Protein AF-A0A1E7EU81-F1 (afdb_monomer)

Sequence (384 aa):
MFQFLLLIITIVALMINADAAAQEEGTIFDKFDGTINDTSSWFDPSRWTNILKVPTSIDTVWIDESNT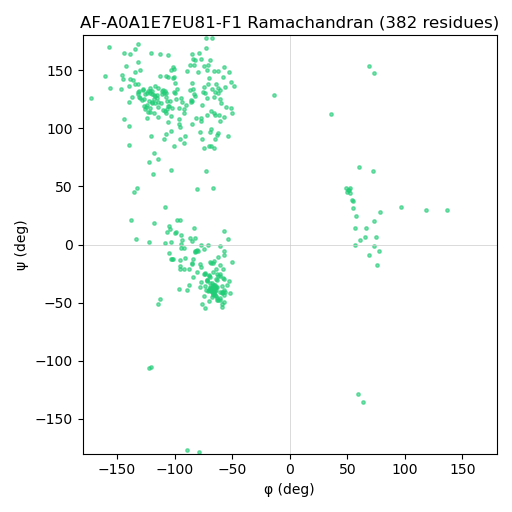YVAIDSDSEVAAAEVYELIIGRSGSSNSMENVQVDLLEDATLNVVTNMIIGQYLESDAIVYASHNSQINIGDTLTIGGGVGGSGVIILSGNAQIIANDITICENNGCKLIMDDDSKLTLNGNGNDNNNMKDKLNKMIQQGLIVFSSSSSFMLEQQDNKKEFQVTYDASNSGKTTVKIIDVDVLFNDVGKEEECKDLKLKYQGKKKKNCKWIAKKNKCNKDFNGNSIANYWCQSSCSTCTATRDDNEPPTGSNSNEDENNCKDLKLKYKGKNNWCKWASKKNKCKKKHKGKSIGNHWCKESCQQCPPISNNNTVTTI

Secondary structure (DSSP, 8-state):
-HHHHHHHHHHHHHHHHHHHHHHHHHHHHTT------GGGBTT-GGG-TTTT----TT-EEEE-STT-EEEE-S-SSSSSEEESEEEES-STTS-TTS-EEEEE-TT-EEEESS-EEES-STT-EEEEEE-TT-EEEESSEEEES-TTT-EEEEEE-TT-EEEESEEEE-SSTTEEEEE-TT-EEEE---TT-HHHHHHHHHHHHHTTSEEE-GGGTSS-TT----EEEEEEEETTTTTEEEEEEEEGGGTSSSS------------GGG-TT-SHHHHHHTT-TTSEETTEEIIIII-TTTTT--------------------TT--PPP---BTTBS-HHHHHHHTT-TTSEETTEEIIIII-TTTTT-SPP----------

Radius of gyration: 32.26 Å; Cα contacts (8 Å, |Δi|>4): 762; chains: 1; bounding box: 78×73×87 Å

Structure (mmCIF, N/CA/C/O backbone):
data_AF-A0A1E7EU81-F1
#
_entry.id   AF-A0A1E7EU81-F1
#
loop_
_atom_site.group_PDB
_atom_site.id
_atom_site.type_symbol
_atom_site.label_atom_id
_atom_site.label_alt_id
_atom_site.label_comp_id
_atom_site.label_asym_id
_atom_site.label_entity_id
_atom_site.label_seq_id
_atom_site.pdbx_PDB_ins_code
_atom_site.Cartn_x
_atom_site.Cartn_y
_atom_site.Cartn_z
_atom_site.occupancy
_atom_site.B_iso_or_equiv
_atom_site.auth_seq_id
_atom_site.auth_comp_id
_atom_site.auth_asym_id
_atom_site.auth_atom_id
_atom_site.pdbx_PDB_model_num
ATOM 1 N N . MET A 1 1 ? -0.850 48.502 18.116 1.00 59.44 1 MET A N 1
ATOM 2 C CA . MET A 1 1 ? -1.594 48.503 16.833 1.00 59.44 1 MET A CA 1
ATOM 3 C C . MET A 1 1 ? -0.814 47.792 15.725 1.00 59.44 1 MET A C 1
ATOM 5 O O . MET A 1 1 ? -1.349 46.863 15.145 1.00 59.44 1 MET A O 1
ATOM 9 N N . PHE A 1 2 ? 0.465 48.122 15.506 1.00 52.53 2 PHE A N 1
ATOM 10 C CA . PHE A 1 2 ? 1.320 47.479 14.487 1.00 52.53 2 PHE A CA 1
ATOM 11 C C . PHE A 1 2 ? 1.499 45.953 14.648 1.00 52.53 2 PHE A C 1
ATOM 13 O O . PHE A 1 2 ? 1.515 45.217 13.671 1.00 52.53 2 PHE A O 1
ATOM 20 N N . GLN A 1 3 ? 1.566 45.467 15.889 1.00 53.41 3 GLN A N 1
ATOM 21 C CA . GLN A 1 3 ? 1.794 44.048 16.191 1.00 53.41 3 GLN A CA 1
ATOM 22 C C . GLN A 1 3 ? 0.567 43.156 15.915 1.00 53.41 3 GLN A C 1
ATOM 24 O O . GLN A 1 3 ? 0.718 41.981 15.607 1.00 53.41 3 GLN A O 1
ATOM 29 N N . PHE A 1 4 ? -0.641 43.730 15.958 1.00 58.09 4 PHE A N 1
ATOM 30 C CA . PHE A 1 4 ? -1.879 43.031 15.591 1.00 58.09 4 PHE A CA 1
ATOM 31 C C . PHE A 1 4 ? -2.041 42.914 14.068 1.00 58.09 4 PHE A C 1
ATOM 33 O O . PHE A 1 4 ? -2.563 41.917 13.586 1.00 58.09 4 PHE A O 1
ATOM 40 N N . LEU A 1 5 ? -1.549 43.897 13.304 1.00 57.06 5 LEU A N 1
ATOM 41 C CA . LEU A 1 5 ? -1.615 43.883 11.840 1.00 57.06 5 LEU A CA 1
ATOM 42 C C . LEU A 1 5 ? -0.709 42.794 11.240 1.00 57.06 5 LEU A C 1
ATOM 44 O O . LEU A 1 5 ? -1.118 42.088 10.326 1.00 57.06 5 LEU A O 1
ATOM 48 N N . LEU A 1 6 ? 0.492 42.613 11.801 1.00 56.31 6 LEU A N 1
ATOM 49 C CA . LEU A 1 6 ? 1.436 41.568 11.385 1.00 56.31 6 LEU A CA 1
ATOM 50 C C . LEU A 1 6 ? 0.894 40.151 11.620 1.00 56.31 6 LEU A C 1
ATOM 52 O O . LEU A 1 6 ? 1.111 39.288 10.780 1.00 56.31 6 LEU A O 1
ATOM 56 N N . LEU A 1 7 ? 0.154 39.935 12.715 1.00 55.88 7 LEU A N 1
ATOM 57 C CA . LEU A 1 7 ? -0.455 38.641 13.036 1.00 55.88 7 LEU A CA 1
ATOM 58 C C . LEU A 1 7 ? -1.602 38.285 12.074 1.00 55.88 7 LEU A C 1
ATOM 60 O O . LEU A 1 7 ? -1.764 37.132 11.692 1.00 55.88 7 LEU A O 1
ATOM 64 N N . ILE A 1 8 ? -2.397 39.276 11.664 1.00 62.31 8 ILE A N 1
ATOM 65 C CA . ILE A 1 8 ? -3.499 39.062 10.717 1.00 62.31 8 ILE A CA 1
ATOM 66 C C . ILE A 1 8 ? -2.946 38.749 9.321 1.00 62.31 8 ILE A C 1
ATOM 68 O O . ILE A 1 8 ? -3.460 37.858 8.653 1.00 62.31 8 ILE A O 1
ATOM 72 N N . ILE A 1 9 ? -1.867 39.417 8.897 1.00 61.25 9 ILE A N 1
ATOM 73 C CA . ILE A 1 9 ? -1.236 39.163 7.593 1.00 61.25 9 ILE A CA 1
ATOM 74 C C . ILE A 1 9 ? -0.650 37.744 7.525 1.00 61.25 9 ILE A C 1
ATOM 76 O O . ILE A 1 9 ? -0.815 37.081 6.504 1.00 61.25 9 ILE A O 1
ATOM 80 N N . THR A 1 10 ? -0.026 37.237 8.595 1.00 51.03 10 THR A N 1
ATOM 81 C CA . THR A 1 10 ? 0.473 35.850 8.616 1.00 51.03 10 THR A CA 1
ATOM 82 C C . THR A 1 10 ? -0.646 34.817 8.620 1.00 51.03 10 THR A C 1
ATOM 84 O O . THR A 1 10 ? -0.520 33.812 7.928 1.00 51.03 10 THR A O 1
ATOM 87 N N . ILE A 1 11 ? -1.751 35.056 9.334 1.00 50.84 11 ILE A N 1
ATOM 88 C CA . ILE A 1 11 ? -2.906 34.142 9.326 1.00 50.84 11 ILE A CA 1
ATOM 89 C C . ILE A 1 11 ? -3.556 34.104 7.936 1.00 50.84 11 ILE A C 1
ATOM 91 O O . ILE A 1 11 ? -3.853 33.025 7.434 1.00 50.84 11 ILE A O 1
ATOM 95 N N . VAL A 1 12 ? -3.716 35.258 7.279 1.00 49.94 12 VAL A N 1
ATOM 96 C CA . VAL A 1 12 ? -4.272 35.328 5.918 1.00 49.94 12 VAL A CA 1
ATOM 97 C C . VAL A 1 12 ? -3.336 34.666 4.898 1.00 49.94 12 VAL A C 1
ATOM 99 O O . VAL A 1 12 ? -3.807 33.915 4.054 1.00 49.94 12 VAL A O 1
ATOM 102 N N . ALA A 1 13 ? -2.016 34.856 5.004 1.00 44.75 13 ALA A N 1
ATOM 103 C CA . ALA A 1 13 ? -1.049 34.177 4.134 1.00 44.75 13 ALA A CA 1
ATOM 104 C C . ALA A 1 13 ? -1.037 32.647 4.329 1.00 44.75 13 ALA A C 1
ATOM 106 O O . ALA A 1 13 ? -0.905 31.906 3.359 1.00 44.75 13 ALA A O 1
ATOM 107 N N . LEU A 1 14 ? -1.220 32.168 5.566 1.00 37.25 14 LEU A N 1
ATOM 108 C CA . LEU A 1 14 ? -1.357 30.738 5.865 1.00 37.25 14 LEU A CA 1
ATOM 109 C C . LEU A 1 14 ? -2.648 30.146 5.284 1.00 37.25 14 LEU A C 1
ATOM 111 O O . LEU A 1 14 ? -2.618 29.029 4.779 1.00 37.25 14 LEU A O 1
ATOM 115 N N . MET A 1 15 ? -3.759 30.890 5.316 1.00 35.94 15 MET A N 1
ATOM 116 C CA . MET A 1 15 ? -5.027 30.434 4.735 1.00 35.94 15 MET A CA 1
ATOM 117 C C . MET A 1 15 ? -4.988 30.396 3.201 1.00 35.94 15 MET A C 1
ATOM 119 O O . MET A 1 15 ? -5.457 29.429 2.615 1.00 35.94 15 MET A O 1
ATOM 123 N N . ILE A 1 16 ? -4.358 31.381 2.549 1.00 39.22 16 ILE A N 1
ATOM 124 C CA . ILE A 1 16 ? -4.225 31.405 1.080 1.00 39.22 16 ILE A CA 1
ATOM 125 C C . ILE A 1 16 ? -3.341 30.248 0.573 1.00 39.22 16 ILE A C 1
ATOM 127 O O . ILE A 1 16 ? -3.613 29.681 -0.481 1.00 39.22 16 ILE A O 1
ATOM 131 N N . ASN A 1 17 ? -2.309 29.856 1.329 1.00 38.50 17 ASN A N 1
ATOM 132 C CA . ASN A 1 17 ? -1.448 28.729 0.955 1.00 38.50 17 ASN A CA 1
ATOM 133 C C . ASN A 1 17 ? -2.116 27.357 1.155 1.00 38.50 17 ASN A C 1
ATOM 135 O O . ASN A 1 17 ? -1.741 26.405 0.475 1.00 38.50 17 ASN A O 1
ATOM 139 N N . ALA A 1 18 ? -3.091 27.244 2.063 1.00 36.78 18 ALA A N 1
ATOM 140 C CA . ALA A 1 18 ? -3.835 26.001 2.267 1.00 36.78 18 ALA A CA 1
ATOM 141 C C . ALA A 1 18 ? -4.786 25.704 1.092 1.00 36.78 18 ALA A C 1
ATOM 143 O O . ALA A 1 18 ? -4.846 24.565 0.636 1.00 36.78 18 ALA A O 1
ATOM 144 N N . ASP A 1 19 ? -5.451 26.729 0.545 1.00 31.27 19 ASP A N 1
ATOM 145 C CA . ASP A 1 19 ? -6.321 26.588 -0.636 1.00 31.27 19 ASP A CA 1
ATOM 146 C C . ASP A 1 19 ? -5.535 26.240 -1.915 1.00 31.27 19 ASP A C 1
ATOM 148 O O . ASP A 1 19 ? -6.020 25.489 -2.760 1.00 31.27 19 ASP A O 1
ATOM 152 N N . ALA A 1 20 ? -4.298 26.733 -2.054 1.00 36.22 20 ALA A N 1
ATOM 153 C CA . ALA A 1 20 ? -3.439 26.400 -3.192 1.00 36.22 20 ALA A CA 1
ATOM 154 C C . ALA A 1 20 ? -2.990 24.925 -3.182 1.00 36.22 20 ALA A C 1
ATOM 156 O O . ALA A 1 20 ? -2.955 24.291 -4.235 1.00 36.22 20 ALA A O 1
ATOM 157 N N . ALA A 1 21 ? -2.706 24.363 -2.001 1.00 37.03 21 ALA A N 1
ATOM 158 C CA . ALA A 1 21 ? -2.362 22.948 -1.857 1.00 37.03 21 ALA A CA 1
ATOM 159 C C . ALA A 1 21 ? -3.554 22.029 -2.184 1.00 37.03 21 ALA A C 1
ATOM 161 O O . ALA A 1 21 ? -3.366 20.984 -2.798 1.00 37.03 21 ALA A O 1
ATOM 162 N N . ALA A 1 22 ? -4.780 22.444 -1.849 1.00 36.88 22 ALA A N 1
ATOM 163 C CA . ALA A 1 22 ? -5.997 21.709 -2.199 1.00 36.88 22 ALA A CA 1
ATOM 164 C C . ALA A 1 22 ? -6.338 21.782 -3.704 1.00 36.88 22 ALA A C 1
ATOM 166 O O . ALA A 1 22 ? -6.899 20.835 -4.252 1.00 36.88 22 ALA A O 1
ATOM 167 N N . GLN A 1 23 ? -5.985 22.872 -4.400 1.00 35.03 23 GLN A N 1
ATOM 168 C CA . GLN A 1 23 ? -6.159 22.971 -5.858 1.00 35.03 23 GLN A CA 1
ATOM 169 C C . GLN A 1 23 ? -5.183 22.090 -6.656 1.00 35.03 23 GLN A C 1
ATOM 171 O O . GLN A 1 23 ? -5.550 21.613 -7.728 1.00 35.03 23 GLN A O 1
ATOM 176 N N . GLU A 1 24 ? -3.969 21.851 -6.153 1.00 41.75 24 GLU A N 1
ATOM 177 C CA . GLU A 1 24 ? -2.991 20.955 -6.795 1.00 41.75 24 GLU A CA 1
ATOM 178 C C . GLU A 1 24 ? -3.351 19.466 -6.634 1.00 41.75 24 GLU A C 1
ATOM 180 O O . GLU A 1 24 ? -2.997 18.643 -7.474 1.00 41.75 24 GLU A O 1
ATOM 185 N N . GLU A 1 25 ? -4.111 19.099 -5.598 1.00 43.34 25 GLU A N 1
ATOM 186 C CA . GLU A 1 25 ? -4.570 17.716 -5.397 1.00 43.34 25 GLU A CA 1
ATOM 187 C C . GLU A 1 25 ? -5.602 17.270 -6.448 1.00 43.34 25 GLU A C 1
ATOM 189 O O . GLU A 1 25 ? -5.648 16.091 -6.803 1.00 43.34 25 GLU A O 1
ATOM 194 N N . GLY A 1 26 ? -6.377 18.208 -7.010 1.00 37.22 26 GLY A N 1
ATOM 195 C CA . GLY A 1 26 ? -7.320 17.927 -8.098 1.00 37.22 26 GLY A CA 1
ATOM 196 C C . GLY A 1 26 ? -6.648 17.635 -9.446 1.00 37.22 26 GLY A C 1
ATOM 197 O O . GLY A 1 26 ? -7.159 16.834 -10.222 1.00 37.22 26 GLY A O 1
ATOM 198 N N . THR A 1 27 ? -5.476 18.218 -9.724 1.00 40.66 27 THR A N 1
ATOM 199 C CA . THR A 1 27 ? -4.815 18.083 -11.037 1.00 40.66 27 THR A CA 1
ATOM 200 C C . THR A 1 27 ? -4.039 16.777 -11.205 1.00 40.66 27 THR A C 1
ATOM 202 O O . THR A 1 27 ? -3.849 16.333 -12.337 1.00 40.66 27 THR A O 1
ATOM 205 N N . ILE A 1 28 ? -3.611 16.130 -10.113 1.00 44.31 28 ILE A N 1
ATOM 206 C CA . ILE A 1 28 ? -2.998 14.789 -10.169 1.00 44.31 28 ILE A CA 1
ATOM 207 C C . ILE A 1 28 ? -4.069 13.731 -10.469 1.00 44.31 28 ILE A C 1
ATOM 209 O O . ILE A 1 28 ? -3.828 12.830 -11.270 1.00 44.31 28 ILE A O 1
ATOM 213 N N . PHE A 1 29 ? -5.269 13.875 -9.891 1.00 42.47 29 PHE A N 1
ATOM 214 C CA . PHE A 1 29 ? -6.411 13.001 -10.182 1.00 42.47 29 PHE A CA 1
ATOM 215 C C . PHE A 1 29 ? -6.888 13.138 -11.638 1.00 42.47 29 PHE A C 1
ATOM 217 O O . PHE A 1 29 ? -7.200 12.130 -12.264 1.00 42.47 29 PHE A O 1
ATOM 224 N N . ASP A 1 30 ? -6.863 14.349 -12.207 1.00 40.16 30 ASP A N 1
ATOM 225 C CA . ASP A 1 30 ? -7.241 14.607 -13.609 1.00 40.16 30 ASP A CA 1
ATOM 226 C C . ASP A 1 30 ? -6.285 13.982 -14.648 1.00 40.16 30 ASP A C 1
ATOM 228 O O . ASP A 1 30 ? -6.644 13.876 -15.822 1.00 40.16 30 ASP A O 1
ATOM 232 N N . LYS A 1 31 ? -5.068 13.567 -14.256 1.00 45.09 31 LYS A N 1
ATOM 233 C CA . LYS A 1 31 ? -4.129 12.856 -15.148 1.00 45.09 31 LYS A CA 1
ATOM 234 C C . LYS A 1 31 ? -4.374 11.347 -15.208 1.00 45.09 31 LYS A C 1
ATOM 236 O O . LYS A 1 31 ? -3.869 10.700 -16.121 1.00 45.09 31 LYS A O 1
ATOM 241 N N . PHE A 1 32 ? -5.125 10.788 -14.260 1.00 51.28 32 PHE A N 1
ATOM 242 C CA . PHE A 1 32 ? -5.587 9.408 -14.342 1.00 51.28 32 PHE A CA 1
ATOM 243 C C . PHE A 1 32 ? -6.775 9.367 -15.307 1.00 51.28 32 PHE A C 1
ATOM 245 O O . PHE A 1 32 ? -7.906 9.670 -14.934 1.00 51.28 32 PHE A O 1
ATOM 252 N N . ASP A 1 33 ? -6.524 9.026 -16.571 1.00 50.22 33 ASP A N 1
ATOM 253 C CA . ASP A 1 33 ? -7.571 9.026 -17.601 1.00 50.22 33 ASP A CA 1
ATOM 254 C C . ASP A 1 33 ? -8.552 7.838 -17.484 1.00 50.22 33 ASP A C 1
ATOM 256 O O . ASP A 1 33 ? -9.543 7.771 -18.214 1.00 50.22 33 ASP A O 1
ATOM 260 N N . GLY A 1 34 ? -8.304 6.915 -16.542 1.00 49.41 34 GLY A N 1
ATOM 261 C CA . GLY A 1 34 ? -9.129 5.734 -16.285 1.00 49.41 34 GLY A CA 1
ATOM 262 C C . GLY A 1 34 ? -9.158 4.731 -17.440 1.00 49.41 34 GLY A C 1
ATOM 263 O O . GLY A 1 34 ? -9.917 3.761 -17.387 1.00 49.41 34 GLY A O 1
ATOM 264 N N . THR A 1 35 ? -8.359 4.946 -18.487 1.00 47.78 35 THR A N 1
ATOM 265 C CA . THR A 1 35 ? -8.322 4.085 -19.662 1.00 47.78 35 THR A CA 1
ATOM 266 C C . THR A 1 35 ? -7.279 3.004 -19.455 1.00 47.78 35 THR A C 1
ATOM 268 O O . THR A 1 35 ? -6.108 3.135 -19.803 1.00 47.78 35 THR A O 1
ATOM 271 N N . ILE A 1 36 ? -7.753 1.870 -18.950 1.00 52.44 36 ILE A N 1
ATOM 272 C CA . ILE A 1 36 ? -7.073 0.590 -19.103 1.00 52.44 36 ILE A CA 1
ATOM 273 C C . ILE A 1 36 ? -7.101 0.281 -20.597 1.00 52.44 36 ILE A C 1
ATOM 275 O O . ILE A 1 36 ? -8.081 -0.227 -21.134 1.00 52.44 36 ILE A O 1
ATOM 279 N N . ASN A 1 37 ? -6.071 0.702 -21.321 1.00 52.53 37 ASN A N 1
ATOM 280 C CA . ASN A 1 37 ? -5.938 0.303 -22.708 1.00 52.53 37 ASN A CA 1
ATOM 281 C C . ASN A 1 37 ? -5.426 -1.141 -22.704 1.00 52.53 37 ASN A C 1
ATOM 283 O O . ASN A 1 37 ? -4.260 -1.367 -22.383 1.00 52.53 37 ASN A O 1
ATOM 287 N N . ASP A 1 38 ? -6.282 -2.094 -23.085 1.00 54.28 38 ASP A N 1
ATOM 288 C CA . ASP A 1 38 ? -6.004 -3.541 -23.192 1.00 54.28 38 ASP A CA 1
ATOM 289 C C . ASP A 1 38 ? -4.732 -3.877 -23.986 1.00 54.28 38 ASP A C 1
ATOM 291 O O . ASP A 1 38 ? -4.213 -4.990 -23.934 1.00 54.28 38 ASP A O 1
ATOM 295 N N . THR A 1 39 ? -4.194 -2.917 -24.738 1.00 62.78 39 THR A N 1
ATOM 296 C CA . THR A 1 39 ? -2.900 -3.084 -25.392 1.00 62.78 39 THR A CA 1
ATOM 297 C C . THR A 1 39 ? -1.730 -3.133 -24.410 1.00 62.78 39 THR A C 1
ATOM 299 O O . THR A 1 39 ? -0.661 -3.563 -24.835 1.00 62.78 39 THR A O 1
ATOM 302 N N . SER A 1 40 ? -1.896 -2.719 -23.144 1.00 79.25 40 SER A N 1
ATOM 303 C CA . SER A 1 40 ? -0.828 -2.474 -22.163 1.00 79.25 40 SER A CA 1
ATOM 304 C C . SER A 1 40 ? -0.688 -3.469 -21.023 1.00 79.25 40 SER A C 1
ATOM 306 O O . SER A 1 40 ? -0.227 -3.112 -19.942 1.00 79.25 40 SER A O 1
ATOM 308 N N . SER A 1 41 ? -1.001 -4.730 -21.293 1.00 86.94 41 SER A N 1
ATOM 309 C CA . SER A 1 41 ? -0.834 -5.812 -20.326 1.00 86.94 41 SER A CA 1
ATOM 310 C C . SER A 1 41 ? 0.630 -6.030 -19.919 1.00 86.94 41 SER A C 1
ATOM 312 O O . SER A 1 41 ? 1.526 -6.145 -20.759 1.00 86.94 41 SER A O 1
ATOM 314 N N . TRP A 1 42 ? 0.858 -6.180 -18.615 1.00 90.50 42 TRP A N 1
ATOM 315 C CA . TRP A 1 42 ? 2.091 -6.685 -18.012 1.00 90.50 42 TRP A CA 1
ATOM 316 C C . TRP A 1 42 ? 2.476 -8.055 -18.583 1.00 90.50 42 TRP A C 1
ATOM 318 O O . TRP A 1 42 ? 3.657 -8.371 -18.750 1.00 90.50 42 TRP A O 1
ATOM 328 N N . PHE A 1 43 ? 1.472 -8.871 -18.901 1.00 89.56 43 PHE A N 1
ATOM 329 C CA . PHE A 1 43 ? 1.648 -10.231 -19.389 1.00 89.56 43 PHE A CA 1
ATOM 330 C C . PHE A 1 43 ? 1.870 -10.305 -20.903 1.00 89.56 43 PHE A C 1
ATOM 332 O O . PHE A 1 43 ? 2.036 -11.407 -21.424 1.00 89.56 43 PHE A O 1
ATOM 339 N N . ASP A 1 44 ? 1.940 -9.170 -21.611 1.00 87.38 44 ASP A N 1
ATOM 340 C CA . ASP A 1 44 ? 2.377 -9.137 -23.005 1.00 87.38 44 ASP A CA 1
ATOM 341 C C . ASP A 1 44 ? 3.914 -9.257 -23.083 1.00 87.38 44 ASP A C 1
ATOM 343 O O . ASP A 1 44 ? 4.635 -8.294 -22.796 1.00 87.38 44 ASP A O 1
ATOM 347 N N . PRO A 1 45 ? 4.463 -10.416 -23.505 1.00 88.44 45 PRO A N 1
ATOM 348 C CA . PRO A 1 45 ? 5.904 -10.603 -23.623 1.00 88.44 45 PRO A CA 1
ATOM 349 C C . PRO A 1 45 ? 6.568 -9.591 -24.562 1.00 88.44 45 PRO A C 1
ATOM 351 O O . PRO A 1 45 ? 7.743 -9.282 -24.380 1.00 88.44 45 PRO A O 1
ATOM 354 N N . SER A 1 46 ? 5.847 -9.080 -25.567 1.00 86.88 46 SER A N 1
ATOM 355 C CA . SER A 1 46 ? 6.413 -8.202 -26.593 1.00 86.88 46 SER A CA 1
ATOM 356 C C . SER A 1 46 ? 6.814 -6.821 -26.074 1.00 86.88 46 SER A C 1
ATOM 358 O O . SER A 1 46 ? 7.595 -6.123 -26.723 1.00 86.88 46 SER A O 1
ATOM 360 N N . ARG A 1 47 ? 6.338 -6.460 -24.878 1.00 82.94 47 ARG A N 1
ATOM 361 C CA . ARG A 1 47 ? 6.634 -5.194 -24.202 1.00 82.94 47 ARG A CA 1
ATOM 362 C C . ARG A 1 47 ? 7.937 -5.205 -23.414 1.00 82.94 47 ARG A C 1
ATOM 364 O O . ARG A 1 47 ? 8.426 -4.149 -23.023 1.00 82.94 47 ARG A O 1
ATOM 371 N N . TRP A 1 48 ? 8.528 -6.378 -23.201 1.00 87.62 48 TRP A N 1
ATOM 372 C CA . TRP A 1 48 ? 9.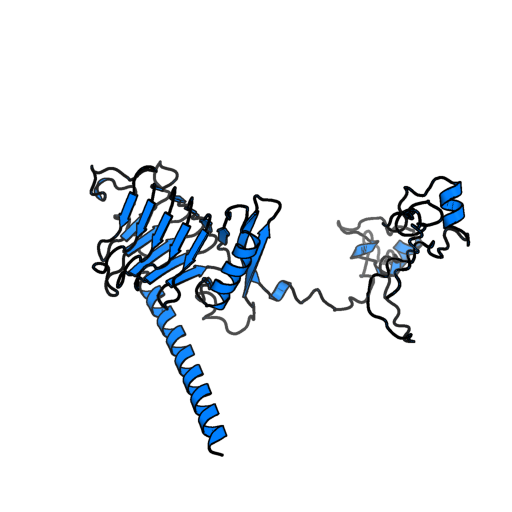726 -6.523 -22.384 1.00 87.62 48 TRP A CA 1
ATOM 373 C C . TRP A 1 48 ? 10.983 -6.599 -23.250 1.00 87.62 48 TRP A C 1
ATOM 375 O O . TRP A 1 48 ? 11.124 -7.450 -24.130 1.00 87.62 48 TRP A O 1
ATOM 385 N N . THR A 1 49 ? 11.938 -5.713 -22.967 1.00 82.44 49 THR A N 1
ATOM 386 C CA . THR A 1 49 ? 13.179 -5.557 -23.747 1.00 82.44 49 THR A CA 1
ATOM 387 C C . THR A 1 49 ? 14.111 -6.768 -23.659 1.00 82.44 49 THR A C 1
ATOM 389 O O . THR A 1 49 ? 14.921 -6.996 -24.560 1.00 82.44 49 THR A O 1
ATOM 392 N N . ASN A 1 50 ? 13.993 -7.573 -22.600 1.00 74.06 50 ASN A N 1
ATOM 393 C CA . ASN A 1 50 ? 14.792 -8.774 -22.404 1.00 74.06 50 ASN A CA 1
ATOM 394 C C . ASN A 1 50 ? 14.015 -10.013 -22.887 1.00 74.06 50 ASN A C 1
ATOM 396 O O . ASN A 1 50 ? 13.111 -10.506 -22.220 1.00 74.06 50 ASN A O 1
ATOM 400 N N . ILE A 1 51 ? 14.388 -10.527 -24.063 1.00 64.00 51 ILE A N 1
ATOM 401 C CA . ILE A 1 51 ? 14.009 -11.861 -24.579 1.00 64.00 51 ILE A CA 1
ATOM 402 C C . ILE A 1 51 ? 12.504 -12.043 -24.897 1.00 64.00 51 ILE A C 1
ATOM 404 O O . ILE A 1 51 ? 12.080 -13.164 -25.159 1.00 64.00 51 ILE A O 1
ATOM 408 N N . LEU A 1 52 ? 11.694 -10.977 -24.973 1.00 74.50 52 LEU A N 1
ATOM 409 C CA . LEU A 1 52 ? 10.242 -11.093 -25.207 1.00 74.50 52 LEU A CA 1
ATOM 410 C C . LEU A 1 52 ? 9.601 -12.070 -24.200 1.00 74.50 52 LEU A C 1
ATOM 412 O O . LEU A 1 52 ? 8.932 -13.036 -24.575 1.00 74.50 52 LEU A O 1
ATOM 416 N N . LYS A 1 53 ? 9.904 -11.895 -22.913 1.00 87.75 53 LYS A N 1
ATOM 417 C CA . LYS A 1 53 ? 9.403 -12.747 -21.833 1.00 87.75 53 LYS A CA 1
ATOM 418 C C . LYS A 1 53 ? 8.858 -11.867 -20.716 1.00 87.75 53 LYS A C 1
ATOM 420 O O . LYS A 1 53 ? 9.493 -10.889 -20.338 1.00 87.75 53 LYS A O 1
ATOM 425 N N . VAL A 1 54 ? 7.716 -12.269 -20.165 1.00 91.06 54 VAL A N 1
ATOM 426 C CA . VAL A 1 54 ? 7.147 -11.664 -18.958 1.00 91.06 54 VAL A CA 1
ATOM 427 C C . VAL A 1 54 ? 8.132 -11.820 -17.781 1.00 91.06 54 VAL A C 1
ATOM 429 O O . VAL A 1 54 ? 8.663 -12.926 -17.590 1.00 91.06 54 VAL A O 1
ATOM 432 N N . PRO A 1 55 ? 8.391 -10.751 -17.006 1.00 93.38 55 PRO A N 1
ATOM 433 C CA . PRO A 1 55 ? 9.234 -10.791 -15.822 1.00 93.38 55 PRO A CA 1
ATOM 434 C C . PRO A 1 55 ? 8.761 -11.805 -14.785 1.00 93.38 55 PRO A C 1
ATOM 436 O O . PRO A 1 55 ? 7.580 -12.139 -14.694 1.00 93.38 55 PRO A O 1
ATOM 439 N N . THR A 1 56 ? 9.714 -12.294 -14.003 1.00 93.62 56 THR A N 1
ATOM 440 C CA . THR A 1 56 ? 9.511 -13.286 -12.949 1.00 93.62 56 THR A CA 1
ATOM 441 C C . THR A 1 56 ? 10.189 -12.853 -11.652 1.00 93.62 56 THR A C 1
ATOM 443 O O . THR A 1 56 ? 10.965 -11.900 -11.627 1.00 93.62 56 THR A O 1
ATOM 446 N N . SER A 1 57 ? 9.967 -13.591 -10.563 1.00 95.19 57 SER A N 1
ATOM 447 C CA . SER A 1 57 ? 10.476 -13.291 -9.212 1.00 95.19 57 SER A CA 1
ATOM 448 C C . SER A 1 57 ? 12.006 -13.242 -9.046 1.00 95.19 57 SER A C 1
ATOM 450 O O . SER A 1 57 ? 12.489 -12.969 -7.949 1.00 95.19 57 SER A O 1
ATOM 452 N N . ILE A 1 58 ? 12.779 -13.486 -10.107 1.00 95.19 58 ILE A N 1
ATOM 453 C CA . ILE A 1 58 ? 14.243 -13.323 -10.141 1.00 95.19 58 ILE A CA 1
ATOM 454 C C . ILE A 1 58 ? 14.697 -12.069 -10.902 1.00 95.19 58 ILE A C 1
ATOM 456 O O . ILE A 1 58 ? 15.888 -11.764 -10.912 1.00 95.19 58 ILE A O 1
ATOM 460 N N . ASP A 1 59 ? 13.768 -11.366 -11.550 1.00 95.38 59 ASP A N 1
ATOM 461 C CA . ASP A 1 59 ? 14.053 -10.242 -12.431 1.00 95.38 59 ASP A CA 1
ATOM 462 C C . ASP A 1 59 ? 13.871 -8.911 -11.692 1.00 95.38 59 ASP A C 1
ATOM 464 O O . ASP A 1 59 ? 12.865 -8.688 -11.016 1.00 95.38 59 ASP A O 1
ATOM 468 N N . THR A 1 60 ? 14.832 -8.002 -11.853 1.00 95.56 60 THR A N 1
ATOM 469 C CA . THR A 1 60 ? 14.651 -6.589 -11.504 1.00 95.56 60 THR A CA 1
ATOM 470 C C . THR A 1 60 ? 13.991 -5.885 -12.683 1.00 95.56 60 THR A C 1
ATOM 472 O O . THR A 1 60 ? 14.529 -5.894 -13.792 1.00 95.56 60 THR A O 1
ATOM 475 N N . VAL A 1 61 ? 12.847 -5.251 -12.441 1.00 94.44 61 VAL A N 1
ATOM 476 C CA . VAL A 1 61 ? 12.074 -4.549 -13.466 1.00 94.44 61 VAL A CA 1
ATOM 477 C C . VAL A 1 61 ? 12.185 -3.045 -13.283 1.00 94.44 61 VAL A C 1
ATOM 479 O O . VAL A 1 61 ? 11.964 -2.516 -12.192 1.00 94.44 61 VAL A O 1
ATOM 482 N N . TRP A 1 62 ? 12.507 -2.358 -14.377 1.00 92.25 62 TRP A N 1
ATOM 483 C CA . TRP A 1 62 ? 12.507 -0.903 -14.464 1.00 92.25 62 TRP A CA 1
ATOM 484 C C . TRP A 1 62 ? 11.447 -0.461 -15.462 1.00 92.25 62 TRP A C 1
ATOM 486 O O . TRP A 1 62 ? 11.427 -0.937 -16.594 1.00 92.25 62 TRP A O 1
ATOM 496 N N . ILE A 1 63 ? 10.595 0.461 -15.032 1.00 90.06 63 ILE A N 1
ATOM 497 C CA . ILE A 1 63 ? 9.622 1.139 -15.880 1.00 90.06 63 ILE A CA 1
ATOM 498 C C . ILE A 1 63 ? 9.971 2.621 -15.784 1.00 90.06 63 ILE A C 1
ATOM 500 O O . ILE A 1 63 ? 9.620 3.283 -14.810 1.00 90.06 63 ILE A O 1
ATOM 504 N N . ASP A 1 64 ? 10.792 3.115 -16.708 1.00 85.19 64 ASP A N 1
ATOM 505 C CA . ASP A 1 64 ? 11.402 4.448 -16.616 1.00 85.19 64 ASP A CA 1
ATOM 506 C C . ASP A 1 64 ? 11.323 5.284 -17.899 1.00 85.19 64 ASP A C 1
ATOM 508 O O . ASP A 1 64 ? 11.860 6.392 -17.919 1.00 85.19 64 ASP A O 1
ATOM 512 N N . GLU A 1 65 ? 10.638 4.783 -18.930 1.00 81.88 65 GLU A N 1
ATOM 513 C CA . GLU A 1 65 ? 10.357 5.514 -20.165 1.00 81.88 65 GLU A CA 1
ATOM 514 C C . GLU A 1 65 ? 9.111 6.396 -19.997 1.00 81.88 65 GLU A C 1
ATOM 516 O O . GLU A 1 65 ? 8.080 5.966 -19.480 1.00 81.88 65 GLU A O 1
ATOM 521 N N . SER A 1 66 ? 9.206 7.645 -20.432 1.00 80.06 66 SER A N 1
ATOM 522 C CA . SER A 1 66 ? 8.142 8.645 -20.345 1.00 80.06 66 SER A CA 1
ATOM 523 C C . SER A 1 66 ? 6.865 8.202 -21.061 1.00 80.06 66 SER A C 1
ATOM 525 O O . SER A 1 66 ? 6.935 7.573 -22.116 1.00 80.06 66 SER A O 1
ATOM 527 N N . ASN A 1 67 ? 5.694 8.553 -20.518 1.00 78.00 67 ASN A N 1
ATOM 528 C CA . ASN A 1 67 ? 4.384 8.138 -21.042 1.00 78.00 67 ASN A CA 1
ATOM 529 C C . ASN A 1 67 ? 4.209 6.609 -21.126 1.00 78.00 67 ASN A C 1
ATOM 531 O O . ASN A 1 67 ? 3.425 6.108 -21.938 1.00 78.00 67 ASN A O 1
ATOM 535 N N . THR A 1 68 ? 4.946 5.851 -20.310 1.00 83.25 68 THR A N 1
ATOM 536 C CA . THR A 1 68 ? 4.766 4.402 -20.229 1.00 83.25 68 THR A CA 1
ATOM 537 C C . THR A 1 68 ? 3.609 4.073 -19.307 1.00 83.25 68 THR A C 1
ATOM 539 O O . THR A 1 68 ? 3.582 4.480 -18.145 1.00 83.25 68 THR A O 1
ATOM 542 N N . TYR A 1 69 ? 2.696 3.264 -19.831 1.00 86.06 69 TYR A N 1
ATOM 543 C CA . TYR A 1 69 ? 1.563 2.712 -19.109 1.00 86.06 69 TYR A CA 1
ATOM 544 C C . TYR A 1 69 ? 1.639 1.183 -19.116 1.00 86.06 69 TYR A C 1
ATOM 546 O O . TYR A 1 69 ? 1.798 0.571 -20.181 1.00 86.06 69 TYR A O 1
ATOM 554 N N . VAL A 1 70 ? 1.519 0.574 -17.936 1.00 88.81 70 VAL A N 1
ATOM 555 C CA . VAL A 1 70 ? 1.481 -0.883 -17.756 1.00 88.81 70 VAL A CA 1
ATOM 556 C C . VAL A 1 70 ? 0.304 -1.255 -16.860 1.00 88.81 70 VAL A C 1
ATOM 558 O O . VAL A 1 70 ? 0.197 -0.758 -15.745 1.00 88.81 70 VAL A O 1
ATOM 561 N N . ALA A 1 71 ? -0.545 -2.167 -17.319 1.00 89.75 71 ALA A N 1
ATOM 562 C CA . ALA A 1 71 ? -1.666 -2.709 -16.562 1.00 89.75 71 ALA A CA 1
ATOM 563 C C . ALA A 1 71 ? -1.391 -4.165 -16.167 1.00 89.75 71 ALA A C 1
ATOM 565 O O . ALA A 1 71 ? -1.026 -4.988 -17.003 1.00 89.75 71 ALA A O 1
ATOM 566 N N . ILE A 1 72 ? -1.581 -4.500 -14.897 1.00 90.62 72 ILE A N 1
ATOM 567 C CA . ILE A 1 72 ? -1.569 -5.871 -14.391 1.00 90.62 72 ILE A CA 1
ATOM 568 C C . ILE A 1 72 ? -3.023 -6.335 -14.344 1.00 90.62 72 ILE A C 1
ATOM 570 O O . ILE A 1 72 ? -3.770 -5.957 -13.440 1.00 90.62 72 ILE A O 1
ATOM 574 N N . ASP A 1 73 ? -3.419 -7.118 -15.343 1.00 85.44 73 ASP A N 1
ATOM 575 C CA . ASP A 1 73 ? -4.750 -7.716 -15.447 1.00 85.44 73 ASP A CA 1
ATOM 576 C C . ASP A 1 73 ? -4.850 -9.056 -14.695 1.00 85.44 73 ASP A C 1
ATOM 578 O O . ASP A 1 73 ? -3.859 -9.739 -14.443 1.00 85.44 73 ASP A O 1
ATOM 582 N N . SER A 1 74 ? -6.061 -9.420 -14.273 1.00 70.88 74 SER A N 1
ATOM 583 C CA . SER A 1 74 ? -6.353 -10.694 -13.597 1.00 70.88 74 SER A CA 1
ATOM 584 C C . SER A 1 74 ? -6.762 -11.810 -14.570 1.00 70.88 74 SER A C 1
ATOM 586 O O . SER A 1 74 ? -6.941 -12.954 -14.153 1.00 70.88 74 SER A O 1
ATOM 588 N N . ASP A 1 75 ? -6.863 -11.499 -15.868 1.00 63.88 75 ASP A N 1
ATOM 589 C CA . ASP A 1 75 ? -7.377 -12.395 -16.913 1.00 63.88 75 ASP A CA 1
ATOM 590 C C . ASP A 1 75 ? -6.337 -13.397 -17.444 1.00 63.88 75 ASP A C 1
ATOM 592 O O . ASP A 1 75 ? -6.670 -14.299 -18.223 1.00 63.88 75 ASP A O 1
ATOM 596 N N . SER A 1 76 ? -5.072 -13.283 -17.033 1.00 59.38 76 SER A N 1
ATOM 597 C CA . SER A 1 76 ? -4.035 -14.233 -17.434 1.00 59.38 76 SER A CA 1
ATOM 598 C C . SER A 1 76 ? -4.099 -15.532 -16.608 1.00 59.38 76 SER A C 1
ATOM 600 O O . SER A 1 76 ? -4.423 -15.532 -15.423 1.00 59.38 76 SER A O 1
ATOM 602 N N . GLU A 1 77 ? -3.722 -16.676 -17.199 1.00 61.16 77 GLU A N 1
ATOM 603 C CA . GLU A 1 77 ? -3.545 -17.953 -16.468 1.00 61.16 77 GLU A CA 1
ATOM 604 C C . GLU A 1 77 ? -2.526 -17.850 -15.306 1.00 61.16 77 GLU A C 1
ATOM 606 O O . GLU A 1 77 ? -2.379 -18.780 -14.506 1.00 61.16 77 GLU A O 1
ATOM 611 N N . VAL A 1 78 ? -1.802 -16.731 -15.217 1.00 63.59 78 VAL A N 1
ATOM 612 C CA . VAL A 1 78 ? -0.835 -16.419 -14.174 1.00 63.59 78 VAL A CA 1
ATOM 613 C C . VAL A 1 78 ? -1.539 -15.649 -13.057 1.00 63.59 78 VAL A C 1
ATOM 615 O O . VAL A 1 78 ? -1.951 -14.508 -13.217 1.00 63.59 78 VAL A O 1
ATOM 618 N N . ALA A 1 79 ? -1.638 -16.278 -11.887 1.00 70.50 79 ALA A N 1
ATOM 619 C CA . ALA A 1 79 ? -2.385 -15.752 -10.742 1.00 70.50 79 ALA A CA 1
ATOM 620 C C . ALA A 1 79 ? -1.822 -14.449 -10.125 1.00 70.50 79 ALA A C 1
ATOM 622 O O . ALA A 1 79 ? -2.493 -13.839 -9.296 1.00 70.50 79 ALA A O 1
ATOM 623 N N . ALA A 1 80 ? -0.590 -14.052 -10.460 1.00 89.31 80 ALA A N 1
ATOM 624 C CA . ALA A 1 80 ? 0.049 -12.840 -9.950 1.00 89.31 80 ALA A CA 1
ATOM 625 C C . ALA A 1 80 ? 1.222 -12.407 -10.844 1.00 89.31 80 ALA A C 1
ATOM 627 O O . ALA A 1 80 ? 1.974 -13.250 -11.338 1.00 89.31 80 ALA A O 1
ATOM 628 N N . ALA A 1 81 ? 1.429 -11.098 -10.995 1.00 93.50 81 ALA A N 1
ATOM 629 C CA . ALA A 1 81 ? 2.692 -10.565 -11.498 1.00 93.50 81 ALA A CA 1
ATOM 630 C C . ALA A 1 81 ? 3.757 -10.697 -10.402 1.00 93.50 81 ALA A C 1
ATOM 632 O O . ALA A 1 81 ? 3.522 -10.298 -9.262 1.00 93.50 81 ALA A O 1
ATOM 633 N N . GLU A 1 82 ? 4.928 -11.246 -10.726 1.00 95.38 82 GLU A N 1
ATOM 634 C CA . GLU A 1 82 ? 5.995 -11.462 -9.745 1.00 95.38 82 GLU A CA 1
ATOM 635 C C . GLU A 1 82 ? 7.334 -10.935 -10.248 1.00 95.38 82 GLU A C 1
ATOM 637 O O . GLU A 1 82 ? 7.745 -11.253 -11.362 1.00 95.38 82 GLU A O 1
ATOM 642 N N . VAL A 1 83 ? 8.039 -10.174 -9.411 1.00 97.12 83 VAL A N 1
ATOM 643 C CA . VAL A 1 83 ? 9.355 -9.591 -9.714 1.00 97.12 83 VAL A CA 1
ATOM 644 C C . VAL A 1 83 ? 10.260 -9.605 -8.492 1.00 97.12 83 VAL A C 1
ATOM 646 O O . VAL A 1 83 ? 9.786 -9.593 -7.357 1.00 97.12 83 VAL A O 1
ATOM 649 N N . TYR A 1 84 ? 11.574 -9.627 -8.704 1.00 97.69 84 TYR A N 1
ATOM 650 C CA . TYR A 1 84 ? 12.537 -9.557 -7.608 1.00 97.69 84 TYR A CA 1
ATOM 651 C C . TYR A 1 84 ? 12.561 -8.164 -6.964 1.00 97.69 84 TYR A C 1
ATOM 653 O O . TYR A 1 84 ? 12.466 -8.021 -5.745 1.00 97.69 84 TYR A O 1
ATOM 661 N N . GLU A 1 85 ? 12.658 -7.133 -7.799 1.00 97.56 85 GLU A N 1
ATOM 662 C CA . GLU A 1 85 ? 12.690 -5.718 -7.426 1.00 97.56 85 GLU A CA 1
ATOM 663 C C . GLU A 1 85 ? 11.956 -4.917 -8.505 1.00 97.56 85 GLU A C 1
ATOM 665 O O . GLU A 1 85 ? 12.067 -5.237 -9.692 1.00 97.56 85 GLU A O 1
ATOM 670 N N . LEU A 1 86 ? 11.217 -3.882 -8.105 1.00 97.12 86 LEU A N 1
ATOM 671 C CA . LEU A 1 86 ? 10.445 -3.045 -9.021 1.00 97.12 86 LEU A CA 1
ATOM 672 C C . LEU A 1 86 ? 10.780 -1.569 -8.831 1.00 97.12 86 LEU A C 1
ATOM 674 O O . LEU A 1 86 ? 10.641 -1.032 -7.733 1.00 97.12 86 LEU A O 1
ATOM 678 N N . ILE A 1 87 ? 11.177 -0.905 -9.915 1.00 94.62 87 ILE A N 1
ATOM 679 C CA . ILE A 1 87 ? 11.471 0.529 -9.937 1.00 94.62 87 ILE A CA 1
ATOM 680 C C . ILE A 1 87 ? 10.607 1.193 -11.007 1.00 94.62 87 ILE A C 1
ATOM 682 O O . ILE A 1 87 ? 10.721 0.866 -12.187 1.00 94.62 87 ILE A O 1
ATOM 686 N N . ILE A 1 88 ? 9.765 2.137 -10.595 1.00 92.94 88 ILE A N 1
ATOM 687 C CA . ILE A 1 88 ? 8.823 2.862 -11.453 1.00 92.94 88 ILE A CA 1
ATOM 688 C C . ILE A 1 88 ? 9.200 4.343 -11.428 1.00 92.94 88 ILE A C 1
ATOM 690 O O . ILE A 1 88 ? 9.366 4.916 -10.353 1.00 92.94 88 ILE A O 1
ATOM 694 N N . GLY A 1 89 ? 9.374 4.954 -12.600 1.00 87.31 89 GLY A N 1
ATOM 695 C CA . GLY A 1 89 ? 9.865 6.326 -12.745 1.00 87.31 89 GLY A CA 1
ATOM 696 C C . GLY A 1 89 ? 11.256 6.479 -12.148 1.00 87.31 89 GLY A C 1
ATOM 697 O O . GLY A 1 89 ? 11.452 7.130 -11.122 1.00 87.31 89 GLY A O 1
ATOM 698 N N . ARG A 1 90 ? 12.254 5.832 -12.757 1.00 80.06 90 ARG A N 1
ATOM 699 C CA . ARG A 1 90 ? 13.629 5.949 -12.269 1.00 80.06 90 ARG A CA 1
ATOM 700 C C . ARG A 1 90 ? 14.244 7.300 -12.618 1.00 80.06 90 ARG A C 1
ATOM 702 O O . ARG A 1 90 ? 14.925 7.856 -11.776 1.00 80.06 90 ARG A O 1
ATOM 709 N N . SER A 1 91 ? 14.081 7.809 -13.840 1.00 69.19 91 SER A N 1
ATOM 710 C CA . SER A 1 91 ? 14.927 8.889 -14.381 1.00 69.19 91 SER A CA 1
ATOM 711 C C . SER A 1 91 ? 14.184 10.212 -14.606 1.00 69.19 91 SER A C 1
ATOM 713 O O . SER A 1 91 ? 12.966 10.233 -14.686 1.00 69.19 91 SER A O 1
ATOM 715 N N . GLY A 1 92 ? 14.909 11.323 -14.777 1.00 57.22 92 GLY A N 1
ATOM 716 C CA . GLY A 1 92 ? 14.315 12.607 -15.187 1.00 57.22 92 GLY A CA 1
ATOM 717 C C . GLY A 1 92 ? 13.833 12.642 -16.646 1.00 57.22 92 GLY A C 1
ATOM 718 O O . GLY A 1 92 ? 13.331 13.666 -17.094 1.00 57.22 92 GLY A O 1
ATOM 719 N N . SER A 1 93 ? 13.988 11.553 -17.417 1.00 55.44 93 SER A N 1
ATOM 720 C CA . SER A 1 93 ? 13.335 11.468 -18.733 1.00 55.44 93 SER A CA 1
ATOM 721 C C . SER A 1 93 ? 11.819 11.333 -18.582 1.00 55.44 93 SER A C 1
ATOM 723 O O . SER A 1 93 ? 11.100 12.039 -19.285 1.00 55.44 93 SER A O 1
ATOM 725 N N . SER A 1 94 ? 11.346 10.600 -17.568 1.00 52.31 94 SER A N 1
ATOM 726 C CA . SER A 1 94 ? 9.993 10.720 -17.007 1.00 52.31 94 SER A CA 1
ATOM 727 C C . SER A 1 94 ? 9.861 12.015 -16.198 1.00 52.31 94 SER A C 1
ATOM 729 O O . SER A 1 94 ? 9.771 11.977 -14.976 1.00 52.31 94 SER A O 1
ATOM 731 N N . ASN A 1 95 ? 9.992 13.166 -16.862 1.00 49.91 95 ASN A N 1
ATOM 732 C CA . ASN A 1 95 ? 9.847 14.483 -16.241 1.00 49.91 95 ASN A CA 1
ATOM 733 C C . ASN A 1 95 ? 8.373 14.788 -15.912 1.00 49.91 95 ASN A C 1
ATOM 735 O O . ASN A 1 95 ? 7.466 14.124 -16.396 1.00 49.91 95 ASN A O 1
ATOM 739 N N . SER A 1 96 ? 8.113 15.845 -15.140 1.00 50.16 96 SER A N 1
ATOM 740 C CA . SER A 1 96 ? 6.777 16.247 -14.649 1.00 50.16 96 SER A CA 1
ATOM 741 C C . SER A 1 96 ? 5.687 16.506 -15.713 1.00 50.16 96 SER A C 1
ATOM 743 O O . SER A 1 96 ? 4.527 16.764 -15.362 1.00 50.16 96 SER A O 1
ATOM 745 N N . MET A 1 97 ? 6.031 16.458 -17.006 1.00 50.59 97 MET A N 1
ATOM 746 C CA . MET A 1 97 ? 5.073 16.528 -18.113 1.00 50.59 97 MET A CA 1
ATOM 747 C C . MET A 1 97 ? 4.645 15.153 -18.647 1.00 50.59 97 MET A C 1
ATOM 749 O O . MET A 1 97 ? 3.599 15.079 -19.283 1.00 50.59 97 MET A O 1
ATOM 753 N N . GLU A 1 98 ? 5.399 14.088 -18.366 1.00 65.12 98 GLU A N 1
ATOM 754 C CA . GLU A 1 98 ? 5.212 12.738 -18.909 1.00 65.12 98 GLU A CA 1
ATOM 755 C C . GLU A 1 98 ? 5.447 11.702 -17.797 1.00 65.12 98 GLU A C 1
ATOM 757 O O . GLU A 1 98 ? 6.585 11.408 -17.422 1.00 65.12 98 GLU A O 1
ATOM 762 N N . ASN A 1 99 ? 4.365 11.162 -17.237 1.00 71.19 99 ASN A N 1
ATOM 763 C CA . ASN A 1 99 ? 4.437 10.246 -16.100 1.00 71.19 99 ASN A CA 1
ATOM 764 C C . ASN A 1 99 ? 4.694 8.797 -16.542 1.00 71.19 99 ASN A C 1
ATOM 766 O O . ASN A 1 99 ? 4.468 8.409 -17.692 1.00 71.19 99 ASN A O 1
ATOM 770 N N . VAL A 1 100 ? 5.179 7.992 -15.598 1.00 86.81 100 VAL A N 1
ATOM 771 C CA . VAL A 1 100 ? 5.110 6.530 -15.686 1.00 86.81 100 VAL A CA 1
ATOM 772 C C . VAL A 1 100 ? 3.959 6.060 -14.816 1.00 86.81 100 VAL A C 1
ATOM 774 O O . VAL A 1 100 ? 3.881 6.443 -13.649 1.00 86.81 100 VAL A O 1
ATOM 777 N N . GLN A 1 101 ? 3.099 5.202 -15.355 1.00 89.81 101 GLN A N 1
ATOM 778 C CA . GLN A 1 101 ? 1.952 4.683 -14.627 1.00 89.81 101 GLN A CA 1
ATOM 779 C C . GLN A 1 101 ? 1.902 3.155 -14.656 1.00 89.81 101 GLN A C 1
ATOM 781 O O . GLN A 1 101 ? 2.067 2.523 -15.704 1.00 89.81 101 GLN A O 1
ATOM 786 N N . VAL A 1 102 ? 1.662 2.571 -13.482 1.00 92.38 102 VAL A N 1
ATOM 787 C CA . VAL A 1 102 ? 1.368 1.145 -13.325 1.00 92.38 102 VAL A CA 1
ATOM 788 C C . VAL A 1 102 ? 0.021 0.978 -12.643 1.00 92.38 102 VAL A C 1
ATOM 790 O O . VAL A 1 102 ? -0.164 1.432 -11.514 1.00 92.38 102 VAL A O 1
ATOM 793 N N . ASP A 1 103 ? -0.880 0.260 -13.298 1.00 91.75 103 ASP A N 1
ATOM 794 C CA . ASP A 1 103 ? -2.222 -0.001 -12.797 1.00 91.75 103 ASP A CA 1
ATOM 795 C C . ASP A 1 103 ? -2.378 -1.471 -12.435 1.00 91.75 103 ASP A C 1
ATOM 797 O O . ASP A 1 103 ? -2.095 -2.357 -13.237 1.00 91.75 103 ASP A O 1
ATOM 801 N N . LEU A 1 104 ? -2.875 -1.746 -11.236 1.00 93.06 104 LEU A N 1
ATOM 802 C CA . LEU A 1 104 ? -3.380 -3.057 -10.863 1.00 93.06 104 LEU A CA 1
ATOM 803 C C . LEU A 1 104 ? -4.892 -3.052 -11.054 1.00 93.06 104 LEU A C 1
ATOM 805 O O . LEU A 1 104 ? -5.604 -2.290 -10.390 1.00 93.06 104 LEU A O 1
ATOM 809 N N . LEU A 1 105 ? -5.371 -3.907 -11.957 1.00 89.56 105 LEU A N 1
ATOM 810 C CA . LEU A 1 105 ? -6.798 -4.052 -12.227 1.00 89.56 105 LEU A CA 1
ATOM 811 C C . LEU A 1 105 ? -7.508 -4.780 -11.080 1.00 89.56 105 LEU A C 1
ATOM 813 O O . LEU A 1 105 ? -6.893 -5.179 -10.090 1.00 89.56 105 LEU A O 1
ATOM 817 N N . GLU A 1 106 ? -8.828 -4.921 -11.195 1.00 89.06 106 GLU A N 1
ATOM 818 C CA . GLU A 1 106 ? -9.623 -5.610 -10.181 1.00 89.06 106 GLU A CA 1
ATOM 819 C C . GLU A 1 106 ? -9.107 -7.039 -9.949 1.00 89.06 106 GLU A C 1
ATOM 821 O O . GLU A 1 106 ? -8.763 -7.757 -10.892 1.00 89.06 106 GLU A O 1
ATOM 826 N N . ASP A 1 107 ? -9.007 -7.417 -8.672 1.00 90.69 107 ASP A N 1
ATOM 827 C CA . ASP A 1 107 ? -8.486 -8.709 -8.199 1.00 90.69 107 ASP A CA 1
ATOM 828 C C . ASP A 1 107 ? -7.012 -9.009 -8.569 1.00 90.69 107 ASP A C 1
ATOM 830 O O . ASP A 1 107 ? -6.495 -10.085 -8.251 1.00 90.69 107 ASP A O 1
ATOM 834 N N . ALA A 1 108 ? -6.295 -8.075 -9.202 1.00 92.38 108 ALA A N 1
ATOM 835 C CA . ALA A 1 108 ? -4.908 -8.280 -9.600 1.00 92.38 108 ALA A CA 1
ATOM 836 C C . ALA A 1 108 ? -3.963 -8.329 -8.389 1.00 92.38 108 ALA A C 1
ATOM 838 O O . ALA A 1 108 ? -4.106 -7.587 -7.414 1.00 92.38 108 ALA A O 1
ATOM 839 N N . THR A 1 109 ? -2.940 -9.182 -8.469 1.00 95.88 109 THR A N 1
ATOM 840 C CA . THR A 1 109 ? -1.903 -9.298 -7.435 1.00 95.88 109 THR A CA 1
ATOM 841 C C . THR A 1 109 ? -0.522 -9.025 -8.020 1.00 95.88 109 THR A C 1
ATOM 843 O O . THR A 1 109 ? -0.132 -9.633 -9.017 1.00 95.88 109 THR A O 1
ATOM 846 N N . LEU A 1 110 ? 0.238 -8.152 -7.358 1.00 97.25 110 LEU A N 1
ATOM 847 C CA . LEU A 1 110 ? 1.646 -7.882 -7.633 1.00 97.25 110 LEU A CA 1
ATOM 848 C C . LEU A 1 110 ? 2.498 -8.332 -6.442 1.00 97.25 110 LEU A C 1
ATOM 850 O O . LEU A 1 110 ? 2.323 -7.841 -5.327 1.00 97.25 110 LEU A O 1
ATOM 854 N N . ASN A 1 111 ? 3.452 -9.225 -6.689 1.00 97.94 111 ASN A N 1
ATOM 855 C CA . ASN A 1 111 ? 4.429 -9.693 -5.714 1.00 97.94 111 ASN A CA 1
ATOM 856 C C . ASN A 1 111 ? 5.823 -9.157 -6.065 1.00 97.94 111 ASN A C 1
ATOM 858 O O . ASN A 1 111 ? 6.414 -9.531 -7.077 1.00 97.94 111 ASN A O 1
ATOM 862 N N . VAL A 1 112 ? 6.379 -8.321 -5.195 1.00 98.25 112 VAL A N 1
ATOM 863 C CA . VAL A 1 112 ? 7.750 -7.814 -5.272 1.00 98.25 112 VAL A CA 1
ATOM 864 C C . VAL A 1 112 ? 8.561 -8.477 -4.162 1.00 98.25 112 VAL A C 1
ATOM 866 O O . VAL A 1 112 ? 8.277 -8.274 -2.984 1.00 98.25 112 VAL A O 1
ATOM 869 N N . VAL A 1 113 ? 9.556 -9.293 -4.513 1.00 97.75 113 VAL A N 1
ATOM 870 C CA . VAL A 1 113 ? 10.308 -10.102 -3.532 1.00 97.75 113 VAL A CA 1
ATOM 871 C C . VAL A 1 113 ? 11.086 -9.234 -2.546 1.00 97.75 113 VAL A C 1
ATOM 873 O O . VAL A 1 113 ? 11.188 -9.598 -1.380 1.00 97.75 113 VAL A O 1
ATOM 876 N N . THR A 1 114 ? 11.631 -8.108 -3.002 1.00 97.38 114 THR A N 1
ATOM 877 C CA . THR A 1 114 ? 12.438 -7.201 -2.179 1.00 97.38 114 THR A CA 1
ATOM 878 C C . THR A 1 114 ? 11.810 -5.811 -2.133 1.00 97.38 114 THR A C 1
ATOM 880 O O . THR A 1 114 ? 10.797 -5.617 -1.463 1.00 97.38 114 THR A O 1
ATOM 883 N N . ASN A 1 115 ? 12.381 -4.840 -2.843 1.00 97.38 115 ASN A N 1
ATOM 884 C CA . ASN A 1 115 ? 12.002 -3.438 -2.770 1.00 97.38 115 ASN A CA 1
ATOM 885 C C . ASN A 1 115 ? 11.118 -3.029 -3.944 1.00 97.38 115 ASN A C 1
ATOM 887 O O . ASN A 1 115 ? 11.343 -3.427 -5.089 1.00 97.38 115 ASN A O 1
ATOM 891 N N . MET A 1 116 ? 10.155 -2.164 -3.642 1.00 97.81 116 MET A N 1
ATOM 892 C CA . MET A 1 116 ? 9.396 -1.421 -4.638 1.00 97.81 116 MET A CA 1
ATOM 893 C C . MET A 1 116 ? 9.697 0.066 -4.465 1.00 97.81 116 MET A C 1
ATOM 895 O O . MET A 1 116 ? 9.560 0.602 -3.364 1.00 97.81 116 MET A O 1
ATOM 899 N N . ILE A 1 117 ? 10.125 0.727 -5.538 1.00 95.69 117 ILE A N 1
ATOM 900 C CA . ILE A 1 117 ? 10.528 2.136 -5.541 1.00 95.69 117 ILE A CA 1
ATOM 901 C C . ILE A 1 117 ? 9.725 2.877 -6.607 1.00 95.69 117 ILE A C 1
ATOM 903 O O . ILE A 1 117 ? 9.683 2.453 -7.759 1.00 95.69 117 ILE A O 1
ATOM 907 N N . ILE A 1 118 ? 9.115 3.995 -6.228 1.00 94.81 118 ILE A N 1
ATOM 908 C CA . ILE A 1 118 ? 8.250 4.803 -7.091 1.00 94.81 118 ILE A CA 1
ATOM 909 C C . ILE A 1 118 ? 8.787 6.231 -7.066 1.00 94.81 118 ILE A C 1
ATOM 911 O O . ILE A 1 118 ? 8.818 6.835 -6.000 1.00 94.81 118 ILE A O 1
ATOM 915 N N . GLY A 1 119 ? 9.246 6.763 -8.199 1.00 91.06 119 GLY A N 1
ATOM 916 C CA . GLY A 1 119 ? 9.778 8.127 -8.288 1.00 91.06 119 GLY A CA 1
ATOM 917 C C . GLY A 1 119 ? 11.146 8.295 -7.621 1.00 91.06 119 GLY A C 1
ATOM 918 O O . GLY A 1 119 ? 11.284 9.001 -6.620 1.00 91.06 119 GLY A O 1
ATOM 919 N N . GLN A 1 120 ? 12.178 7.606 -8.119 1.00 85.88 120 GLN A N 1
ATOM 920 C CA . GLN A 1 120 ? 13.461 7.479 -7.409 1.00 85.88 120 GLN A CA 1
ATOM 921 C C . GLN A 1 120 ? 14.383 8.711 -7.488 1.00 85.88 120 GLN A C 1
ATOM 923 O O . GLN A 1 120 ? 15.123 8.969 -6.534 1.00 85.88 120 GLN A O 1
ATOM 928 N N . TYR A 1 121 ? 14.426 9.427 -8.615 1.00 83.69 121 TYR A N 1
ATOM 929 C CA . TYR A 1 121 ? 15.397 10.509 -8.847 1.00 83.69 121 TYR A CA 1
ATOM 930 C C . TYR A 1 121 ? 14.727 11.855 -9.108 1.00 83.69 121 TYR A C 1
ATOM 932 O O . TYR A 1 121 ? 13.538 11.930 -9.388 1.00 83.69 121 TYR A O 1
ATOM 940 N N . LEU A 1 122 ? 15.510 12.934 -9.020 1.00 79.69 122 LEU A N 1
ATOM 941 C CA . LEU A 1 122 ? 15.051 14.284 -9.346 1.00 79.69 122 LEU A CA 1
ATOM 942 C C . LEU A 1 122 ? 14.336 14.301 -10.704 1.00 79.69 122 LEU A C 1
ATOM 944 O O . LEU A 1 122 ? 14.807 13.666 -11.646 1.00 79.69 122 LEU A O 1
ATOM 948 N N . GLU A 1 123 ? 13.211 15.014 -10.756 1.00 79.06 123 GLU A N 1
ATOM 949 C CA . GLU A 1 123 ? 12.304 15.127 -11.910 1.00 79.06 123 GLU A CA 1
ATOM 950 C C . GLU A 1 123 ? 11.519 13.863 -12.267 1.00 79.06 123 GLU A C 1
ATOM 952 O O . GLU A 1 123 ? 10.601 13.986 -13.064 1.00 79.06 123 GLU A O 1
ATOM 957 N N . SER A 1 124 ? 11.794 12.698 -11.668 1.00 84.38 124 SER A N 1
ATOM 958 C CA . SER A 1 124 ? 10.949 11.521 -11.897 1.00 84.38 124 SER A CA 1
ATOM 959 C C . SER A 1 124 ? 9.553 11.702 -11.297 1.00 84.38 124 SER A C 1
ATOM 961 O O . SER A 1 124 ? 9.430 12.123 -10.143 1.00 84.38 124 SER A O 1
ATOM 963 N N . ASP A 1 125 ? 8.527 11.367 -12.080 1.00 86.88 125 ASP A N 1
ATOM 964 C CA . ASP A 1 125 ? 7.126 11.319 -11.659 1.00 86.88 125 ASP A CA 1
ATOM 965 C C . ASP A 1 125 ? 6.530 9.945 -12.001 1.00 86.88 125 ASP A C 1
ATOM 967 O O . ASP A 1 125 ? 6.513 9.522 -13.164 1.00 86.88 125 ASP A O 1
ATOM 971 N N . ALA A 1 126 ? 6.091 9.221 -10.974 1.00 90.25 126 ALA A N 1
ATOM 972 C CA . ALA A 1 126 ? 5.521 7.890 -11.116 1.00 90.25 126 ALA A CA 1
ATOM 973 C C . ALA A 1 126 ? 4.246 7.723 -10.301 1.00 90.25 126 ALA A C 1
ATOM 975 O O . ALA A 1 126 ? 4.169 8.109 -9.132 1.00 90.25 126 ALA A O 1
ATOM 976 N N . ILE A 1 127 ? 3.272 7.062 -10.916 1.00 91.69 127 ILE A N 1
ATOM 977 C CA . ILE A 1 127 ? 1.972 6.781 -10.327 1.00 91.69 127 ILE A CA 1
ATOM 978 C C . ILE A 1 127 ? 1.756 5.273 -10.311 1.00 91.69 127 ILE A C 1
ATOM 980 O O . ILE A 1 127 ? 1.996 4.575 -11.295 1.00 91.69 127 ILE A O 1
ATOM 984 N N . VAL A 1 128 ? 1.282 4.770 -9.178 1.00 94.88 128 VAL A N 1
ATOM 985 C CA . VAL A 1 128 ? 0.752 3.415 -9.066 1.00 94.88 128 VAL A CA 1
ATOM 986 C C . VAL A 1 128 ? -0.697 3.498 -8.630 1.00 94.88 128 VAL A C 1
ATOM 988 O O . VAL A 1 128 ? -0.998 4.057 -7.576 1.00 94.88 128 VAL A O 1
ATOM 991 N N . TYR A 1 129 ? -1.593 2.924 -9.419 1.00 93.62 129 TYR A N 1
ATOM 992 C CA . TYR A 1 129 ? -3.004 2.815 -9.077 1.00 93.62 129 TYR A CA 1
ATOM 993 C C . TYR A 1 129 ? -3.349 1.359 -8.778 1.00 93.62 129 TYR A C 1
ATOM 995 O O . TYR A 1 129 ? -2.973 0.457 -9.520 1.00 93.62 129 TYR A O 1
ATOM 1003 N N . ALA A 1 130 ? -4.065 1.118 -7.685 1.00 94.56 130 ALA A N 1
ATOM 1004 C CA . ALA A 1 130 ? -4.514 -0.207 -7.291 1.00 94.56 130 ALA A CA 1
ATOM 1005 C C . ALA A 1 130 ? -6.039 -0.208 -7.144 1.00 94.56 130 ALA A C 1
ATOM 1007 O O . ALA A 1 130 ? -6.590 0.473 -6.273 1.00 94.56 130 ALA A O 1
ATOM 1008 N N . SER A 1 131 ? -6.714 -0.954 -8.021 1.00 91.75 131 SER A N 1
ATOM 1009 C CA . SER A 1 131 ? -8.174 -1.044 -8.064 1.00 91.75 131 SER A CA 1
ATOM 1010 C C . SER A 1 131 ? -8.738 -1.983 -6.989 1.00 91.75 131 SER A C 1
ATOM 1012 O O . SER A 1 131 ? -8.010 -2.572 -6.188 1.00 91.75 131 SER A O 1
ATOM 1014 N N . HIS A 1 132 ? -10.056 -2.146 -6.980 1.00 90.88 132 HIS A N 1
ATOM 1015 C CA . HIS A 1 132 ? -10.792 -2.981 -6.038 1.00 90.88 132 HIS A CA 1
ATOM 1016 C C . HIS A 1 132 ? -10.211 -4.399 -5.949 1.00 90.88 132 HIS A C 1
ATOM 1018 O O . HIS A 1 132 ? -9.783 -4.985 -6.939 1.00 90.88 132 HIS A O 1
ATOM 1024 N N . ASN A 1 133 ? -10.166 -4.936 -4.731 1.00 93.00 133 ASN A N 1
ATOM 1025 C CA . ASN A 1 133 ? -9.612 -6.240 -4.358 1.00 93.00 133 ASN A CA 1
ATOM 1026 C C . ASN A 1 133 ? -8.139 -6.481 -4.733 1.00 93.00 133 ASN A C 1
ATOM 1028 O O . ASN A 1 133 ? -7.614 -7.550 -4.419 1.00 93.00 133 ASN A O 1
ATOM 1032 N N . SER A 1 134 ? -7.458 -5.524 -5.367 1.00 94.81 134 SER A N 1
ATOM 1033 C CA . SER A 1 134 ? -6.071 -5.705 -5.773 1.00 94.81 134 SER A CA 1
ATOM 1034 C C . SER A 1 134 ? -5.123 -5.713 -4.574 1.00 94.81 134 SER A C 1
ATOM 1036 O O . SER A 1 134 ? -5.401 -5.162 -3.497 1.00 94.81 134 SER A O 1
ATOM 1038 N N . GLN A 1 135 ? -3.980 -6.367 -4.754 1.00 97.62 135 GLN A N 1
ATOM 1039 C CA . GLN A 1 135 ? -3.004 -6.562 -3.694 1.00 97.62 135 GLN A CA 1
ATOM 1040 C C . GLN A 1 135 ? -1.579 -6.321 -4.184 1.00 97.62 135 GLN A C 1
ATOM 1042 O O . GLN A 1 135 ? -1.110 -6.961 -5.122 1.00 97.62 135 GLN A O 1
ATOM 1047 N N . ILE A 1 136 ? -0.859 -5.449 -3.478 1.00 98.38 136 ILE A N 1
ATOM 1048 C CA . ILE A 1 136 ? 0.578 -5.231 -3.661 1.00 98.38 136 ILE A CA 1
ATOM 1049 C C . ILE A 1 136 ? 1.306 -5.839 -2.459 1.00 98.38 136 ILE A C 1
ATOM 1051 O O . ILE A 1 136 ? 1.165 -5.360 -1.332 1.00 98.38 136 ILE A O 1
ATOM 1055 N N . ASN A 1 137 ? 2.087 -6.892 -2.690 1.00 98.06 137 ASN A N 1
ATOM 1056 C CA . ASN A 1 137 ? 2.920 -7.549 -1.686 1.00 98.06 137 ASN A CA 1
ATOM 1057 C C . ASN A 1 137 ? 4.387 -7.202 -1.919 1.00 98.06 137 ASN A C 1
ATOM 1059 O O . ASN A 1 137 ? 4.921 -7.475 -2.988 1.00 98.06 137 ASN A O 1
ATOM 1063 N N . ILE A 1 138 ? 5.049 -6.640 -0.914 1.00 98.00 138 ILE A N 1
ATOM 1064 C CA . ILE A 1 138 ? 6.440 -6.193 -0.981 1.00 98.00 138 ILE A CA 1
ATOM 1065 C C . ILE A 1 138 ? 7.202 -6.882 0.142 1.00 98.00 138 ILE A C 1
ATOM 1067 O O . ILE A 1 138 ? 6.879 -6.728 1.321 1.00 98.00 138 ILE A O 1
ATOM 1071 N N . GLY A 1 139 ? 8.192 -7.686 -0.229 1.00 95.81 139 GLY A N 1
ATOM 1072 C CA . GLY A 1 139 ? 8.934 -8.496 0.726 1.00 95.81 139 GLY A CA 1
ATOM 1073 C C . GLY A 1 139 ? 9.836 -7.678 1.640 1.00 95.81 139 GLY A C 1
ATOM 1074 O O . GLY A 1 139 ? 10.033 -8.097 2.771 1.00 95.81 139 GLY A O 1
ATOM 1075 N N . ASP A 1 140 ? 10.307 -6.501 1.218 1.00 95.06 140 ASP A N 1
ATOM 1076 C CA . ASP A 1 140 ? 11.116 -5.596 2.039 1.00 95.06 140 ASP A CA 1
ATOM 1077 C C . ASP A 1 140 ? 10.457 -4.210 2.168 1.00 95.06 140 ASP A C 1
ATOM 1079 O O . ASP A 1 140 ? 9.485 -4.042 2.912 1.00 95.06 140 ASP A O 1
ATOM 1083 N N . THR A 1 141 ? 10.992 -3.197 1.479 1.00 95.56 141 THR A N 1
ATOM 1084 C CA . THR A 1 141 ? 10.614 -1.793 1.686 1.00 95.56 141 THR A CA 1
ATOM 1085 C C . THR A 1 141 ? 9.841 -1.237 0.498 1.00 95.56 141 THR A C 1
ATOM 1087 O O . THR A 1 141 ? 10.285 -1.326 -0.648 1.00 95.56 141 THR A O 1
ATOM 1090 N N . LEU A 1 142 ? 8.718 -0.582 0.790 1.00 97.31 142 LEU A N 1
ATOM 1091 C CA . LEU A 1 142 ? 8.052 0.324 -0.138 1.00 97.31 142 LEU A CA 1
ATOM 1092 C C . LEU A 1 142 ? 8.657 1.728 -0.027 1.00 97.31 142 LEU A C 1
ATOM 1094 O O . LEU A 1 142 ? 8.625 2.329 1.043 1.00 97.31 142 LEU A O 1
ATOM 1098 N N . THR A 1 143 ? 9.172 2.277 -1.122 1.00 96.12 143 THR A N 1
ATOM 1099 C CA . THR A 1 143 ? 9.717 3.640 -1.174 1.00 96.12 143 THR A CA 1
ATOM 1100 C C . THR A 1 143 ? 8.910 4.493 -2.151 1.00 96.12 143 THR A C 1
ATOM 1102 O O . THR A 1 143 ? 8.932 4.240 -3.353 1.00 96.12 143 THR A O 1
ATOM 1105 N N . ILE A 1 144 ? 8.201 5.499 -1.635 1.00 95.19 144 ILE A N 1
ATOM 1106 C CA . ILE A 1 144 ? 7.395 6.457 -2.401 1.00 95.19 144 ILE A CA 1
ATOM 1107 C C . ILE A 1 144 ? 8.129 7.794 -2.435 1.00 95.19 144 ILE A C 1
ATOM 1109 O O . ILE A 1 144 ? 8.197 8.527 -1.445 1.00 95.19 144 ILE A O 1
ATOM 1113 N N . GLY A 1 145 ? 8.700 8.099 -3.587 1.00 88.00 145 GLY A N 1
ATOM 1114 C CA . GLY A 1 145 ? 9.698 9.137 -3.733 1.00 88.00 145 GLY A CA 1
ATOM 1115 C C . GLY A 1 145 ? 11.043 8.726 -3.150 1.00 88.00 145 GLY A C 1
ATOM 1116 O O . GLY A 1 145 ? 11.139 8.015 -2.148 1.00 88.00 145 GLY A O 1
ATOM 1117 N N . GLY A 1 146 ? 12.117 9.205 -3.760 1.00 74.94 146 GLY A N 1
ATOM 1118 C CA . GLY A 1 146 ? 13.467 8.906 -3.307 1.00 74.94 146 GLY A CA 1
ATOM 1119 C C . GLY A 1 146 ? 14.501 9.932 -3.753 1.00 74.94 146 GLY A C 1
ATOM 1120 O O . GLY A 1 146 ? 14.245 10.830 -4.560 1.00 74.94 146 GLY A O 1
ATOM 1121 N N . GLY A 1 147 ? 15.702 9.794 -3.187 1.00 67.62 147 GLY A N 1
ATOM 1122 C CA . GLY A 1 147 ? 16.889 10.517 -3.635 1.00 67.62 147 GLY A CA 1
ATOM 1123 C C . GLY A 1 147 ? 16.808 12.039 -3.479 1.00 67.62 147 GLY A C 1
ATOM 1124 O O . GLY A 1 147 ? 16.437 12.560 -2.432 1.00 67.62 147 GLY A O 1
ATOM 1125 N N . VAL A 1 148 ? 17.236 12.750 -4.524 1.00 70.00 148 VAL A N 1
ATOM 1126 C CA . VAL A 1 148 ? 17.431 14.212 -4.554 1.00 70.00 148 VAL A CA 1
ATOM 1127 C C . VAL A 1 148 ? 16.234 14.987 -5.128 1.00 70.00 148 VAL A C 1
ATOM 1129 O O . VAL A 1 148 ? 16.413 16.126 -5.545 1.00 70.00 148 VAL A O 1
ATOM 1132 N N . GLY A 1 149 ? 15.025 14.405 -5.146 1.00 74.50 149 GLY A N 1
ATOM 1133 C CA . GLY A 1 149 ? 13.800 15.136 -5.514 1.00 74.50 149 GLY A CA 1
ATOM 1134 C C . GLY A 1 149 ? 12.822 14.420 -6.449 1.00 74.50 149 GLY A C 1
ATOM 1135 O O . GLY A 1 149 ? 12.169 15.103 -7.233 1.00 74.50 149 GLY A O 1
ATOM 1136 N N . GLY A 1 150 ? 12.746 13.085 -6.422 1.00 85.31 150 GLY A N 1
ATOM 1137 C CA . GLY A 1 150 ? 11.706 12.356 -7.159 1.00 85.31 150 GLY A CA 1
ATOM 1138 C C . GLY A 1 150 ? 10.332 12.454 -6.501 1.00 85.31 150 GLY A C 1
ATOM 1139 O O . GLY A 1 150 ? 10.242 12.665 -5.289 1.00 85.31 150 GLY A O 1
ATOM 1140 N N . SER A 1 151 ? 9.285 12.322 -7.315 1.00 89.19 151 SER A N 1
ATOM 1141 C CA . SER A 1 151 ? 7.875 12.351 -6.916 1.00 89.19 151 SER A CA 1
ATOM 1142 C C . SER A 1 151 ? 7.227 11.006 -7.219 1.00 89.19 151 SER A C 1
ATOM 1144 O O . SER A 1 151 ? 7.467 10.407 -8.265 1.00 89.19 151 SER A O 1
ATOM 1146 N N . GLY A 1 152 ? 6.428 10.512 -6.281 1.00 92.06 152 GLY A N 1
ATOM 1147 C CA . GLY A 1 152 ? 5.792 9.210 -6.386 1.00 92.06 152 GLY A CA 1
ATOM 1148 C C . GLY A 1 152 ? 4.432 9.232 -5.715 1.00 92.06 152 GLY A C 1
ATOM 1149 O O . GLY A 1 152 ? 4.296 9.705 -4.587 1.00 92.06 152 GLY A O 1
ATOM 1150 N N . VAL A 1 153 ? 3.422 8.696 -6.386 1.00 93.56 153 VAL A N 1
ATOM 1151 C CA . VAL A 1 153 ? 2.069 8.618 -5.841 1.00 93.56 153 VAL A CA 1
ATOM 1152 C C . VAL A 1 153 ? 1.566 7.189 -5.935 1.00 93.56 153 VAL A C 1
ATOM 1154 O O . VAL A 1 153 ? 1.672 6.552 -6.980 1.00 93.56 153 VAL A O 1
ATOM 1157 N N . ILE A 1 154 ? 0.999 6.684 -4.842 1.00 96.12 154 ILE A N 1
ATOM 1158 C CA . ILE A 1 154 ? 0.197 5.459 -4.867 1.00 96.12 154 ILE A CA 1
ATOM 1159 C C . ILE A 1 154 ? -1.239 5.799 -4.518 1.00 96.12 154 ILE A C 1
ATOM 1161 O O . ILE A 1 154 ? -1.479 6.504 -3.541 1.00 96.12 154 ILE A O 1
ATOM 1165 N N . ILE A 1 155 ? -2.182 5.253 -5.275 1.00 94.81 155 ILE A N 1
ATOM 1166 C CA . ILE A 1 155 ? -3.616 5.400 -5.050 1.00 94.81 155 ILE A CA 1
ATOM 1167 C C . ILE A 1 155 ? -4.211 4.012 -4.823 1.00 94.81 155 ILE A C 1
ATOM 1169 O O . ILE A 1 155 ? -4.109 3.142 -5.685 1.00 94.81 155 ILE A O 1
ATOM 1173 N N . LEU A 1 156 ? -4.841 3.809 -3.668 1.00 95.62 156 LEU A N 1
ATOM 1174 C CA . LEU A 1 156 ? -5.583 2.595 -3.334 1.00 95.62 156 LEU A CA 1
ATOM 1175 C C . LEU A 1 156 ? -7.080 2.886 -3.404 1.00 95.62 156 LEU A C 1
ATOM 1177 O O . LEU A 1 156 ? -7.559 3.721 -2.641 1.00 95.62 156 LEU A O 1
ATOM 1181 N N . SER A 1 157 ? -7.807 2.195 -4.282 1.00 91.88 157 SER A N 1
ATOM 1182 C CA . SER A 1 157 ? -9.256 2.348 -4.459 1.00 91.88 157 SER A CA 1
ATOM 1183 C C . SER A 1 157 ? -10.033 1.156 -3.896 1.00 91.88 157 SER A C 1
ATOM 1185 O O . SER A 1 157 ? -9.569 0.013 -3.937 1.00 91.88 157 SER A O 1
ATOM 1187 N N . GLY A 1 158 ? -11.222 1.416 -3.349 1.00 91.25 158 GLY A N 1
ATOM 1188 C CA . GLY A 1 158 ? -12.051 0.395 -2.727 1.00 91.25 158 GLY A CA 1
ATOM 1189 C C . GLY A 1 158 ? -11.322 -0.287 -1.574 1.00 91.25 158 GLY A C 1
ATOM 1190 O O . GLY A 1 158 ? -10.772 0.363 -0.690 1.00 91.25 158 GLY A O 1
ATOM 1191 N N . ASN A 1 159 ? -11.286 -1.616 -1.593 1.00 94.75 159 ASN A N 1
ATOM 1192 C CA . ASN A 1 159 ? -10.616 -2.443 -0.588 1.00 94.75 159 ASN A CA 1
ATOM 1193 C C . ASN A 1 159 ? -9.208 -2.918 -1.000 1.00 94.75 159 ASN A C 1
ATOM 1195 O O . ASN A 1 159 ? -8.722 -3.908 -0.442 1.00 94.75 159 ASN A O 1
ATOM 1199 N N . ALA A 1 160 ? -8.564 -2.227 -1.949 1.00 96.44 160 ALA A N 1
ATOM 1200 C CA . ALA A 1 160 ? -7.177 -2.480 -2.330 1.00 96.44 160 ALA A CA 1
ATOM 1201 C C . ALA A 1 160 ? -6.240 -2.459 -1.114 1.00 96.44 160 ALA A C 1
ATOM 1203 O O . ALA A 1 160 ? -6.453 -1.723 -0.138 1.00 96.44 160 ALA A O 1
ATOM 1204 N N . GLN A 1 161 ? -5.175 -3.258 -1.166 1.00 98.00 161 GLN A N 1
ATOM 1205 C CA . GLN A 1 161 ? -4.259 -3.378 -0.037 1.00 98.00 161 GLN A CA 1
ATOM 1206 C C . GLN A 1 161 ? -2.784 -3.428 -0.427 1.00 98.00 161 GLN A C 1
ATOM 1208 O O . GLN A 1 161 ? -2.384 -4.086 -1.385 1.00 98.00 161 GLN A O 1
ATOM 1213 N N . ILE A 1 162 ? -1.965 -2.790 0.407 1.00 98.50 162 ILE A N 1
ATOM 1214 C CA . ILE A 1 162 ? -0.508 -2.919 0.393 1.00 98.50 162 ILE A CA 1
ATOM 1215 C C . ILE A 1 162 ? -0.084 -3.723 1.616 1.00 98.50 162 ILE A C 1
ATOM 1217 O O . ILE A 1 162 ? -0.486 -3.425 2.746 1.00 98.50 162 ILE A O 1
ATOM 1221 N N . ILE A 1 163 ? 0.779 -4.709 1.400 1.00 97.44 163 ILE A N 1
ATOM 1222 C CA . ILE A 1 163 ? 1.482 -5.436 2.452 1.00 97.44 163 ILE A CA 1
ATOM 1223 C C . ILE A 1 163 ? 2.980 -5.266 2.214 1.00 97.44 163 ILE A C 1
ATOM 1225 O O . ILE A 1 163 ? 3.486 -5.714 1.193 1.00 97.44 163 ILE A O 1
ATOM 1229 N N . ALA A 1 164 ? 3.687 -4.647 3.155 1.00 96.44 164 ALA A N 1
ATOM 1230 C CA . ALA A 1 164 ? 5.136 -4.457 3.092 1.00 96.44 164 ALA A CA 1
ATOM 1231 C C . ALA A 1 164 ? 5.795 -4.801 4.435 1.00 96.44 164 ALA A C 1
ATOM 1233 O O . ALA A 1 164 ? 5.107 -4.956 5.447 1.00 96.44 164 ALA A O 1
ATOM 1234 N N . ASN A 1 165 ? 7.122 -4.906 4.488 1.00 93.62 165 ASN A N 1
ATOM 1235 C CA . ASN A 1 165 ? 7.828 -4.995 5.770 1.00 93.62 165 ASN A CA 1
ATOM 1236 C C . ASN A 1 165 ? 8.159 -3.608 6.333 1.00 93.62 165 ASN A C 1
ATOM 1238 O O . ASN A 1 165 ? 8.067 -3.417 7.548 1.00 93.62 165 ASN A O 1
ATOM 1242 N N . ASP A 1 166 ? 8.464 -2.644 5.462 1.00 94.25 166 ASP A N 1
ATOM 1243 C CA . ASP A 1 166 ? 8.652 -1.235 5.813 1.00 94.25 166 ASP A CA 1
ATOM 1244 C C . ASP A 1 166 ? 8.132 -0.291 4.710 1.00 94.25 166 ASP A C 1
ATOM 1246 O O . ASP A 1 166 ? 7.894 -0.704 3.575 1.00 94.25 166 ASP A O 1
ATOM 1250 N N . ILE A 1 167 ? 7.957 0.989 5.046 1.00 95.75 167 ILE A N 1
ATOM 1251 C CA . ILE A 1 167 ? 7.579 2.056 4.114 1.00 95.75 167 ILE A CA 1
ATOM 1252 C C . ILE A 1 167 ? 8.415 3.317 4.341 1.00 95.75 167 ILE A C 1
ATOM 1254 O O . ILE A 1 167 ? 8.675 3.711 5.475 1.00 95.75 167 ILE A O 1
ATOM 1258 N N . THR A 1 168 ? 8.799 3.997 3.270 1.00 95.12 168 THR A N 1
ATOM 1259 C CA . THR A 1 168 ? 9.398 5.334 3.302 1.00 95.12 168 THR A CA 1
ATOM 1260 C C . THR A 1 168 ? 8.684 6.210 2.286 1.00 95.12 168 THR A C 1
ATOM 1262 O O . THR A 1 168 ? 8.501 5.794 1.148 1.00 95.12 168 THR A O 1
ATOM 1265 N N . ILE A 1 169 ? 8.278 7.411 2.695 1.00 95.25 169 ILE A N 1
ATOM 1266 C CA . ILE A 1 169 ? 7.664 8.408 1.814 1.00 95.25 169 ILE A CA 1
ATOM 1267 C C . ILE A 1 169 ? 8.496 9.682 1.927 1.00 95.25 169 ILE A C 1
ATOM 1269 O O . ILE A 1 169 ? 8.832 10.089 3.043 1.00 95.25 169 ILE A O 1
ATOM 1273 N N . CYS A 1 170 ? 8.882 10.272 0.797 1.00 91.88 170 CYS A N 1
ATOM 1274 C CA . CYS A 1 170 ? 9.663 11.503 0.795 1.00 91.88 170 CYS A CA 1
ATOM 1275 C C . CYS A 1 170 ? 8.850 12.678 1.380 1.00 91.88 170 CYS A C 1
ATOM 1277 O O . CYS A 1 170 ? 7.634 12.714 1.251 1.00 91.88 170 CYS A O 1
ATOM 1279 N N . GLU A 1 171 ? 9.503 13.653 2.023 1.00 87.31 171 GLU A N 1
ATOM 1280 C CA . GLU A 1 171 ? 8.807 14.798 2.650 1.00 87.31 171 GLU A CA 1
ATOM 1281 C C . GLU A 1 171 ? 8.460 15.929 1.654 1.00 87.31 171 GLU A C 1
ATOM 1283 O O . GLU A 1 171 ? 7.984 16.988 2.061 1.00 87.31 171 GLU A O 1
ATOM 1288 N N . ASN A 1 172 ? 8.700 15.734 0.352 1.00 78.12 172 ASN A N 1
ATOM 1289 C CA . ASN A 1 172 ? 8.362 16.718 -0.679 1.00 78.12 172 ASN A CA 1
ATOM 1290 C C . ASN A 1 172 ? 6.888 16.584 -1.093 1.00 78.12 172 ASN A C 1
ATOM 1292 O O . ASN A 1 172 ? 6.318 15.496 -1.047 1.00 78.12 172 ASN A O 1
ATOM 1296 N N . ASN A 1 173 ? 6.291 17.671 -1.591 1.00 72.50 173 ASN A N 1
ATOM 1297 C CA . ASN A 1 173 ? 4.863 17.727 -1.942 1.00 72.50 173 ASN A CA 1
ATOM 1298 C C . ASN A 1 173 ? 4.404 16.686 -2.986 1.00 72.50 173 ASN A C 1
ATOM 1300 O O . ASN A 1 173 ? 3.217 16.378 -3.041 1.00 72.50 173 ASN A O 1
ATOM 1304 N N . GLY A 1 174 ? 5.320 16.134 -3.788 1.00 85.19 174 GLY A N 1
ATOM 1305 C CA . GLY A 1 174 ? 5.020 15.137 -4.823 1.00 85.19 174 GLY A CA 1
ATOM 1306 C C . GLY A 1 174 ? 4.993 13.678 -4.350 1.00 85.19 174 GLY A C 1
ATOM 1307 O O . GLY A 1 174 ? 4.890 12.786 -5.184 1.00 85.19 174 GLY A O 1
ATOM 1308 N N . CYS A 1 175 ? 5.131 13.405 -3.048 1.00 92.50 175 CYS A N 1
ATOM 1309 C CA . CYS A 1 175 ? 5.217 12.046 -2.506 1.00 92.50 175 CYS A CA 1
ATOM 1310 C C . CYS A 1 175 ? 4.016 11.715 -1.623 1.00 92.50 175 CYS A C 1
ATOM 1312 O O . CYS A 1 175 ? 3.908 12.251 -0.519 1.00 92.50 175 CYS A O 1
ATOM 1314 N N . LYS A 1 176 ? 3.117 10.832 -2.080 1.00 94.62 176 LYS A N 1
ATOM 1315 C CA . LYS A 1 176 ? 1.887 10.512 -1.336 1.00 94.62 176 LYS A CA 1
ATOM 1316 C C . LYS A 1 176 ? 1.433 9.060 -1.472 1.00 94.62 176 LYS A C 1
ATOM 1318 O O . LYS A 1 176 ? 1.525 8.451 -2.534 1.00 94.62 176 LYS A O 1
ATOM 1323 N N . LEU A 1 177 ? 0.856 8.541 -0.392 1.00 96.62 177 LEU A N 1
ATOM 1324 C CA . LEU A 1 177 ? -0.032 7.382 -0.407 1.00 96.62 177 LEU A CA 1
ATOM 1325 C C . LEU A 1 177 ? -1.466 7.867 -0.174 1.00 96.62 177 LEU A C 1
ATOM 1327 O O . LEU A 1 177 ? -1.781 8.403 0.889 1.00 96.62 177 LEU A O 1
ATOM 1331 N N . ILE A 1 178 ? -2.325 7.670 -1.165 1.00 94.81 178 ILE A N 1
ATOM 1332 C CA . ILE A 1 178 ? -3.732 8.057 -1.152 1.00 94.81 178 ILE A CA 1
ATOM 1333 C C . ILE A 1 178 ? -4.568 6.795 -0.939 1.00 94.81 178 ILE A C 1
ATOM 1335 O O . ILE A 1 178 ? -4.448 5.827 -1.688 1.00 94.81 178 ILE A O 1
ATOM 1339 N N . MET A 1 179 ? -5.398 6.802 0.097 1.00 95.12 179 MET A N 1
ATOM 1340 C CA . MET A 1 179 ? -6.177 5.649 0.546 1.00 95.12 179 MET A CA 1
ATOM 1341 C C . MET A 1 179 ? -7.679 5.923 0.446 1.00 95.12 179 MET A C 1
ATOM 1343 O O . MET A 1 179 ? -8.162 6.924 0.965 1.00 95.12 179 MET A O 1
ATOM 1347 N N . ASP A 1 180 ? -8.433 5.033 -0.186 1.00 92.25 180 ASP A N 1
ATOM 1348 C CA . ASP A 1 180 ? -9.899 5.023 -0.118 1.00 92.25 180 ASP A CA 1
ATOM 1349 C C . ASP A 1 180 ? -10.395 4.385 1.196 1.00 92.25 180 ASP A C 1
ATOM 1351 O O . ASP A 1 180 ? -9.628 3.706 1.887 1.00 92.25 180 ASP A O 1
ATOM 1355 N N . ASP A 1 181 ? -11.666 4.588 1.542 1.00 89.50 181 ASP A N 1
ATOM 1356 C CA . ASP A 1 181 ? -12.273 4.256 2.842 1.00 89.50 181 ASP A CA 1
ATOM 1357 C C . ASP A 1 181 ? -12.023 2.802 3.292 1.00 89.50 181 ASP A C 1
ATOM 1359 O O . ASP A 1 181 ? -11.723 2.547 4.462 1.00 89.50 181 ASP A O 1
ATOM 1363 N N . ASP A 1 182 ? -12.113 1.846 2.365 1.00 92.12 182 ASP A N 1
ATOM 1364 C CA . ASP A 1 182 ? -11.988 0.411 2.655 1.00 92.12 182 ASP A CA 1
ATOM 1365 C C . ASP A 1 182 ? -10.565 -0.144 2.457 1.00 92.12 182 ASP A C 1
ATOM 1367 O O . ASP A 1 182 ? -10.297 -1.326 2.740 1.00 92.12 182 ASP A O 1
ATOM 1371 N N . SER A 1 183 ? -9.643 0.702 1.995 1.00 96.25 183 SER A N 1
ATOM 1372 C CA . SER A 1 183 ? -8.282 0.318 1.636 1.00 96.25 183 SER A CA 1
ATOM 1373 C C . SER A 1 183 ? -7.399 0.114 2.867 1.00 96.25 183 SER A C 1
ATOM 1375 O O . SER A 1 183 ? -7.701 0.549 3.987 1.00 96.25 183 SER A O 1
ATOM 1377 N N . LYS A 1 184 ? -6.300 -0.630 2.696 1.00 97.56 184 LYS A N 1
ATOM 1378 C CA . LYS A 1 184 ? -5.458 -1.056 3.826 1.00 97.56 184 LYS A CA 1
ATOM 1379 C C . LYS A 1 184 ? -3.975 -0.972 3.510 1.00 97.56 184 LYS A C 1
ATOM 1381 O O . LYS A 1 184 ? -3.515 -1.485 2.497 1.00 97.56 184 LYS A O 1
ATOM 1386 N N . LEU A 1 185 ? -3.209 -0.448 4.461 1.00 97.88 185 LEU A N 1
ATOM 1387 C CA . LEU A 1 185 ? -1.755 -0.599 4.499 1.00 97.88 185 LEU A CA 1
ATOM 1388 C C . LEU A 1 185 ? -1.386 -1.485 5.686 1.00 97.88 185 LEU A C 1
ATOM 1390 O O . LEU A 1 185 ? -1.707 -1.159 6.829 1.00 97.88 185 LEU A O 1
ATOM 1394 N N . THR A 1 186 ? -0.701 -2.594 5.430 1.00 96.62 186 THR A N 1
ATOM 1395 C CA . THR A 1 186 ? -0.193 -3.502 6.462 1.00 96.62 186 THR A CA 1
ATOM 1396 C C . THR A 1 186 ? 1.325 -3.548 6.409 1.00 96.62 186 THR A C 1
ATOM 1398 O O . THR A 1 186 ? 1.902 -3.945 5.402 1.00 96.62 186 THR A O 1
ATOM 1401 N N . LEU A 1 187 ? 1.970 -3.198 7.517 1.00 95.12 187 LEU A N 1
ATOM 1402 C CA . LEU A 1 187 ? 3.405 -3.351 7.703 1.00 95.12 187 LEU A CA 1
ATOM 1403 C C . LEU A 1 187 ? 3.666 -4.537 8.623 1.00 95.12 187 LEU A C 1
ATOM 1405 O O . LEU A 1 187 ? 3.218 -4.541 9.772 1.00 95.12 187 LEU A O 1
ATOM 1409 N N . ASN A 1 188 ? 4.371 -5.553 8.130 1.00 90.19 188 ASN A N 1
ATOM 1410 C CA . ASN A 1 188 ? 4.702 -6.723 8.943 1.00 90.19 188 ASN A CA 1
ATOM 1411 C C . ASN A 1 188 ? 5.736 -6.398 10.027 1.00 90.19 188 ASN A C 1
ATOM 1413 O O . ASN A 1 188 ? 5.721 -7.046 11.071 1.00 90.19 188 ASN A O 1
ATOM 1417 N N . GLY A 1 189 ? 6.574 -5.380 9.792 1.00 72.31 189 GLY A N 1
ATOM 1418 C CA . GLY A 1 189 ? 7.673 -5.000 10.670 1.00 72.31 189 GLY A CA 1
ATOM 1419 C C . GLY A 1 189 ? 8.797 -6.040 10.688 1.00 72.31 189 GLY A C 1
ATOM 1420 O O . GLY A 1 189 ? 8.592 -7.233 10.477 1.00 72.31 189 GLY A O 1
ATOM 1421 N N . ASN A 1 190 ? 10.015 -5.593 10.987 1.00 65.19 190 ASN A N 1
ATOM 1422 C CA . ASN A 1 190 ? 11.051 -6.488 11.494 1.00 65.19 190 ASN A CA 1
ATOM 1423 C C . ASN A 1 190 ? 10.859 -6.563 13.010 1.00 65.19 190 ASN A C 1
ATOM 1425 O O . ASN A 1 190 ? 10.843 -5.523 13.663 1.00 65.19 190 ASN A O 1
ATOM 1429 N N . GLY A 1 191 ? 10.692 -7.768 13.569 1.00 56.12 191 GLY A N 1
ATOM 1430 C CA . GLY A 1 191 ? 10.118 -8.045 14.902 1.00 56.12 191 GLY A CA 1
ATOM 1431 C C . GLY A 1 191 ? 10.703 -7.349 16.148 1.00 56.12 191 GLY A C 1
ATOM 1432 O O . GLY A 1 191 ? 10.242 -7.636 17.250 1.00 56.12 191 GLY A O 1
ATOM 1433 N N . ASN A 1 192 ? 11.665 -6.434 16.005 1.00 55.59 192 ASN A N 1
ATOM 1434 C CA . ASN A 1 192 ? 12.205 -5.589 17.069 1.00 55.59 192 ASN A CA 1
ATOM 1435 C C . ASN A 1 192 ? 11.703 -4.123 17.046 1.00 55.59 192 ASN A C 1
ATOM 1437 O O . ASN A 1 192 ? 11.873 -3.444 18.054 1.00 55.59 192 ASN A O 1
ATOM 1441 N N . ASP A 1 193 ? 11.042 -3.644 15.979 1.00 61.72 193 ASP A N 1
ATOM 1442 C CA . ASP A 1 193 ? 10.734 -2.207 15.780 1.00 61.72 193 ASP A CA 1
ATOM 1443 C C . ASP A 1 193 ? 9.231 -1.861 15.717 1.00 61.72 193 ASP A C 1
ATOM 1445 O O . ASP A 1 193 ? 8.829 -0.792 15.265 1.00 61.72 193 ASP A O 1
ATOM 1449 N N . ASN A 1 194 ? 8.343 -2.729 16.195 1.00 60.72 194 ASN A N 1
ATOM 1450 C CA . ASN A 1 194 ? 6.915 -2.565 15.895 1.00 60.72 194 ASN A CA 1
ATOM 1451 C C . ASN A 1 194 ? 6.233 -1.352 16.565 1.00 60.72 194 ASN A C 1
ATOM 1453 O O . ASN A 1 194 ? 5.355 -0.735 15.963 1.00 60.72 194 ASN A O 1
ATOM 1457 N N . ASN A 1 195 ? 6.648 -0.953 17.776 1.00 63.25 195 ASN A N 1
ATOM 1458 C CA . ASN A 1 195 ? 6.162 0.302 18.377 1.00 63.25 195 ASN A CA 1
ATOM 1459 C C . ASN A 1 195 ? 6.654 1.525 17.586 1.00 63.25 195 ASN A C 1
ATOM 1461 O O . ASN A 1 195 ? 5.906 2.482 17.408 1.00 63.25 195 ASN A O 1
ATOM 1465 N N . ASN A 1 196 ? 7.874 1.451 17.046 1.00 81.94 196 ASN A N 1
ATOM 1466 C CA . ASN A 1 196 ? 8.431 2.472 16.165 1.00 81.94 196 ASN A CA 1
ATOM 1467 C C . ASN A 1 196 ? 7.624 2.560 14.856 1.00 81.94 196 ASN A C 1
ATOM 1469 O O . ASN A 1 196 ? 7.374 3.651 14.359 1.00 81.94 196 ASN A O 1
ATOM 1473 N N . MET A 1 197 ? 7.108 1.435 14.348 1.00 89.06 197 MET A N 1
ATOM 1474 C CA . MET A 1 197 ? 6.307 1.416 13.121 1.00 89.06 197 MET A CA 1
ATOM 1475 C C . MET A 1 197 ? 4.965 2.144 13.260 1.00 89.06 197 MET A C 1
ATOM 1477 O O . MET A 1 197 ? 4.573 2.910 12.378 1.00 89.06 197 MET A O 1
ATOM 1481 N N . LYS A 1 198 ? 4.264 1.950 14.384 1.00 91.06 198 LYS A N 1
ATOM 1482 C CA . LYS A 1 198 ? 3.026 2.686 14.669 1.00 91.06 198 LYS A CA 1
ATOM 1483 C C . LYS A 1 198 ? 3.279 4.193 14.741 1.00 91.06 198 LYS A C 1
ATOM 1485 O O . LYS A 1 198 ? 2.527 4.965 14.148 1.00 91.06 198 LYS A O 1
ATOM 1490 N N . ASP A 1 199 ? 4.326 4.605 15.449 1.00 90.94 199 ASP A N 1
ATOM 1491 C CA . ASP A 1 199 ? 4.682 6.019 15.591 1.00 90.94 199 ASP A CA 1
ATOM 1492 C C . ASP A 1 199 ? 5.124 6.626 14.252 1.00 90.94 199 ASP A C 1
ATOM 1494 O O . ASP A 1 199 ? 4.697 7.728 13.906 1.00 90.94 199 ASP A O 1
ATOM 1498 N N . LYS A 1 200 ? 5.893 5.876 13.453 1.00 92.75 200 LYS A N 1
ATOM 1499 C CA . LYS A 1 200 ? 6.291 6.234 12.085 1.00 92.75 200 LYS A CA 1
ATOM 1500 C C . LYS A 1 200 ? 5.076 6.482 11.188 1.00 92.75 200 LYS A C 1
ATOM 1502 O O . LYS A 1 200 ? 4.999 7.535 10.560 1.00 92.75 200 LYS A O 1
ATOM 1507 N N . LEU A 1 201 ? 4.104 5.569 11.177 1.00 95.62 201 LEU A N 1
ATOM 1508 C CA . LEU A 1 201 ? 2.873 5.714 10.391 1.00 95.62 201 LEU A CA 1
ATOM 1509 C C . LEU A 1 201 ? 2.019 6.898 10.859 1.00 95.62 201 LEU A C 1
ATOM 1511 O O . LEU A 1 201 ? 1.567 7.687 10.034 1.00 95.62 201 LEU A O 1
ATOM 1515 N N . ASN A 1 202 ? 1.846 7.074 12.173 1.00 94.19 202 ASN A N 1
ATOM 1516 C CA . ASN A 1 202 ? 1.142 8.239 12.716 1.00 94.19 202 ASN A CA 1
ATOM 1517 C C . ASN A 1 202 ? 1.819 9.553 12.308 1.00 94.19 202 ASN A C 1
ATOM 1519 O O . ASN A 1 202 ? 1.130 10.509 11.962 1.00 94.19 202 ASN A O 1
ATOM 1523 N N . LYS A 1 203 ? 3.157 9.601 12.318 1.00 94.44 203 LYS A N 1
ATOM 1524 C CA . LYS A 1 203 ? 3.914 10.771 11.868 1.00 94.44 203 LYS A CA 1
ATOM 1525 C C . LYS A 1 203 ? 3.671 11.050 10.381 1.00 94.44 203 LYS A C 1
ATOM 1527 O O . LYS A 1 203 ? 3.383 12.190 10.037 1.00 94.44 203 LYS A O 1
ATOM 1532 N N . MET A 1 204 ? 3.718 10.030 9.522 1.00 95.75 204 MET A N 1
ATOM 1533 C CA . MET A 1 204 ? 3.445 10.177 8.083 1.00 95.75 204 MET A CA 1
ATOM 1534 C C . MET A 1 204 ? 2.023 10.689 7.809 1.00 95.75 204 MET A C 1
ATOM 1536 O O . MET A 1 204 ? 1.844 11.571 6.973 1.00 95.75 204 MET A O 1
ATOM 1540 N N . ILE A 1 205 ? 1.026 10.195 8.551 1.00 95.31 205 ILE A N 1
ATOM 1541 C CA . ILE A 1 205 ? -0.357 10.693 8.488 1.00 95.31 205 ILE A CA 1
ATOM 1542 C C . ILE A 1 205 ? -0.422 12.167 8.920 1.00 95.31 205 ILE A C 1
ATOM 1544 O O . ILE A 1 205 ? -0.993 12.995 8.218 1.00 95.31 205 ILE A O 1
ATOM 1548 N N . GLN A 1 206 ? 0.203 12.528 10.046 1.00 92.00 206 GLN A N 1
ATOM 1549 C CA . GLN A 1 206 ? 0.233 13.913 10.544 1.00 92.00 206 GLN A CA 1
ATOM 155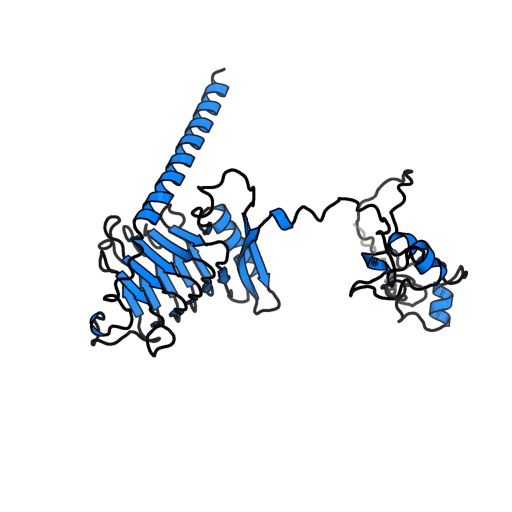0 C C . GLN A 1 206 ? 0.952 14.880 9.595 1.00 92.00 206 GLN A C 1
ATOM 1552 O O . GLN A 1 206 ? 0.609 16.058 9.549 1.00 92.00 206 GLN A O 1
ATOM 1557 N N . GLN A 1 207 ? 1.948 14.392 8.855 1.00 91.56 207 GLN A N 1
ATOM 1558 C CA . GLN A 1 207 ? 2.679 15.154 7.842 1.00 91.56 207 GLN A CA 1
ATOM 1559 C C . GLN A 1 207 ? 1.927 15.255 6.502 1.00 91.56 207 GLN A C 1
ATOM 1561 O O . GLN A 1 207 ? 2.404 15.947 5.610 1.00 91.56 207 GLN A O 1
ATOM 1566 N N . GLY A 1 208 ? 0.776 14.589 6.340 1.00 91.88 208 GLY A N 1
ATOM 1567 C CA . GLY A 1 208 ? 0.021 14.588 5.082 1.00 91.88 208 GLY A CA 1
ATOM 1568 C C . GLY A 1 208 ? 0.657 13.749 3.966 1.00 91.88 208 GLY A C 1
ATOM 1569 O O . GLY A 1 208 ? 0.355 13.964 2.795 1.00 91.88 208 GLY A O 1
ATOM 1570 N N . LEU A 1 209 ? 1.537 12.804 4.320 1.00 94.19 209 LEU A N 1
ATOM 1571 C CA . LEU A 1 209 ? 2.165 11.862 3.381 1.00 94.19 209 LEU A CA 1
ATOM 1572 C C . LEU A 1 209 ? 1.270 10.646 3.107 1.00 94.19 209 LEU A C 1
ATOM 1574 O O . LEU A 1 209 ? 1.346 10.039 2.041 1.00 94.19 209 LEU A O 1
ATOM 1578 N N . ILE A 1 210 ? 0.422 10.295 4.078 1.00 95.69 210 ILE A N 1
ATOM 1579 C CA . ILE A 1 210 ? -0.666 9.327 3.927 1.00 95.69 210 ILE A CA 1
ATOM 1580 C C . ILE A 1 210 ? -1.970 10.098 4.103 1.00 95.69 210 ILE A C 1
ATOM 1582 O O . ILE A 1 210 ? -2.208 10.675 5.166 1.00 95.69 210 ILE A O 1
ATOM 1586 N N . VAL A 1 211 ? -2.795 10.121 3.062 1.00 92.88 211 VAL A N 1
ATOM 1587 C CA . VAL A 1 211 ? -4.044 10.891 3.009 1.00 92.88 211 VAL A CA 1
ATOM 1588 C C . VAL A 1 211 ? -5.182 10.012 2.521 1.00 92.88 211 VAL A C 1
ATOM 1590 O O . VAL A 1 211 ? -4.953 8.985 1.885 1.00 92.88 211 VAL A O 1
ATOM 1593 N N . PHE A 1 212 ? -6.415 10.381 2.854 1.00 88.69 212 PHE A N 1
ATOM 1594 C CA . PHE A 1 212 ? -7.582 9.695 2.315 1.00 88.69 212 PHE A CA 1
ATOM 1595 C C . PHE A 1 212 ? -8.019 10.359 1.003 1.00 88.69 212 PHE A C 1
ATOM 1597 O O . PHE A 1 212 ? -7.823 11.562 0.823 1.00 88.69 212 PHE A O 1
ATOM 1604 N N . SER A 1 213 ? -8.595 9.589 0.081 1.00 81.94 213 SER A N 1
ATOM 1605 C CA . SER A 1 213 ? -9.157 10.125 -1.160 1.00 81.94 213 SER A CA 1
ATOM 1606 C C . SER A 1 213 ? -10.401 10.962 -0.841 1.00 81.94 213 SER A C 1
ATOM 1608 O O . SER A 1 213 ? -11.402 10.452 -0.345 1.00 81.94 213 SER A O 1
ATOM 1610 N N . SER A 1 214 ? -10.349 12.269 -1.097 1.00 61.88 214 SER A N 1
ATOM 1611 C CA . SER A 1 214 ? -11.455 13.202 -0.830 1.00 61.88 214 SER A CA 1
ATOM 1612 C C . SER A 1 214 ? -12.585 13.129 -1.870 1.00 61.88 214 SER A C 1
ATOM 1614 O O . SER A 1 214 ? -13.597 13.820 -1.727 1.00 61.88 214 SER A O 1
ATOM 1616 N N . SER A 1 215 ? -12.459 12.270 -2.888 1.00 52.34 215 SER A N 1
ATOM 1617 C CA . SER A 1 215 ? -13.378 12.135 -4.028 1.00 52.34 215 SER A CA 1
ATOM 1618 C C . SER A 1 215 ? -14.814 11.750 -3.640 1.00 52.34 215 SER A C 1
ATOM 1620 O O . SER A 1 215 ? -15.742 11.977 -4.413 1.00 52.34 215 SER A O 1
ATOM 1622 N N . SER A 1 216 ? -15.037 11.233 -2.430 1.00 44.53 216 SER A N 1
ATOM 1623 C CA . SER A 1 216 ? -16.371 10.958 -1.874 1.00 44.53 216 SER A CA 1
ATOM 1624 C C . SER A 1 216 ? -16.973 12.131 -1.079 1.00 44.53 216 SER A C 1
ATOM 1626 O O . SER A 1 216 ? -18.167 12.117 -0.781 1.00 44.53 216 SER A O 1
ATOM 1628 N N . SER A 1 217 ? -16.193 13.173 -0.763 1.00 40.06 217 SER A N 1
ATOM 1629 C CA . SER A 1 217 ? -16.590 14.256 0.156 1.00 40.06 217 SER A CA 1
ATOM 1630 C C . SER A 1 217 ? -17.042 15.556 -0.525 1.00 40.06 217 SER A C 1
ATOM 1632 O O . SER A 1 217 ? -17.610 16.421 0.136 1.00 40.06 217 SER A O 1
ATOM 1634 N N . PHE A 1 218 ? -16.828 15.729 -1.836 1.00 40.81 218 PHE A N 1
ATOM 1635 C CA . PHE A 1 218 ? -17.045 17.032 -2.488 1.00 40.81 218 PHE A CA 1
ATOM 1636 C C . PHE A 1 218 ? -18.507 17.336 -2.882 1.00 40.81 218 PHE A C 1
ATOM 1638 O O . PHE A 1 218 ? -18.796 18.443 -3.326 1.00 40.81 218 PHE A O 1
ATOM 1645 N N . MET A 1 219 ? -19.455 16.401 -2.728 1.00 39.53 219 MET A N 1
ATOM 1646 C CA . MET A 1 219 ? -20.819 16.579 -3.271 1.00 39.53 219 MET A CA 1
ATOM 1647 C C . MET A 1 219 ? -21.982 16.506 -2.278 1.00 39.53 219 MET A C 1
ATOM 1649 O O . MET A 1 219 ? -23.130 16.659 -2.697 1.00 39.53 219 MET A O 1
ATOM 1653 N N . LEU A 1 220 ? -21.743 16.339 -0.976 1.00 40.91 220 LEU A N 1
ATOM 1654 C CA . LEU A 1 220 ? -22.822 16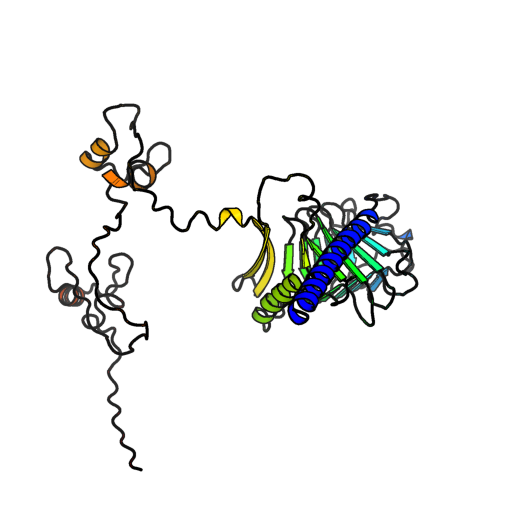.371 0.015 1.00 40.91 220 LEU A CA 1
ATOM 1655 C C . LEU A 1 220 ? -22.390 17.128 1.274 1.00 40.91 220 LEU A C 1
ATOM 1657 O O . LEU A 1 220 ? -21.993 16.543 2.278 1.00 40.91 220 LEU A O 1
ATOM 1661 N N . GLU A 1 221 ? -22.549 18.453 1.242 1.00 48.81 221 GLU A N 1
ATOM 1662 C CA . GLU A 1 221 ? -22.844 19.195 2.467 1.00 48.81 221 GLU A CA 1
ATOM 1663 C C . GLU A 1 221 ? -24.046 18.511 3.148 1.00 48.81 221 GLU A C 1
ATOM 1665 O O . GLU A 1 221 ? -25.133 18.490 2.572 1.00 48.81 221 GLU A O 1
ATOM 1670 N N . GLN A 1 222 ? -23.849 17.984 4.365 1.00 47.50 222 GLN A N 1
ATOM 1671 C CA . GLN A 1 222 ? -24.857 17.507 5.341 1.00 47.50 222 GLN A CA 1
ATOM 1672 C C . GLN A 1 222 ? -24.845 16.027 5.758 1.00 47.50 222 GLN A C 1
ATOM 1674 O O . GLN A 1 222 ? -25.862 15.522 6.240 1.00 47.50 222 GLN A O 1
ATOM 1679 N N . GLN A 1 223 ? -23.698 15.350 5.756 1.00 48.91 223 GLN A N 1
ATOM 1680 C CA . GLN A 1 223 ? -23.505 14.310 6.771 1.00 48.91 223 GLN A CA 1
ATOM 1681 C C . GLN A 1 223 ? -22.049 14.264 7.230 1.00 48.91 223 GLN A C 1
ATOM 1683 O O . GLN A 1 223 ? -21.168 13.852 6.483 1.00 48.91 223 GLN A O 1
ATOM 1688 N N . ASP A 1 224 ? -21.833 14.739 8.459 1.00 54.19 224 ASP A N 1
ATOM 1689 C CA . ASP A 1 224 ? -20.556 14.857 9.172 1.00 54.19 224 ASP A CA 1
ATOM 1690 C C . ASP A 1 224 ? -19.940 13.489 9.515 1.00 54.19 224 ASP A C 1
ATOM 1692 O O . ASP A 1 224 ? -19.520 13.278 10.648 1.00 54.19 224 ASP A O 1
ATOM 1696 N N . ASN A 1 225 ? -19.852 12.551 8.569 1.00 61.06 225 ASN A N 1
ATOM 1697 C CA . ASN A 1 225 ? -19.125 11.308 8.802 1.00 61.06 225 ASN A CA 1
ATOM 1698 C C . ASN A 1 225 ? -17.633 11.644 8.859 1.00 61.06 225 ASN A C 1
ATOM 1700 O O . ASN A 1 225 ? -16.909 11.587 7.865 1.00 61.06 225 ASN A O 1
ATOM 1704 N N . LYS A 1 226 ? -17.171 12.053 10.040 1.00 81.12 226 LYS A N 1
ATOM 1705 C CA . LYS A 1 226 ? -15.771 12.362 10.285 1.00 81.12 226 LYS A CA 1
ATOM 1706 C C . LYS A 1 226 ? -14.988 11.062 10.117 1.00 81.12 226 LYS A C 1
ATOM 1708 O O . LYS A 1 226 ? -15.147 10.139 10.910 1.00 81.12 226 LYS A O 1
ATOM 1713 N N . LYS A 1 227 ? -14.169 10.974 9.074 1.00 85.62 227 LYS A N 1
ATOM 1714 C CA . LYS A 1 227 ? -13.245 9.859 8.854 1.00 85.62 227 LYS A CA 1
ATOM 1715 C C . LYS A 1 227 ? -11.949 10.108 9.619 1.00 85.62 227 LYS A C 1
ATOM 1717 O O . LYS A 1 227 ? -11.443 11.229 9.640 1.00 85.62 227 LYS A O 1
ATOM 1722 N N . GLU A 1 228 ? -11.399 9.071 10.241 1.00 90.75 228 GLU A N 1
ATOM 1723 C CA . GLU A 1 228 ? -10.071 9.115 10.861 1.00 90.75 228 GLU A CA 1
ATOM 1724 C C . GLU A 1 228 ? -9.254 7.878 10.494 1.00 90.75 228 GLU A C 1
ATOM 1726 O O . GLU A 1 228 ? -9.782 6.775 10.336 1.00 90.75 228 GLU A O 1
ATOM 1731 N N . PHE A 1 229 ? -7.936 8.053 10.406 1.00 93.88 229 PHE A N 1
ATOM 1732 C CA . PHE A 1 229 ? -7.020 6.928 10.302 1.00 93.88 229 PHE A CA 1
ATOM 1733 C C . PHE A 1 229 ? -6.924 6.192 11.637 1.00 93.88 229 PHE A C 1
ATOM 1735 O O . PHE A 1 229 ? -6.574 6.763 12.671 1.00 93.88 229 PHE A O 1
ATOM 1742 N N . GLN A 1 230 ? -7.156 4.886 11.600 1.00 94.50 230 GLN A N 1
ATOM 1743 C CA . GLN A 1 230 ? -6.902 3.982 12.705 1.00 94.50 230 GLN A CA 1
ATOM 1744 C C . GLN A 1 230 ? -5.619 3.192 12.441 1.00 94.50 230 GLN A C 1
ATOM 1746 O O . GLN A 1 230 ? -5.585 2.296 11.596 1.00 94.50 230 GLN A O 1
ATOM 1751 N N . VAL A 1 231 ? -4.571 3.485 13.216 1.00 94.69 231 VAL A N 1
ATOM 1752 C CA . VAL A 1 231 ? -3.324 2.706 13.211 1.00 94.69 231 VAL A CA 1
ATOM 1753 C C . VAL A 1 231 ? -3.354 1.686 14.348 1.00 94.69 231 VAL A C 1
ATOM 1755 O O . VAL A 1 231 ? -3.243 2.023 15.534 1.00 94.69 231 VAL A O 1
ATOM 1758 N N . THR A 1 232 ? -3.513 0.417 13.985 1.00 92.19 232 THR A N 1
ATOM 1759 C CA . THR A 1 232 ? -3.599 -0.715 14.917 1.00 92.19 232 THR A CA 1
ATOM 1760 C C . THR A 1 232 ? -2.318 -1.535 14.902 1.00 92.19 232 THR A C 1
ATOM 1762 O O . THR A 1 232 ? -1.692 -1.692 13.861 1.00 92.19 232 THR A O 1
ATOM 1765 N N . TYR A 1 233 ? -1.931 -2.059 16.062 1.00 88.81 233 TYR A N 1
ATOM 1766 C CA . TYR A 1 233 ? -0.828 -3.006 16.197 1.00 88.81 233 TYR A CA 1
ATOM 1767 C C . TYR A 1 233 ? -1.381 -4.320 16.742 1.00 88.81 233 TYR A C 1
ATOM 1769 O O . TYR A 1 233 ? -2.019 -4.325 17.799 1.00 88.81 233 TYR A O 1
ATOM 1777 N N . ASP A 1 234 ? -1.134 -5.418 16.035 1.00 83.25 234 ASP A N 1
ATOM 1778 C CA . ASP A 1 234 ? -1.539 -6.756 16.449 1.00 83.25 234 ASP A CA 1
ATOM 1779 C C . ASP A 1 234 ? -0.322 -7.570 16.907 1.00 83.25 234 ASP A C 1
ATOM 1781 O O . ASP A 1 234 ? 0.375 -8.223 16.127 1.00 83.25 234 ASP A O 1
ATOM 1785 N N . ALA A 1 235 ? -0.094 -7.565 18.222 1.00 74.81 235 ALA A N 1
ATOM 1786 C CA . ALA A 1 235 ? 0.956 -8.360 18.856 1.00 74.81 235 ALA A CA 1
ATOM 1787 C C . ALA A 1 235 ? 0.740 -9.878 18.713 1.00 74.81 235 ALA A C 1
ATOM 1789 O O . ALA A 1 235 ? 1.687 -10.646 18.870 1.00 74.81 235 ALA A O 1
ATOM 1790 N N . SER A 1 236 ? -0.495 -10.325 18.460 1.00 73.69 236 SER A N 1
ATOM 1791 C CA . SER A 1 236 ? -0.839 -11.746 18.358 1.00 73.69 236 SER A CA 1
ATOM 1792 C C . SER A 1 236 ? -0.651 -12.311 16.949 1.00 73.69 236 SER A C 1
ATOM 1794 O O . SER A 1 236 ? -0.461 -13.517 16.797 1.00 73.69 236 SER A O 1
ATOM 1796 N N . ASN A 1 237 ? -0.635 -11.445 15.934 1.00 66.50 237 ASN A N 1
ATOM 1797 C CA . ASN A 1 237 ? -0.510 -11.805 14.527 1.00 66.50 237 ASN A CA 1
ATOM 1798 C C . ASN A 1 237 ? 0.812 -11.284 13.951 1.00 66.50 237 ASN A C 1
ATOM 1800 O O . ASN A 1 237 ? 0.843 -10.286 13.235 1.00 66.50 237 ASN A O 1
ATOM 1804 N N . SER A 1 238 ? 1.912 -11.935 14.339 1.00 67.81 238 SER A N 1
ATOM 1805 C CA . SER A 1 238 ? 3.283 -11.670 13.869 1.00 67.81 238 SER A CA 1
ATOM 1806 C C . SER A 1 238 ? 3.816 -10.241 14.057 1.00 67.81 238 SER A C 1
ATOM 1808 O O . SER A 1 238 ? 4.846 -9.916 13.479 1.00 67.81 238 SER A O 1
ATOM 1810 N N . GLY A 1 239 ? 3.164 -9.397 14.864 1.00 78.62 239 GLY A N 1
ATOM 1811 C CA . GLY A 1 239 ? 3.609 -8.021 15.088 1.00 78.62 239 GLY A CA 1
ATOM 1812 C C . GLY A 1 239 ? 3.244 -7.052 13.959 1.00 78.62 239 GLY A C 1
ATOM 1813 O O . GLY A 1 239 ? 3.936 -6.058 13.754 1.00 78.62 239 GLY A O 1
ATOM 1814 N N . LYS A 1 240 ? 2.153 -7.317 13.236 1.00 90.19 240 LYS A N 1
ATOM 1815 C CA . LYS A 1 240 ? 1.702 -6.459 12.136 1.00 90.19 240 LYS A CA 1
ATOM 1816 C C . LYS A 1 240 ? 1.150 -5.128 12.644 1.00 90.19 240 LYS A C 1
ATOM 1818 O O . LYS A 1 240 ? 0.374 -5.088 13.601 1.00 90.19 240 LYS A O 1
ATOM 1823 N N . THR A 1 241 ? 1.495 -4.047 11.953 1.00 93.56 241 THR A N 1
ATOM 1824 C CA . THR A 1 241 ? 0.873 -2.728 12.113 1.00 93.56 241 THR A CA 1
ATOM 1825 C C . THR A 1 241 ? -0.005 -2.449 10.901 1.00 93.56 241 THR A C 1
ATOM 1827 O O . THR A 1 241 ? 0.446 -2.588 9.771 1.00 93.56 241 THR A O 1
ATOM 1830 N N . THR A 1 242 ? -1.272 -2.099 11.104 1.00 95.06 242 THR A N 1
ATOM 1831 C CA . THR A 1 242 ? -2.234 -1.867 10.017 1.00 95.06 242 THR A CA 1
ATOM 1832 C C . THR A 1 242 ? -2.834 -0.474 10.113 1.00 95.06 242 THR A C 1
ATOM 1834 O O . THR A 1 242 ? -3.310 -0.087 11.182 1.00 95.06 242 THR A O 1
ATOM 1837 N N . VAL A 1 243 ? -2.856 0.239 8.990 1.00 96.25 243 VAL A N 1
ATOM 1838 C CA . VAL A 1 243 ? -3.589 1.493 8.792 1.00 96.25 243 VAL A CA 1
ATOM 1839 C C . VAL A 1 243 ? -4.887 1.189 8.052 1.00 96.25 243 VAL A C 1
ATOM 1841 O O . VAL A 1 243 ? -4.875 0.494 7.033 1.00 96.25 243 VAL A O 1
ATOM 1844 N N . LYS A 1 244 ? -5.996 1.700 8.585 1.00 94.94 244 LYS A N 1
ATOM 1845 C CA . LYS A 1 244 ? -7.327 1.693 7.961 1.00 94.94 244 LYS A CA 1
ATOM 1846 C C . LYS A 1 244 ? -8.003 3.034 8.197 1.00 94.94 244 LYS A C 1
ATOM 1848 O O . LYS A 1 244 ? -7.602 3.753 9.112 1.00 94.94 244 LYS A O 1
ATOM 1853 N N . ILE A 1 245 ? -9.050 3.330 7.443 1.00 91.69 245 ILE A N 1
ATOM 1854 C CA . ILE A 1 245 ? -9.918 4.480 7.689 1.00 91.69 245 ILE A CA 1
ATOM 1855 C C . ILE A 1 245 ? -11.174 3.988 8.421 1.00 91.69 245 ILE A C 1
ATOM 1857 O O . ILE A 1 245 ? -11.676 2.896 8.156 1.00 91.69 245 ILE A O 1
ATOM 1861 N N . ILE A 1 246 ? -11.639 4.747 9.415 1.00 90.12 246 ILE A N 1
ATOM 1862 C CA . ILE A 1 246 ? -12.846 4.436 10.191 1.00 90.12 246 ILE A CA 1
ATOM 1863 C C . ILE A 1 246 ? -13.780 5.644 10.266 1.00 90.12 246 ILE A C 1
ATOM 1865 O O . ILE A 1 246 ? -13.328 6.788 10.304 1.00 90.12 246 ILE A O 1
ATOM 1869 N N . ASP A 1 247 ? -15.082 5.378 10.359 1.00 87.62 247 ASP A N 1
ATOM 1870 C CA . ASP A 1 247 ? -16.093 6.381 10.696 1.00 87.62 247 ASP A CA 1
ATOM 1871 C C . ASP A 1 247 ? -16.058 6.700 12.201 1.00 87.62 247 ASP A C 1
ATOM 1873 O O . ASP A 1 247 ? -16.283 5.831 13.050 1.00 87.62 247 ASP A O 1
ATOM 1877 N N . VAL A 1 248 ? -15.800 7.960 12.551 1.00 79.62 248 VAL A N 1
ATOM 1878 C CA . VAL A 1 248 ? -15.709 8.436 13.945 1.00 79.62 248 VAL A CA 1
ATOM 1879 C C . VAL A 1 248 ? -17.089 8.608 14.585 1.00 79.62 248 VAL A C 1
ATOM 1881 O O . VAL A 1 248 ? -17.214 8.535 15.812 1.00 79.62 248 VAL A O 1
ATOM 1884 N N . ASP A 1 249 ? -18.148 8.717 13.780 1.00 66.12 249 ASP A N 1
ATOM 1885 C CA . ASP A 1 249 ? -19.538 8.854 14.247 1.00 66.12 249 ASP A CA 1
ATOM 1886 C C . ASP A 1 249 ? -20.053 7.651 15.053 1.00 66.12 249 ASP A C 1
ATOM 1888 O O . ASP A 1 249 ? -21.088 7.720 15.723 1.00 66.12 249 ASP A O 1
ATOM 1892 N N . VAL A 1 250 ? -19.297 6.552 15.060 1.00 53.09 250 VAL A N 1
ATOM 1893 C CA . VAL A 1 250 ? -19.641 5.316 15.766 1.00 53.09 250 VAL A CA 1
ATOM 1894 C C . VAL A 1 250 ? -18.995 5.227 17.159 1.00 53.09 250 VAL A C 1
ATOM 1896 O O . VAL A 1 250 ? -19.429 4.419 17.977 1.00 53.09 250 VAL A O 1
ATOM 1899 N N . LEU A 1 251 ? -18.008 6.070 17.498 1.00 49.91 251 LEU A N 1
ATOM 1900 C CA . LEU A 1 251 ? -17.236 5.909 18.746 1.00 49.91 251 LEU A CA 1
ATOM 1901 C C . LEU A 1 251 ? -17.620 6.856 19.894 1.00 49.91 251 LEU A C 1
ATOM 1903 O O . LEU A 1 251 ? -17.235 6.598 21.034 1.00 49.91 251 LEU A O 1
ATOM 1907 N N . PHE A 1 252 ? -18.420 7.899 19.647 1.00 47.62 252 PHE A N 1
ATOM 1908 C CA . PHE A 1 252 ? -18.776 8.888 20.681 1.00 47.62 252 PHE A CA 1
ATOM 1909 C C . PHE A 1 252 ? -20.220 8.828 21.201 1.00 47.62 252 PHE A C 1
ATOM 1911 O O . PHE A 1 252 ? -20.563 9.586 22.106 1.00 47.62 252 PHE A O 1
ATOM 1918 N N . ASN A 1 253 ? -21.053 7.894 20.729 1.00 44.09 253 ASN A N 1
ATOM 1919 C CA . ASN A 1 253 ? -22.422 7.736 21.244 1.00 44.09 253 ASN A CA 1
ATOM 1920 C C . ASN A 1 253 ? -22.581 6.690 22.364 1.00 44.09 253 ASN A C 1
ATOM 1922 O O . ASN A 1 253 ? -23.686 6.548 22.883 1.00 44.09 253 ASN A O 1
ATOM 1926 N N . ASP A 1 254 ? -21.503 6.020 22.791 1.00 47.09 254 ASP A N 1
ATOM 1927 C CA . ASP A 1 254 ? -21.538 5.046 23.901 1.00 47.09 254 ASP A CA 1
ATOM 1928 C C . ASP A 1 254 ? -20.883 5.564 25.200 1.00 47.09 254 ASP A C 1
ATOM 1930 O O . ASP A 1 254 ? -20.699 4.828 26.170 1.00 47.09 254 ASP A O 1
ATOM 1934 N N . VAL A 1 255 ? -20.561 6.864 25.262 1.00 45.62 255 VAL A N 1
ATOM 1935 C CA . VAL A 1 255 ? -20.191 7.546 26.511 1.00 45.62 255 VAL A CA 1
ATOM 1936 C C . VAL A 1 255 ? -21.319 8.495 26.909 1.00 45.62 255 VAL A C 1
ATOM 1938 O O . VAL A 1 255 ? -21.338 9.669 26.556 1.00 45.62 255 VAL A O 1
ATOM 1941 N N . GLY A 1 256 ? -22.258 7.979 27.702 1.00 46.16 256 GLY A N 1
ATOM 1942 C CA . GLY A 1 256 ? -22.962 8.813 28.677 1.00 46.16 256 GLY A CA 1
ATOM 1943 C C . GLY A 1 256 ? -24.325 9.386 28.290 1.00 46.16 256 GLY A C 1
ATOM 1944 O O . GLY A 1 256 ? -24.698 10.426 28.826 1.00 46.16 256 GLY A O 1
ATOM 1945 N N . LYS A 1 257 ? -25.138 8.697 27.482 1.00 39.56 257 LYS A N 1
ATOM 1946 C CA . LYS A 1 257 ? -26.573 8.700 27.809 1.00 39.56 257 LYS A CA 1
ATOM 1947 C C . LYS A 1 257 ? -26.791 7.603 28.831 1.00 39.56 257 LYS A C 1
ATOM 1949 O O . LYS A 1 257 ? -26.773 6.424 28.502 1.00 39.56 257 LYS A O 1
ATOM 1954 N N . GLU A 1 258 ? -26.949 8.014 30.082 1.00 49.22 258 GLU A N 1
ATOM 1955 C CA . GLU A 1 258 ? -27.530 7.196 31.135 1.00 49.22 258 GLU A CA 1
ATOM 1956 C C . GLU A 1 258 ? -28.891 6.700 30.620 1.00 49.22 258 GLU A C 1
ATOM 1958 O O . GLU A 1 258 ? -29.892 7.419 30.636 1.00 49.22 258 GLU A O 1
ATOM 1963 N N . GLU A 1 259 ? -28.901 5.511 30.014 1.00 56.28 259 GLU A N 1
ATOM 1964 C CA . GLU A 1 259 ? -30.112 4.906 29.486 1.00 56.28 259 GLU A CA 1
ATOM 1965 C C . GLU A 1 259 ? -30.964 4.561 30.706 1.00 56.28 259 GLU A C 1
ATOM 1967 O O . GLU A 1 259 ? -30.694 3.604 31.435 1.00 56.28 259 GLU A O 1
ATOM 1972 N N . GLU A 1 260 ? -31.938 5.424 31.010 1.00 62.84 260 GLU A N 1
ATOM 1973 C CA . GLU A 1 260 ? -32.867 5.210 32.110 1.00 62.84 260 GLU A CA 1
ATOM 1974 C C . GLU A 1 260 ? -33.433 3.797 31.991 1.00 62.84 260 GLU A C 1
ATOM 1976 O O . GLU A 1 260 ? -34.190 3.493 31.066 1.00 62.84 260 GLU A O 1
ATOM 1981 N N . CYS A 1 261 ? -33.085 2.938 32.944 1.00 74.12 261 CYS A N 1
ATOM 1982 C CA . CYS A 1 261 ? -33.521 1.554 32.942 1.00 74.12 261 CYS A CA 1
ATOM 1983 C C . CYS A 1 261 ? -35.039 1.460 33.042 1.00 74.12 261 CYS A C 1
ATOM 1985 O O . CYS A 1 261 ? -35.638 1.498 34.123 1.00 74.12 261 CYS A O 1
ATOM 1987 N N . LYS A 1 262 ? -35.668 1.325 31.877 1.00 82.81 262 LYS A N 1
ATOM 1988 C CA . LYS A 1 262 ? -37.111 1.302 31.696 1.00 82.81 262 LYS A CA 1
ATOM 1989 C C . LYS A 1 262 ? -37.511 -0.028 31.085 1.00 82.81 262 LYS A C 1
ATOM 1991 O O . LYS A 1 262 ? -36.949 -0.499 30.105 1.00 82.81 262 LYS A O 1
ATOM 1996 N N . ASP A 1 263 ? -38.532 -0.638 31.675 1.00 86.00 263 ASP A N 1
ATOM 1997 C CA . ASP A 1 263 ? -39.158 -1.812 31.083 1.00 86.00 263 ASP A CA 1
ATOM 1998 C C . ASP A 1 263 ? -39.846 -1.428 29.769 1.00 86.00 263 ASP A C 1
ATOM 2000 O O . ASP A 1 263 ? -40.720 -0.554 29.736 1.00 86.00 263 ASP A O 1
ATOM 2004 N N . LEU A 1 264 ? -39.520 -2.140 28.697 1.00 86.19 264 LEU A N 1
ATOM 2005 C CA . LEU A 1 264 ? -40.222 -2.025 27.430 1.00 86.19 264 LEU A CA 1
ATOM 2006 C C . LEU A 1 264 ? -41.642 -2.603 27.548 1.00 86.19 264 LEU A C 1
ATOM 2008 O O . LEU A 1 264 ? -41.967 -3.427 28.413 1.00 86.19 264 LEU A O 1
ATOM 2012 N N . LYS A 1 265 ? -42.533 -2.193 26.636 1.00 85.06 265 LYS A N 1
ATOM 2013 C CA . LYS A 1 265 ? -43.908 -2.719 26.567 1.00 85.06 265 LYS A CA 1
ATOM 2014 C C . LYS A 1 265 ? -43.912 -4.187 26.120 1.00 85.06 265 LYS A C 1
ATOM 2016 O O . LYS A 1 265 ? -44.158 -4.501 24.960 1.00 85.06 265 LYS A O 1
ATOM 2021 N N . LEU A 1 266 ? -43.728 -5.103 27.068 1.00 83.38 266 LEU A N 1
ATOM 2022 C CA . LEU A 1 266 ? -43.794 -6.542 26.830 1.00 83.38 266 LEU A CA 1
ATOM 2023 C C . LEU A 1 266 ? -45.244 -7.062 26.849 1.00 83.38 266 LEU A C 1
ATOM 2025 O O . LEU A 1 266 ? -45.989 -6.860 27.812 1.00 83.38 266 LEU A O 1
ATOM 2029 N N . LYS A 1 267 ? -45.623 -7.819 25.812 1.00 84.81 267 LYS A N 1
ATOM 2030 C CA . LYS A 1 267 ? -46.830 -8.668 25.780 1.00 84.81 267 LYS A CA 1
ATOM 2031 C C . LYS A 1 267 ? -46.419 -10.128 25.607 1.00 84.81 267 LYS A C 1
ATOM 2033 O O . LYS A 1 267 ? -46.504 -10.679 24.511 1.00 84.81 267 LYS A O 1
ATOM 2038 N N . TYR A 1 268 ? -45.980 -10.769 26.688 1.00 79.44 268 TYR A N 1
ATOM 2039 C CA . TYR A 1 268 ? -45.466 -12.136 26.617 1.00 79.44 268 TYR A CA 1
ATOM 2040 C C . TYR A 1 268 ? -46.541 -13.101 26.083 1.00 79.44 268 TYR A C 1
ATOM 2042 O O . TYR A 1 268 ? -47.630 -13.218 26.659 1.00 79.44 268 TYR A O 1
ATOM 2050 N N . GLN A 1 269 ? -46.242 -13.789 24.976 1.00 81.50 269 GLN A N 1
ATOM 2051 C CA . GLN A 1 269 ? -47.184 -14.654 24.241 1.00 81.50 269 GLN A CA 1
ATOM 2052 C C . GLN A 1 269 ? -48.492 -13.936 23.843 1.00 81.50 269 GLN A C 1
ATOM 2054 O O . GLN A 1 269 ? -49.582 -14.488 23.997 1.00 81.50 269 GLN A O 1
ATOM 2059 N N . GLY A 1 270 ? -48.410 -12.664 23.441 1.00 80.56 270 GLY A N 1
ATOM 2060 C CA . GLY A 1 270 ? -49.546 -11.885 22.930 1.00 80.56 270 GLY A CA 1
ATOM 2061 C C . GLY A 1 270 ? -50.577 -11.444 23.979 1.00 80.56 270 GLY A C 1
ATOM 2062 O O . GLY A 1 270 ? -51.530 -10.737 23.654 1.00 80.56 270 GLY A O 1
ATOM 2063 N N . LYS A 1 271 ? -50.411 -11.799 25.262 1.00 79.69 271 LYS A N 1
ATOM 2064 C CA . LYS A 1 271 ? -51.390 -11.471 26.314 1.00 79.69 271 LYS A CA 1
ATOM 2065 C C . LYS A 1 271 ? -51.046 -10.146 27.002 1.00 79.69 271 LYS A C 1
ATOM 2067 O O . LYS A 1 271 ? -50.053 -10.061 27.718 1.00 79.69 271 LYS A O 1
ATOM 2072 N N . LYS A 1 272 ? -51.930 -9.139 26.889 1.00 76.19 272 LYS A N 1
ATOM 2073 C CA . LYS A 1 272 ? -51.759 -7.787 27.483 1.00 76.19 272 LYS A CA 1
ATOM 2074 C C . LYS A 1 272 ? -51.459 -7.785 28.995 1.00 76.19 272 LYS A C 1
ATOM 2076 O O . LYS A 1 272 ? -50.745 -6.913 29.467 1.00 76.19 272 LYS A O 1
ATOM 2081 N N . LYS A 1 273 ? -51.971 -8.763 29.757 1.00 82.88 273 LYS A N 1
ATOM 2082 C CA . LYS A 1 273 ? -51.743 -8.882 31.216 1.00 82.88 273 LYS A CA 1
ATOM 2083 C C . LYS A 1 273 ? -50.381 -9.493 31.596 1.00 82.88 273 LYS A C 1
ATOM 2085 O O . LYS A 1 273 ? -50.073 -9.567 32.781 1.00 82.88 273 LYS A O 1
ATOM 2090 N N . LYS A 1 274 ? -49.583 -9.959 30.628 1.00 88.00 274 LYS A N 1
ATOM 2091 C CA . LYS A 1 274 ? -48.266 -10.575 30.858 1.00 88.00 274 LYS A CA 1
ATOM 2092 C C . LYS A 1 274 ? -47.128 -9.602 30.510 1.00 88.00 274 LYS A C 1
ATOM 2094 O O . LYS A 1 274 ? -46.371 -9.835 29.570 1.00 88.00 274 LYS A O 1
ATOM 2099 N N . ASN A 1 275 ? -47.058 -8.504 31.258 1.00 91.12 275 ASN A N 1
ATOM 2100 C CA . ASN A 1 275 ? -46.016 -7.476 31.154 1.00 91.12 275 ASN A CA 1
ATOM 2101 C C . ASN A 1 275 ? -44.805 -7.783 32.059 1.00 91.12 275 ASN A C 1
ATOM 2103 O O . ASN A 1 275 ? -44.780 -8.809 32.742 1.00 91.12 275 ASN A O 1
ATOM 2107 N N . CYS A 1 276 ? -43.819 -6.885 32.097 1.00 91.25 276 CYS A N 1
ATOM 2108 C CA . CYS A 1 276 ? -42.599 -7.050 32.891 1.00 91.25 276 CYS A CA 1
ATOM 2109 C C . CYS A 1 276 ? -42.846 -7.254 34.394 1.00 91.25 276 CYS A C 1
ATOM 2111 O O . CYS A 1 276 ? -42.273 -8.168 34.989 1.00 91.25 276 CYS A O 1
ATOM 2113 N N . LYS A 1 277 ? -43.819 -6.545 34.984 1.00 92.06 277 LYS A N 1
ATOM 2114 C CA . LYS A 1 277 ? -44.250 -6.788 36.374 1.00 92.06 277 LYS A CA 1
ATOM 2115 C C . LYS A 1 277 ? -44.753 -8.220 36.584 1.00 92.06 277 LYS A C 1
ATOM 2117 O O . LYS A 1 277 ? -44.460 -8.852 37.598 1.00 92.06 277 LYS A O 1
ATOM 2122 N N . TRP A 1 278 ? -45.519 -8.754 35.630 1.00 92.75 278 TRP A N 1
ATOM 2123 C CA . TRP A 1 278 ? -45.995 -10.138 35.686 1.00 92.75 278 TRP A CA 1
ATOM 2124 C C . TRP A 1 278 ? -44.852 -11.150 35.539 1.00 92.75 278 TRP A C 1
ATOM 2126 O O . TRP A 1 278 ? -44.839 -12.151 36.257 1.00 92.75 278 TRP A O 1
ATOM 2136 N N . ILE A 1 279 ? -43.894 -10.888 34.644 1.00 92.56 279 ILE A N 1
ATOM 2137 C CA . ILE A 1 279 ? -42.694 -11.716 34.453 1.00 92.56 279 ILE A CA 1
ATOM 2138 C C . ILE A 1 279 ? -41.887 -11.808 35.747 1.00 92.56 279 ILE A C 1
ATOM 2140 O O . ILE A 1 279 ? -41.595 -12.923 36.186 1.00 92.56 279 ILE A O 1
ATOM 2144 N N . ALA A 1 280 ? -41.584 -10.668 36.373 1.00 90.38 280 ALA A N 1
ATOM 2145 C CA . ALA A 1 280 ? -40.842 -10.612 37.629 1.00 90.38 280 ALA A CA 1
ATOM 2146 C C . ALA A 1 280 ? -41.581 -11.364 38.744 1.00 90.38 280 ALA A C 1
ATOM 2148 O O . ALA A 1 280 ? -41.026 -12.267 39.368 1.00 90.38 280 ALA A O 1
ATOM 2149 N N . LYS A 1 281 ? -42.889 -11.115 38.904 1.00 90.38 281 LYS A N 1
ATOM 2150 C CA . LYS A 1 281 ? -43.733 -11.812 39.893 1.00 90.38 281 LYS A CA 1
ATOM 2151 C C . LYS A 1 281 ? -43.797 -13.331 39.684 1.00 90.38 281 LYS A C 1
ATOM 2153 O O . LYS A 1 281 ? -44.050 -14.072 40.630 1.00 90.38 281 LYS A O 1
ATOM 2158 N N . LYS A 1 282 ? -43.622 -13.812 38.450 1.00 93.00 282 LYS A N 1
ATOM 2159 C CA . LYS A 1 282 ? -43.619 -15.244 38.103 1.00 93.00 282 LYS A CA 1
ATOM 2160 C C . LYS A 1 282 ? -42.214 -15.829 37.939 1.00 93.00 282 LYS A C 1
ATOM 2162 O O . LYS A 1 282 ? -42.112 -16.971 37.496 1.00 93.00 282 LYS A O 1
ATOM 2167 N N . ASN A 1 283 ? -41.174 -15.078 38.305 1.00 89.06 283 ASN A N 1
ATOM 2168 C CA . ASN A 1 283 ? -39.769 -15.474 38.243 1.00 89.06 283 ASN A CA 1
ATOM 2169 C C . ASN A 1 283 ? -39.342 -15.991 36.855 1.00 89.06 283 ASN A C 1
ATOM 2171 O O . ASN A 1 283 ? -38.715 -17.039 36.726 1.00 89.06 283 ASN A O 1
ATOM 2175 N N . LYS A 1 284 ? -39.755 -15.281 35.796 1.00 90.25 284 LYS A N 1
ATOM 2176 C CA . LYS A 1 284 ? -39.466 -15.634 34.392 1.00 90.25 284 LYS A CA 1
ATOM 2177 C C . LYS A 1 284 ? -38.395 -14.754 33.742 1.00 90.25 284 LYS A C 1
ATOM 2179 O O . LYS A 1 284 ? -38.291 -14.735 32.522 1.00 90.25 284 LYS A O 1
ATOM 2184 N N . CYS A 1 285 ? -37.631 -14.019 34.541 1.00 90.94 285 CYS A N 1
ATOM 2185 C CA . CYS A 1 285 ? -36.597 -13.102 34.065 1.00 90.94 285 CYS A CA 1
ATOM 2186 C C . CYS A 1 285 ? -35.466 -13.811 33.301 1.00 90.94 285 CYS A C 1
ATOM 2188 O O . CYS A 1 285 ? -34.885 -13.243 32.391 1.00 90.94 285 CYS A O 1
ATOM 2190 N N . ASN A 1 286 ? -35.210 -15.082 33.603 1.00 91.00 286 ASN A N 1
ATOM 2191 C CA . ASN A 1 286 ? -34.194 -15.908 32.948 1.00 91.00 286 ASN A CA 1
ATOM 2192 C C . ASN A 1 286 ? -34.651 -16.563 31.629 1.00 91.00 286 ASN A C 1
ATOM 2194 O O . ASN A 1 286 ? -34.036 -17.535 31.198 1.00 91.00 286 ASN A O 1
ATOM 2198 N N . LYS A 1 287 ? -35.771 -16.126 31.047 1.00 91.19 287 LYS A N 1
ATOM 2199 C CA . LYS A 1 287 ? -36.279 -16.660 29.778 1.00 91.19 287 LYS A CA 1
ATOM 2200 C C . LYS A 1 287 ? -36.044 -15.675 28.646 1.00 91.19 287 LYS A C 1
ATOM 2202 O O . LYS A 1 287 ? -35.929 -14.477 28.886 1.00 91.19 287 LYS A O 1
ATOM 2207 N N . ASP A 1 288 ? -36.133 -16.191 27.428 1.00 86.50 288 ASP A N 1
ATOM 2208 C CA . ASP A 1 288 ? -36.097 -15.387 26.214 1.00 86.50 288 ASP A CA 1
ATOM 2209 C C . ASP A 1 288 ? -37.505 -15.175 25.647 1.00 86.50 288 ASP A C 1
ATOM 2211 O O . ASP A 1 288 ? -38.435 -15.969 25.857 1.00 86.50 288 ASP A O 1
ATOM 2215 N N . PHE A 1 289 ? -37.673 -14.065 24.937 1.00 84.94 289 PHE A N 1
ATOM 2216 C CA . PHE A 1 289 ? -38.882 -13.716 24.206 1.00 84.94 289 PHE A CA 1
ATOM 2217 C C . PHE A 1 289 ? -38.497 -13.085 22.867 1.00 84.94 289 PHE A C 1
ATOM 2219 O O . PHE A 1 289 ? -37.777 -12.089 22.837 1.00 84.94 289 PHE A O 1
ATOM 2226 N N . ASN A 1 290 ? -38.982 -13.678 21.770 1.00 82.44 290 ASN A N 1
ATOM 2227 C CA . ASN A 1 290 ? -38.620 -13.308 20.396 1.00 82.44 290 ASN A CA 1
ATOM 2228 C C . ASN A 1 290 ? -37.096 -13.233 20.180 1.00 82.44 290 ASN A C 1
ATOM 2230 O O . ASN A 1 290 ? -36.595 -12.248 19.654 1.00 82.44 290 ASN A O 1
ATOM 2234 N N . GLY A 1 291 ? -36.363 -14.247 20.652 1.00 83.88 291 GLY A N 1
ATOM 2235 C CA . GLY A 1 291 ? -34.905 -14.336 20.492 1.00 83.88 291 GLY A CA 1
ATOM 2236 C C . GLY A 1 291 ? -34.080 -13.451 21.433 1.00 83.88 291 GLY A C 1
ATOM 2237 O O . GLY A 1 291 ? -32.868 -13.601 21.465 1.00 83.88 291 GLY A O 1
ATOM 2238 N N . ASN A 1 292 ? -34.712 -12.587 22.237 1.00 85.56 292 ASN A N 1
ATOM 2239 C CA . ASN A 1 292 ? -34.023 -11.664 23.143 1.00 85.56 292 ASN A CA 1
ATOM 2240 C C . ASN A 1 292 ? -34.267 -12.001 24.622 1.00 85.56 292 ASN A C 1
ATOM 2242 O O . ASN A 1 292 ? -35.381 -12.374 25.009 1.00 85.56 292 ASN A O 1
ATOM 2246 N N . SER A 1 293 ? -33.249 -11.792 25.463 1.00 88.19 293 SER A N 1
ATOM 2247 C CA . SER A 1 293 ? -33.328 -11.986 26.919 1.00 88.19 293 SER A CA 1
ATOM 2248 C C . SER A 1 293 ? -34.381 -11.079 27.548 1.00 88.19 293 SER A C 1
ATOM 2250 O O . SER A 1 293 ? -34.341 -9.853 27.412 1.00 88.19 293 SER A O 1
ATOM 2252 N N . ILE A 1 294 ? -35.327 -11.662 28.288 1.00 87.88 294 ILE A N 1
ATOM 2253 C CA . ILE A 1 294 ? -36.371 -10.876 28.953 1.00 87.88 294 ILE A CA 1
ATOM 2254 C C . ILE A 1 294 ? -35.766 -9.954 30.010 1.00 87.88 294 ILE A C 1
ATOM 2256 O O . ILE A 1 294 ? -36.204 -8.814 30.119 1.00 87.88 294 ILE A O 1
ATOM 2260 N N . ALA A 1 295 ? -34.767 -10.406 30.768 1.00 88.38 295 ALA A N 1
ATOM 2261 C CA . ALA A 1 295 ? -34.163 -9.577 31.804 1.00 88.38 295 ALA A CA 1
ATOM 2262 C C . ALA A 1 295 ? -33.266 -8.468 31.249 1.00 88.38 295 ALA A C 1
ATOM 2264 O O . ALA A 1 295 ? -33.248 -7.392 31.825 1.00 88.38 295 ALA A O 1
ATOM 2265 N N . ASN A 1 296 ? -32.538 -8.694 30.156 1.00 84.62 296 ASN A N 1
ATOM 2266 C CA . ASN A 1 296 ? -31.557 -7.709 29.682 1.00 84.62 296 ASN A CA 1
ATOM 2267 C C . ASN A 1 296 ? -32.104 -6.769 28.612 1.00 84.62 296 ASN A C 1
ATOM 2269 O O . ASN A 1 296 ? -31.545 -5.701 28.422 1.00 84.62 296 ASN A O 1
ATOM 2273 N N . TYR A 1 297 ? -33.174 -7.149 27.918 1.00 86.06 297 TYR A N 1
ATOM 2274 C CA . TYR A 1 297 ? -33.703 -6.363 26.804 1.00 86.06 297 TYR A CA 1
ATOM 2275 C C . TYR A 1 297 ? -35.098 -5.816 27.106 1.00 86.06 297 TYR A C 1
ATOM 2277 O O . TYR A 1 297 ? -35.361 -4.628 26.985 1.00 86.06 297 TYR A O 1
ATOM 2285 N N . TRP A 1 298 ? -36.015 -6.682 27.544 1.00 88.25 298 TRP A N 1
ATOM 2286 C CA . TRP A 1 298 ? -37.423 -6.300 27.668 1.00 88.25 298 TRP A CA 1
ATOM 2287 C C . TRP A 1 298 ? -37.786 -5.694 29.025 1.00 88.25 298 TRP A C 1
ATOM 2289 O O . TRP A 1 298 ? -38.623 -4.800 29.090 1.00 88.25 298 TRP A O 1
ATOM 2299 N N . CYS A 1 299 ? -37.225 -6.225 30.109 1.00 90.94 299 CYS A N 1
ATOM 2300 C CA . CYS A 1 299 ? -37.691 -6.001 31.475 1.00 90.94 299 CYS A CA 1
ATOM 2301 C C . CYS A 1 299 ? -36.537 -5.711 32.442 1.00 90.94 299 CYS A C 1
ATOM 2303 O O . CYS A 1 299 ? -36.475 -6.296 33.526 1.00 90.94 299 CYS A O 1
ATOM 2305 N N . GLN A 1 300 ? -35.614 -4.840 32.036 1.00 89.50 300 GLN A N 1
ATOM 2306 C CA . GLN A 1 300 ? -34.392 -4.514 32.778 1.00 89.50 300 GLN A CA 1
ATOM 2307 C C . GLN A 1 300 ? -34.658 -4.024 34.210 1.00 89.50 300 GLN A C 1
ATOM 2309 O O . GLN A 1 300 ? -33.985 -4.435 35.159 1.00 89.50 300 GLN A O 1
ATOM 2314 N N . SER A 1 301 ? -35.691 -3.196 34.386 1.00 87.75 301 SER A N 1
ATOM 2315 C CA . SER A 1 301 ? -36.064 -2.632 35.684 1.00 87.75 301 SER A CA 1
ATOM 2316 C C . SER A 1 301 ? -36.779 -3.670 36.554 1.00 87.75 301 SER A C 1
ATOM 2318 O O . SER A 1 301 ? -36.359 -3.961 37.677 1.00 87.75 301 SER A O 1
ATOM 2320 N N . SER A 1 302 ? -37.817 -4.322 36.015 1.00 90.31 302 SER A N 1
ATOM 2321 C CA . SER A 1 302 ? -38.598 -5.336 36.743 1.00 90.31 302 SER A CA 1
ATOM 2322 C C . SER A 1 302 ? -37.785 -6.577 37.120 1.00 90.31 302 SER A C 1
ATOM 2324 O O . SER A 1 302 ? -38.101 -7.226 38.116 1.00 90.31 302 SER A O 1
ATOM 2326 N N . CYS A 1 303 ? -36.772 -6.938 36.330 1.00 89.25 303 CYS A N 1
ATOM 2327 C CA . CYS A 1 303 ? -35.909 -8.091 36.585 1.00 89.25 303 CYS A CA 1
ATOM 2328 C C . CYS A 1 303 ? -34.634 -7.750 37.364 1.00 89.25 303 CYS A C 1
ATOM 2330 O O . CYS A 1 303 ? -33.826 -8.648 37.603 1.00 89.25 303 CYS A O 1
ATOM 2332 N N . SER A 1 304 ? -34.481 -6.492 37.798 1.00 81.12 304 SER A N 1
ATOM 2333 C CA . SER A 1 304 ? -33.376 -6.025 38.646 1.00 81.12 304 SER A CA 1
ATOM 2334 C C . SER A 1 304 ? -31.985 -6.321 38.074 1.00 81.12 304 SER A C 1
ATOM 2336 O O . SER A 1 304 ? -31.037 -6.557 38.821 1.00 81.12 304 SER A O 1
ATOM 2338 N N . THR A 1 305 ? -31.864 -6.336 36.749 1.00 76.00 305 THR A N 1
ATOM 2339 C CA . THR A 1 305 ? -30.582 -6.462 36.040 1.00 76.00 305 THR A CA 1
ATOM 2340 C C . THR A 1 305 ? -29.897 -5.120 35.865 1.00 76.00 305 THR A C 1
ATOM 2342 O O . THR A 1 305 ? -28.690 -5.086 35.649 1.00 76.00 305 THR A O 1
ATOM 2345 N N . CYS A 1 306 ? -30.639 -4.028 36.039 1.00 72.25 306 CYS A N 1
ATOM 2346 C CA . CYS A 1 306 ? -30.079 -2.697 36.085 1.00 72.25 306 CYS A CA 1
ATOM 2347 C C . CYS A 1 306 ? -29.978 -2.176 37.522 1.00 72.25 306 CYS A C 1
ATOM 2349 O O . CYS A 1 306 ? -30.981 -2.006 38.220 1.00 72.25 306 CYS A O 1
ATOM 2351 N N . THR A 1 307 ? -28.752 -1.914 37.966 1.00 58.72 307 THR A N 1
ATOM 2352 C CA . THR A 1 307 ? -28.470 -1.107 39.152 1.00 58.72 307 THR A CA 1
ATOM 2353 C C . THR A 1 307 ? -28.290 0.331 38.695 1.00 58.72 307 THR A C 1
ATOM 2355 O O . THR A 1 307 ? -27.167 0.731 38.403 1.00 58.72 307 THR A O 1
ATOM 2358 N N . ALA A 1 308 ? -29.381 1.092 38.609 1.00 51.31 308 ALA A N 1
ATOM 2359 C CA . ALA A 1 308 ? -29.264 2.541 38.513 1.00 51.31 308 ALA A CA 1
ATOM 2360 C C . ALA A 1 308 ? -28.436 3.009 39.717 1.00 51.31 308 ALA A C 1
ATOM 2362 O O . ALA A 1 308 ? -28.793 2.729 40.869 1.00 51.31 308 ALA A O 1
ATOM 2363 N N . THR A 1 309 ? -27.287 3.619 39.451 1.00 46.81 309 THR A N 1
ATOM 2364 C CA . THR A 1 309 ? -26.500 4.325 40.453 1.00 46.81 309 THR A CA 1
ATOM 2365 C C . THR A 1 309 ? -27.402 5.385 41.054 1.00 46.81 309 THR A C 1
ATOM 2367 O O . THR A 1 309 ? -27.829 6.319 40.389 1.00 46.81 309 THR A O 1
ATOM 2370 N N . ARG A 1 310 ? -27.789 5.173 42.309 1.00 36.84 310 ARG A N 1
ATOM 2371 C CA . ARG A 1 310 ? -28.500 6.179 43.079 1.00 36.84 310 ARG A CA 1
ATOM 2372 C C . ARG A 1 310 ? -27.478 7.258 43.408 1.00 36.84 310 ARG A C 1
ATOM 2374 O O . ARG A 1 310 ? -26.531 6.989 44.144 1.00 36.84 310 ARG A O 1
ATOM 2381 N N . ASP A 1 311 ? -27.668 8.421 42.808 1.00 39.75 311 ASP A N 1
ATOM 2382 C CA . ASP A 1 311 ? -26.988 9.662 43.148 1.00 39.75 311 ASP A CA 1
ATOM 2383 C C . ASP A 1 311 ? -27.431 10.084 44.561 1.00 39.75 311 ASP A C 1
ATOM 2385 O O . ASP A 1 311 ? -28.381 10.841 44.748 1.00 39.75 311 ASP A O 1
ATOM 2389 N N . ASP A 1 312 ? -26.787 9.516 45.579 1.00 34.81 312 ASP A N 1
ATOM 2390 C CA . ASP A 1 312 ? -26.840 10.026 46.945 1.00 34.81 312 ASP A CA 1
ATOM 2391 C C . ASP A 1 312 ? -25.534 10.810 47.166 1.00 34.81 312 ASP A C 1
ATOM 2393 O O . ASP A 1 312 ? -24.522 10.281 47.627 1.00 34.81 312 ASP A O 1
ATOM 2397 N N . ASN A 1 313 ? -25.556 12.079 46.750 1.00 38.66 313 ASN A N 1
ATOM 2398 C CA . ASN A 1 313 ? -24.515 13.068 47.015 1.00 38.66 313 ASN A CA 1
ATOM 2399 C C . ASN A 1 313 ? -24.341 13.288 48.529 1.00 38.66 313 ASN A C 1
ATOM 2401 O O . ASN A 1 313 ? -25.144 13.993 49.136 1.00 38.66 313 ASN A O 1
ATOM 2405 N N . GLU A 1 314 ? -23.256 12.772 49.114 1.00 30.73 314 GLU A N 1
ATOM 2406 C CA . GLU A 1 314 ? -22.530 13.418 50.221 1.00 30.73 314 GLU A CA 1
ATOM 2407 C C . GLU A 1 314 ? -21.064 12.914 50.247 1.00 30.73 314 GLU A C 1
ATOM 2409 O O . GLU A 1 314 ? -20.833 11.714 50.062 1.00 30.73 314 GLU A O 1
ATOM 2414 N N . PRO A 1 315 ? -20.047 13.792 50.401 1.00 41.78 315 PRO A N 1
ATOM 2415 C CA . PRO A 1 315 ? -18.666 13.453 50.069 1.00 41.78 315 PRO A CA 1
ATOM 2416 C C . PRO A 1 315 ? -17.974 12.673 51.194 1.00 41.78 315 PRO A C 1
ATOM 2418 O O . PRO A 1 315 ? -18.293 12.817 52.376 1.00 41.78 315 PRO A O 1
ATOM 2421 N N . PRO A 1 316 ? -16.899 11.952 50.848 1.00 34.09 316 PRO A N 1
ATOM 2422 C CA . PRO A 1 316 ? -15.631 12.426 51.374 1.00 34.09 316 PRO A CA 1
ATOM 2423 C C . PRO A 1 316 ? -14.548 12.504 50.297 1.00 34.09 316 PRO A C 1
ATOM 2425 O O . PRO A 1 316 ? -14.301 11.568 49.543 1.00 34.09 316 PRO A O 1
ATOM 2428 N N . THR A 1 317 ? -13.924 13.679 50.276 1.00 37.41 317 THR A N 1
ATOM 2429 C CA . THR A 1 317 ? -12.474 13.885 50.372 1.00 37.41 317 THR A CA 1
ATOM 2430 C C . THR A 1 317 ? -11.592 12.840 49.688 1.00 37.41 317 THR A C 1
ATOM 2432 O O . THR A 1 317 ? -11.491 11.693 50.117 1.00 37.41 317 THR A O 1
ATOM 2435 N N . GLY A 1 318 ? -10.929 13.296 48.626 1.00 38.09 318 GLY A N 1
ATOM 2436 C CA . GLY A 1 318 ? -10.178 12.465 47.698 1.00 38.09 318 GLY A CA 1
ATOM 2437 C C . GLY A 1 318 ? -8.921 11.805 48.248 1.00 38.09 318 GLY A C 1
ATOM 2438 O O . GLY A 1 318 ? -8.502 12.031 49.377 1.00 38.09 318 GLY A O 1
ATOM 2439 N N . SER A 1 319 ? -8.294 11.017 47.381 1.00 33.66 319 SER A N 1
ATOM 2440 C CA . SER A 1 319 ? -6.853 10.794 47.374 1.00 33.66 319 SER A CA 1
ATOM 2441 C C . SER A 1 319 ? -6.470 9.989 46.139 1.00 33.66 319 SER A C 1
ATOM 2443 O O . SER A 1 319 ? -6.995 8.904 45.899 1.00 33.66 319 SER A O 1
ATOM 2445 N N . ASN A 1 320 ? -5.523 10.561 45.404 1.00 34.59 320 ASN A N 1
ATOM 2446 C CA . ASN A 1 320 ? -4.532 9.939 44.537 1.00 34.59 320 ASN A CA 1
ATOM 2447 C C . ASN A 1 320 ? -4.359 8.423 44.707 1.00 34.59 320 ASN A C 1
ATOM 2449 O O . ASN A 1 320 ? -4.065 7.931 45.799 1.00 34.59 320 ASN A O 1
ATOM 2453 N N . SER A 1 321 ? -4.434 7.710 43.585 1.00 36.12 321 SER A N 1
ATOM 2454 C CA . SER A 1 321 ? -3.954 6.341 43.433 1.00 36.12 321 SER A CA 1
ATOM 2455 C C . SER A 1 321 ? -2.426 6.331 43.350 1.00 36.12 321 SER A C 1
ATOM 2457 O O . SER A 1 321 ? -1.855 6.287 42.263 1.00 36.12 321 SER A O 1
ATOM 2459 N N . ASN A 1 322 ? -1.775 6.363 44.510 1.00 35.75 322 ASN A N 1
ATOM 2460 C CA . ASN A 1 322 ? -0.557 5.587 44.694 1.00 35.75 322 ASN A CA 1
ATOM 2461 C C . ASN A 1 322 ? -1.010 4.224 45.220 1.00 35.75 322 ASN A C 1
ATOM 2463 O O . ASN A 1 322 ? -1.697 4.145 46.239 1.00 35.75 322 ASN A O 1
ATOM 2467 N N . GLU A 1 323 ? -0.706 3.156 44.484 1.00 40.62 323 GLU A N 1
ATOM 2468 C CA . GLU A 1 323 ? -0.873 1.791 44.970 1.00 40.62 323 GLU A CA 1
ATOM 2469 C C . GLU A 1 323 ? 0.053 1.593 46.175 1.00 40.62 323 GLU A C 1
ATOM 2471 O O . GLU A 1 323 ? 1.236 1.301 46.039 1.00 40.62 323 GLU A O 1
ATOM 2476 N N . ASP A 1 324 ? -0.502 1.798 47.370 1.00 40.47 324 ASP A N 1
ATOM 2477 C CA . ASP A 1 324 ? 0.140 1.452 48.630 1.00 40.47 324 ASP A CA 1
ATOM 2478 C C . ASP A 1 324 ? 0.391 -0.061 48.674 1.00 40.47 324 ASP A C 1
ATOM 2480 O O . ASP A 1 324 ? -0.521 -0.879 48.845 1.00 40.47 324 ASP A O 1
ATOM 2484 N N . GLU A 1 325 ? 1.669 -0.414 48.614 1.00 45.53 325 GLU A N 1
ATOM 2485 C CA . GLU A 1 325 ? 2.271 -1.736 48.802 1.00 45.53 325 GLU A CA 1
ATOM 2486 C C . GLU A 1 325 ? 1.970 -2.410 50.161 1.00 45.53 325 GLU A C 1
ATOM 2488 O O . GLU A 1 325 ? 2.580 -3.422 50.492 1.00 45.53 325 GLU A O 1
ATOM 2493 N N . ASN A 1 326 ? 1.029 -1.921 50.981 1.00 53.69 326 ASN A N 1
ATOM 2494 C CA . ASN A 1 326 ? 0.986 -2.300 52.399 1.00 53.69 326 ASN A CA 1
ATOM 2495 C C . ASN A 1 326 ? -0.376 -2.605 53.034 1.00 53.69 326 ASN A C 1
ATOM 2497 O O . ASN A 1 326 ? -0.488 -2.620 54.260 1.00 53.69 326 ASN A O 1
ATOM 2501 N N . ASN A 1 327 ? -1.417 -2.946 52.269 1.00 61.75 327 ASN A N 1
ATOM 2502 C CA . ASN A 1 327 ? -2.675 -3.396 52.887 1.00 61.75 327 ASN A CA 1
ATOM 2503 C C . ASN A 1 327 ? -3.109 -4.796 52.444 1.00 61.75 327 ASN A C 1
ATOM 2505 O O . ASN A 1 327 ? -4.104 -4.996 51.745 1.00 61.75 327 ASN A O 1
ATOM 2509 N N . CYS A 1 328 ? -2.375 -5.806 52.915 1.00 82.50 328 CYS A N 1
ATOM 2510 C CA . CYS A 1 328 ? -2.769 -7.209 52.795 1.00 82.50 328 CYS A CA 1
ATOM 2511 C C . CYS A 1 328 ? -3.790 -7.633 53.869 1.00 82.50 328 CYS A C 1
ATOM 2513 O O . CYS A 1 328 ? -3.626 -8.652 54.529 1.00 82.50 328 CYS A O 1
ATOM 2515 N N . LYS A 1 329 ? -4.842 -6.835 54.077 1.00 86.38 329 LYS A N 1
ATOM 2516 C CA . LYS A 1 329 ? -5.924 -7.142 55.025 1.00 86.38 329 LYS A CA 1
ATOM 2517 C C . LYS A 1 329 ? -7.151 -7.691 54.310 1.00 86.38 329 LYS A C 1
ATOM 2519 O O . LYS A 1 329 ? -7.427 -7.355 53.158 1.00 86.38 329 LYS A O 1
ATOM 2524 N N . ASP A 1 330 ? -7.914 -8.521 55.013 1.00 86.69 330 ASP A N 1
ATOM 2525 C CA . ASP A 1 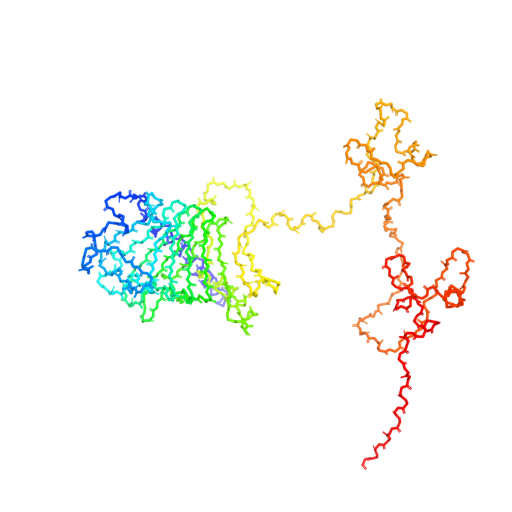330 ? -9.213 -8.987 54.527 1.00 86.69 330 ASP A CA 1
ATOM 2526 C C . ASP A 1 330 ? -10.216 -7.834 54.374 1.00 86.69 330 ASP A C 1
ATOM 2528 O O . ASP A 1 330 ? -10.382 -6.995 55.265 1.00 86.69 330 ASP A O 1
ATOM 2532 N N . LEU A 1 331 ? -10.977 -7.843 53.279 1.00 85.56 331 LEU A N 1
ATOM 2533 C CA . LEU A 1 331 ? -12.081 -6.912 53.076 1.00 85.56 331 LEU A CA 1
ATOM 2534 C C . LEU A 1 331 ? -13.281 -7.309 53.949 1.00 85.56 331 LEU A C 1
ATOM 2536 O O . LEU A 1 331 ? -13.693 -8.473 54.011 1.00 85.56 331 LEU A O 1
ATOM 2540 N N . LYS A 1 332 ? -13.904 -6.320 54.604 1.00 78.12 332 LYS A N 1
ATOM 2541 C CA . LYS A 1 332 ? -15.137 -6.524 55.380 1.00 78.12 332 LYS A CA 1
ATOM 2542 C C . LYS A 1 332 ? -16.301 -6.833 54.437 1.00 78.12 332 LYS A C 1
ATOM 2544 O O . LYS A 1 332 ? -16.942 -5.927 53.915 1.00 78.12 332 LYS A O 1
ATOM 2549 N N . LEU A 1 333 ? -16.606 -8.117 54.249 1.00 68.75 333 LEU A N 1
ATOM 2550 C CA . LEU A 1 333 ? -17.708 -8.565 53.398 1.00 68.75 333 LEU A CA 1
ATOM 2551 C C . LEU A 1 333 ? -18.729 -9.406 54.175 1.00 68.75 333 LEU A C 1
ATOM 2553 O O . LEU A 1 333 ? -18.374 -10.357 54.875 1.00 68.75 333 LEU A O 1
ATOM 2557 N N . LYS A 1 334 ? -20.018 -9.080 54.015 1.00 70.12 334 LYS A N 1
ATOM 2558 C CA . LYS A 1 334 ? -21.134 -9.898 54.510 1.00 70.12 334 LYS A CA 1
ATOM 2559 C C . LYS A 1 334 ? -21.613 -10.833 53.402 1.00 70.12 334 LYS A C 1
ATOM 2561 O O . LYS A 1 334 ? -22.044 -10.382 52.346 1.00 70.12 334 LYS A O 1
ATOM 2566 N N . TYR A 1 335 ? -21.606 -12.139 53.659 1.00 67.94 335 TYR A N 1
ATOM 2567 C CA . TYR A 1 335 ? -22.163 -13.144 52.748 1.00 67.94 335 TYR A CA 1
ATOM 2568 C C . TYR A 1 335 ? -23.131 -14.052 53.505 1.00 67.94 335 TYR A C 1
ATOM 2570 O O . TYR A 1 335 ? -22.762 -14.655 54.515 1.00 67.94 335 TYR A O 1
ATOM 2578 N N . LYS A 1 336 ? -24.379 -14.142 53.022 1.00 66.88 336 LYS A N 1
ATOM 2579 C CA . LYS A 1 336 ? -25.470 -14.919 53.647 1.00 66.88 336 LYS A CA 1
ATOM 2580 C C . LYS A 1 336 ? -25.632 -14.635 55.153 1.00 66.88 336 LYS A C 1
ATOM 2582 O O . LYS A 1 336 ? -25.718 -15.560 55.955 1.00 66.88 336 LYS A O 1
ATOM 2587 N N . GLY A 1 337 ? -25.602 -13.357 55.537 1.00 71.88 337 GLY A N 1
ATOM 2588 C CA . GLY A 1 337 ? -25.803 -12.919 56.926 1.00 71.88 337 GLY A CA 1
ATOM 2589 C C . GLY A 1 337 ? -24.628 -13.166 57.883 1.00 71.88 337 GLY A C 1
ATOM 2590 O O . GLY A 1 337 ? -24.769 -12.926 59.076 1.00 71.88 337 GLY A O 1
ATOM 2591 N N . LYS A 1 338 ? -23.463 -13.627 57.403 1.00 66.88 338 LYS A N 1
ATOM 2592 C CA . LYS A 1 338 ? -22.275 -13.835 58.250 1.00 66.88 338 LYS A CA 1
ATOM 2593 C C . LYS A 1 338 ? -21.347 -12.622 58.215 1.00 66.88 338 LYS A C 1
ATOM 2595 O O . LYS A 1 338 ? -20.898 -12.236 57.140 1.00 66.88 338 LYS A O 1
ATOM 2600 N N . ASN A 1 339 ? -21.013 -12.087 59.392 1.00 67.62 339 ASN A N 1
ATOM 2601 C CA . ASN A 1 339 ? -20.137 -10.914 59.548 1.00 67.62 339 ASN A CA 1
ATOM 2602 C C . ASN A 1 339 ? -18.632 -11.223 59.399 1.00 67.62 339 ASN A C 1
ATOM 2604 O O . ASN A 1 339 ? -17.857 -10.309 59.162 1.00 67.62 339 ASN A O 1
ATOM 2608 N N . ASN A 1 340 ? -18.217 -12.494 59.491 1.00 74.75 340 ASN A N 1
ATOM 2609 C CA . ASN A 1 340 ? -16.813 -12.929 59.389 1.00 74.75 340 ASN A CA 1
ATOM 2610 C C . ASN A 1 340 ? -16.608 -13.878 58.200 1.00 74.75 340 ASN A C 1
ATOM 2612 O O . ASN A 1 340 ? -16.261 -15.053 58.363 1.00 74.75 340 ASN A O 1
ATOM 2616 N N . TRP A 1 341 ? -16.893 -13.395 56.991 1.00 85.00 341 TRP A N 1
ATOM 2617 C CA . TRP A 1 341 ? -16.891 -14.239 55.799 1.00 85.00 341 TRP A CA 1
ATOM 2618 C C . TRP A 1 341 ? -15.506 -14.783 55.430 1.00 85.00 341 TRP A C 1
ATOM 2620 O O . TRP A 1 341 ? -15.416 -15.963 55.101 1.00 85.00 341 TRP A O 1
ATOM 2630 N N . CYS A 1 342 ? -14.433 -13.998 55.561 1.00 88.81 34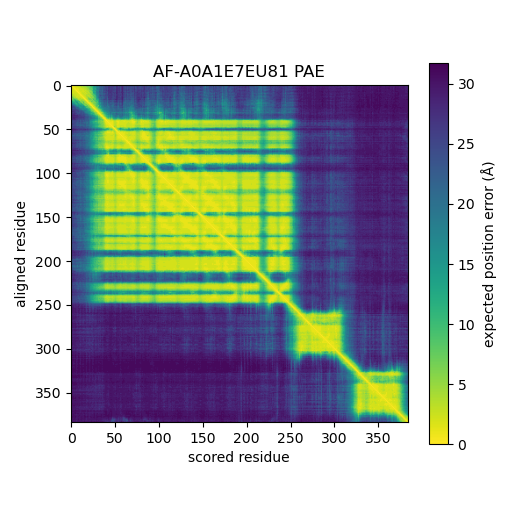2 CYS A N 1
ATOM 2631 C CA . CYS A 1 342 ? -13.082 -14.448 55.207 1.00 88.81 342 CYS A CA 1
ATOM 2632 C C . CYS A 1 342 ? -12.557 -15.569 56.114 1.00 88.81 342 CYS A C 1
ATOM 2634 O O . CYS A 1 342 ? -12.133 -16.615 55.617 1.00 88.81 342 CYS A O 1
ATOM 2636 N N . LYS A 1 343 ? -12.760 -15.455 57.435 1.00 87.88 343 LYS A N 1
ATOM 2637 C CA . LYS A 1 343 ? -12.502 -16.557 58.382 1.00 87.88 343 LYS A CA 1
ATOM 2638 C C . LYS A 1 343 ? -13.317 -17.809 58.048 1.00 87.88 343 LYS A C 1
ATOM 2640 O O . LYS A 1 343 ? -12.816 -18.930 58.118 1.00 87.88 343 LYS A O 1
ATOM 2645 N N . TRP A 1 344 ? -14.586 -17.639 57.666 1.00 89.50 344 TRP A N 1
ATOM 2646 C CA . TRP A 1 344 ? -15.428 -18.760 57.242 1.00 89.50 344 TRP A CA 1
ATOM 2647 C C . TRP A 1 344 ? -14.932 -19.399 55.937 1.00 89.50 344 TRP A C 1
ATOM 2649 O O . TRP A 1 344 ? -14.928 -20.627 55.827 1.00 89.50 344 TRP A O 1
ATOM 2659 N N . ALA A 1 345 ? -14.514 -18.590 54.962 1.00 87.75 345 ALA A N 1
ATOM 2660 C CA . ALA A 1 345 ? -14.036 -19.045 53.664 1.00 87.75 345 ALA A CA 1
ATOM 2661 C C . ALA A 1 345 ? -12.740 -19.850 53.799 1.00 87.75 345 ALA A C 1
ATOM 2663 O O . ALA A 1 345 ? -12.647 -20.931 53.214 1.00 87.75 345 ALA A O 1
ATOM 2664 N N . SER A 1 346 ? -11.809 -19.378 54.629 1.00 88.69 346 SER A N 1
ATOM 2665 C CA . SER A 1 346 ? -10.590 -20.103 54.993 1.00 88.69 346 SER A CA 1
ATOM 2666 C C . SER A 1 346 ? -10.921 -21.447 55.655 1.00 88.69 346 SER A C 1
ATOM 2668 O O . SER A 1 346 ? -10.604 -22.507 55.113 1.00 88.69 346 SER A O 1
ATOM 2670 N N . LYS A 1 347 ? -11.741 -21.446 56.719 1.00 89.69 347 LYS A N 1
ATOM 2671 C CA . LYS A 1 347 ? -12.146 -22.670 57.444 1.00 89.69 347 LYS A CA 1
ATOM 2672 C C . LYS A 1 347 ? -12.901 -23.698 56.585 1.00 89.69 347 LYS A C 1
ATOM 2674 O O . LYS A 1 347 ? -12.931 -24.880 56.916 1.00 89.69 347 LYS A O 1
ATOM 2679 N N . LYS A 1 348 ? -13.568 -23.270 55.508 1.00 90.19 348 LYS A N 1
ATOM 2680 C CA . LYS A 1 348 ? -14.317 -24.147 54.583 1.00 90.19 348 LYS A CA 1
ATOM 2681 C C . LYS A 1 348 ? -13.594 -24.402 53.258 1.00 90.19 348 LYS A C 1
ATOM 2683 O O . LYS A 1 348 ? -14.228 -24.904 52.324 1.00 90.19 348 LYS A O 1
ATOM 2688 N N . ASN A 1 349 ? -12.307 -24.060 53.183 1.00 89.19 349 ASN A N 1
ATOM 2689 C CA . ASN A 1 349 ? -11.443 -24.239 52.021 1.00 89.19 349 ASN A CA 1
ATOM 2690 C C . ASN A 1 349 ? -12.056 -23.659 50.727 1.00 89.19 349 ASN A C 1
ATOM 2692 O O . ASN A 1 349 ? -12.170 -24.316 49.692 1.00 89.19 349 ASN A O 1
ATOM 2696 N N . LYS A 1 350 ? -12.570 -22.425 50.816 1.00 89.56 350 LYS A N 1
ATOM 2697 C CA . LYS A 1 350 ? -13.223 -21.700 49.709 1.00 89.56 350 LYS A CA 1
ATOM 2698 C C . LYS A 1 350 ? -12.337 -20.626 49.076 1.00 89.56 350 LYS A C 1
ATOM 2700 O O . LYS A 1 350 ? -12.788 -19.987 48.134 1.00 89.56 350 LYS A O 1
ATOM 2705 N N . CYS A 1 351 ? -11.095 -20.464 49.528 1.00 89.69 351 CYS A N 1
ATOM 2706 C CA . CYS A 1 351 ? -10.163 -19.436 49.052 1.00 89.69 351 CYS A CA 1
ATOM 2707 C C . CYS A 1 351 ? -9.900 -19.475 47.535 1.00 89.69 351 CYS A C 1
ATOM 2709 O O . CYS A 1 351 ? -9.715 -18.432 46.922 1.00 89.69 351 CYS A O 1
ATOM 2711 N N . LYS A 1 352 ? -9.985 -20.653 46.901 1.00 88.38 352 LYS A N 1
ATOM 2712 C CA . LYS A 1 352 ? -9.825 -20.813 45.442 1.00 88.38 352 LYS A CA 1
ATOM 2713 C C . LYS A 1 352 ? -11.083 -20.486 44.622 1.00 88.38 352 LYS A C 1
ATOM 2715 O O . LYS A 1 352 ? -11.050 -20.546 43.398 1.00 88.38 352 LYS A O 1
ATOM 2720 N N . LYS A 1 353 ? -12.224 -20.204 45.262 1.00 89.81 353 LYS A N 1
ATOM 2721 C CA . LYS A 1 353 ? -13.470 -19.885 44.547 1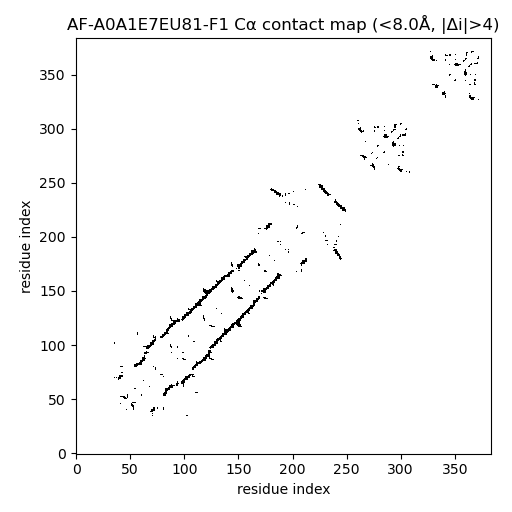.00 89.81 353 LYS A CA 1
ATOM 2722 C C . LYS A 1 353 ? -13.531 -18.406 44.171 1.00 89.81 353 LYS A C 1
ATOM 2724 O O . LYS A 1 353 ? -12.818 -17.579 44.730 1.00 89.81 353 LYS A O 1
ATOM 2729 N N . LYS A 1 354 ? -14.433 -18.075 43.245 1.00 87.12 354 LYS A N 1
ATOM 2730 C CA . LYS A 1 354 ? -14.769 -16.696 42.876 1.00 87.12 354 LYS A CA 1
ATOM 2731 C C . LYS A 1 354 ? -16.069 -16.253 43.558 1.00 87.12 354 LYS A C 1
ATOM 2733 O O . LYS A 1 354 ? -16.998 -17.046 43.711 1.00 87.12 354 LYS A O 1
ATOM 2738 N N . HIS A 1 355 ? -16.141 -14.985 43.949 1.00 82.81 355 HIS A N 1
ATOM 2739 C CA . HIS A 1 355 ? -17.353 -14.308 44.408 1.00 82.81 355 HIS A CA 1
ATOM 2740 C C . HIS A 1 355 ? -17.495 -12.993 43.642 1.00 82.81 355 HIS A C 1
ATOM 2742 O O . HIS A 1 355 ? -16.549 -12.208 43.604 1.00 82.81 355 HIS A O 1
ATOM 2748 N N . LYS A 1 356 ? -18.662 -12.780 43.013 1.00 82.50 356 LYS A N 1
ATOM 2749 C CA . LYS A 1 356 ? -18.917 -11.637 42.115 1.00 82.50 356 LYS A CA 1
ATOM 2750 C C . LYS A 1 356 ? -17.803 -11.465 41.066 1.00 82.50 356 LYS A C 1
ATOM 2752 O O . LYS A 1 356 ? -17.209 -10.404 40.945 1.00 82.50 356 LYS A O 1
ATOM 2757 N N . GLY A 1 357 ? -17.438 -12.560 40.394 1.00 84.94 357 GLY A N 1
ATOM 2758 C CA . GLY A 1 357 ? -16.395 -12.574 39.357 1.00 84.94 357 GLY A CA 1
ATOM 2759 C C . GLY A 1 357 ? -14.943 -12.508 39.857 1.00 84.94 357 GLY A C 1
ATOM 2760 O O . GLY A 1 357 ? -14.047 -12.929 39.131 1.00 84.94 357 GLY A O 1
ATOM 2761 N N . LYS A 1 358 ? -14.688 -12.086 41.103 1.00 84.69 358 LYS A N 1
ATOM 2762 C CA . LYS A 1 358 ? -13.330 -11.903 41.653 1.00 84.69 358 LYS A CA 1
ATOM 2763 C C . LYS A 1 358 ? -12.906 -13.040 42.594 1.00 84.69 358 LYS A C 1
ATOM 2765 O O . LYS A 1 358 ? -13.748 -13.660 43.245 1.00 84.69 358 LYS A O 1
ATOM 2770 N N . SER A 1 359 ? -11.603 -13.332 42.667 1.00 87.25 359 SER A N 1
ATOM 2771 C CA . SER A 1 359 ? -11.033 -14.402 43.514 1.00 87.25 359 SER A CA 1
ATOM 2772 C C . SER A 1 359 ? -11.238 -14.123 45.008 1.00 87.25 359 SER A C 1
ATOM 2774 O O . SER A 1 359 ? -10.930 -13.031 45.480 1.00 87.25 359 SER A O 1
ATOM 2776 N N . ILE A 1 360 ? -11.729 -15.110 45.767 1.00 86.88 360 ILE A N 1
ATOM 2777 C CA . ILE A 1 360 ? -11.880 -14.990 47.226 1.00 86.88 360 ILE A CA 1
ATOM 2778 C C . ILE A 1 360 ? -10.515 -14.815 47.890 1.00 86.88 360 ILE A C 1
ATOM 2780 O O . ILE A 1 360 ? -10.367 -13.899 48.687 1.00 86.88 360 ILE A O 1
ATOM 2784 N N . GLY A 1 361 ? -9.524 -15.636 47.542 1.00 88.25 361 GLY A N 1
ATOM 2785 C CA . GLY A 1 361 ? -8.190 -15.558 48.135 1.00 88.25 361 GLY A CA 1
ATOM 2786 C C . GLY A 1 361 ? -7.443 -14.282 47.763 1.00 88.25 361 GLY A C 1
ATOM 2787 O O . GLY A 1 361 ? -6.899 -13.631 48.640 1.00 88.25 361 GLY A O 1
ATOM 2788 N N . ASN A 1 362 ? -7.462 -13.881 46.491 1.00 87.69 362 ASN A N 1
ATOM 2789 C CA . ASN A 1 362 ? -6.552 -12.825 46.025 1.00 87.69 362 ASN A CA 1
ATOM 2790 C C . ASN A 1 362 ? -7.153 -11.424 46.115 1.00 87.69 362 ASN A C 1
ATOM 2792 O O . ASN A 1 362 ? -6.415 -10.450 46.095 1.00 87.69 362 ASN A O 1
ATOM 2796 N N . HIS A 1 363 ? -8.479 -11.296 46.160 1.00 87.25 363 HIS A N 1
ATOM 2797 C CA . HIS A 1 363 ? -9.127 -9.986 46.159 1.00 87.25 363 HIS A CA 1
ATOM 2798 C C . HIS A 1 363 ? -9.817 -9.687 47.484 1.00 87.25 363 HIS A C 1
ATOM 2800 O O . HIS A 1 363 ? -9.657 -8.600 48.025 1.00 87.25 363 HIS A O 1
ATOM 2806 N N . TRP A 1 364 ? -10.578 -10.647 48.011 1.00 88.56 364 TRP A N 1
ATOM 2807 C CA . TRP A 1 364 ? -11.458 -10.386 49.146 1.00 88.56 364 TRP A CA 1
ATOM 2808 C C . TRP A 1 364 ? -10.855 -10.751 50.503 1.00 88.56 364 TRP A C 1
ATOM 2810 O O . TRP A 1 364 ? -11.099 -10.051 51.479 1.00 88.56 364 TRP A O 1
ATOM 2820 N N . CYS A 1 365 ? -10.110 -11.850 50.575 1.00 92.31 365 CYS A N 1
ATOM 2821 C CA . CYS A 1 365 ? -9.701 -12.486 51.823 1.00 92.31 365 CYS A CA 1
ATOM 2822 C C . CYS A 1 365 ? -8.206 -12.828 51.818 1.00 92.31 365 CYS A C 1
ATOM 2824 O O . CYS A 1 365 ? -7.834 -13.970 52.094 1.00 92.31 365 CYS A O 1
ATOM 2826 N N . LYS A 1 366 ? -7.365 -11.859 51.438 1.00 91.25 366 LYS A N 1
ATOM 2827 C CA . LYS A 1 366 ? -5.919 -12.045 51.247 1.00 91.25 366 LYS A CA 1
ATOM 2828 C C . LYS A 1 366 ? -5.226 -12.580 52.502 1.00 91.25 366 LYS A C 1
ATOM 2830 O O . LYS A 1 366 ? -4.452 -13.532 52.412 1.00 91.25 366 LYS A O 1
ATOM 2835 N N . GLU A 1 367 ? -5.574 -12.036 53.664 1.00 90.19 367 GLU A N 1
ATOM 2836 C CA . GLU A 1 367 ? -4.986 -12.386 54.957 1.00 90.19 367 GLU A CA 1
ATOM 2837 C C . GLU A 1 367 ? -5.471 -13.765 55.425 1.00 90.19 367 GLU A C 1
ATOM 2839 O O . GLU A 1 367 ? -4.676 -14.683 55.630 1.00 90.19 367 GLU A O 1
ATOM 2844 N N . SER A 1 368 ? -6.793 -13.971 55.498 1.00 91.50 368 SER A N 1
ATOM 2845 C CA . SER A 1 368 ? -7.375 -15.248 55.945 1.00 91.50 368 SER A CA 1
ATOM 2846 C C . SER A 1 368 ? -7.034 -16.424 55.026 1.00 91.50 368 SER A C 1
ATOM 2848 O O . SER A 1 368 ? -7.079 -17.576 55.468 1.00 91.50 368 SER A O 1
ATOM 2850 N N . CYS A 1 369 ? -6.751 -16.162 53.748 1.00 91.62 369 CYS A N 1
ATOM 2851 C CA . CYS A 1 369 ? -6.388 -17.172 52.755 1.00 91.62 369 CYS A CA 1
ATOM 2852 C C . CYS A 1 369 ? -4.878 -17.283 52.508 1.00 91.62 369 CYS A C 1
ATOM 2854 O O . CYS A 1 369 ? -4.492 -17.962 51.553 1.00 91.62 369 CYS A O 1
ATOM 2856 N N . GLN A 1 370 ? -4.046 -16.650 53.345 1.00 89.31 370 GLN A N 1
ATOM 2857 C CA . GLN A 1 370 ? -2.582 -16.743 53.278 1.00 89.31 370 GLN A CA 1
ATOM 2858 C C . GLN A 1 370 ? -2.019 -16.378 51.893 1.00 89.31 370 GLN A C 1
ATOM 2860 O O . GLN A 1 370 ? -1.098 -17.015 51.399 1.00 89.31 370 GLN A O 1
ATOM 2865 N N . GLN A 1 371 ? -2.610 -15.379 51.235 1.00 89.44 371 GLN A N 1
ATOM 2866 C CA . GLN A 1 371 ? -2.125 -14.846 49.955 1.00 89.44 371 GLN A CA 1
ATOM 2867 C C . GLN A 1 371 ? -1.213 -13.626 50.149 1.00 89.44 371 GLN A C 1
ATOM 2869 O O . GLN A 1 371 ? -0.862 -12.958 49.181 1.00 89.44 371 GLN A O 1
ATOM 2874 N N . CYS A 1 372 ? -0.856 -13.319 51.398 1.00 84.69 372 CYS A N 1
ATOM 2875 C CA . CYS A 1 372 ? 0.082 -12.259 51.732 1.00 84.69 372 CYS A CA 1
ATOM 2876 C C . CYS A 1 372 ? 1.518 -12.789 51.700 1.00 84.69 372 CYS A C 1
ATOM 2878 O O . CYS A 1 372 ? 1.770 -13.845 52.290 1.00 84.69 372 CYS A O 1
ATOM 2880 N N . PRO A 1 373 ? 2.460 -12.075 51.059 1.00 78.75 373 PRO A N 1
ATOM 2881 C CA . PRO A 1 373 ? 3.874 -12.403 51.169 1.00 78.75 373 PRO A CA 1
ATOM 2882 C C . PRO A 1 373 ? 4.346 -12.263 52.631 1.00 78.75 373 PRO A C 1
ATOM 2884 O O . PRO A 1 373 ? 3.799 -11.445 53.379 1.00 78.75 373 PRO A O 1
ATOM 2887 N N . PRO A 1 374 ? 5.335 -13.062 53.072 1.00 67.50 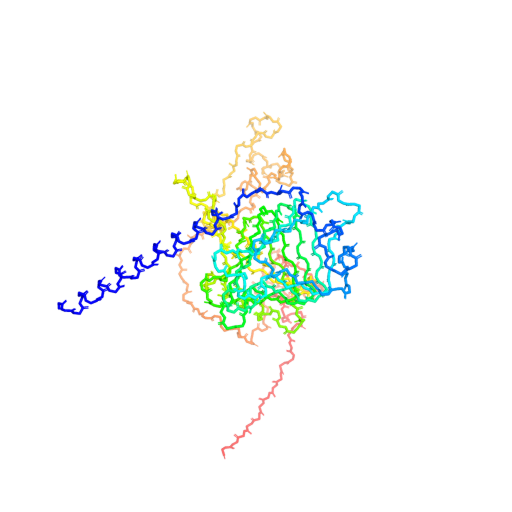374 PRO A N 1
ATOM 2888 C CA . PRO A 1 374 ? 5.925 -12.912 54.397 1.00 67.50 374 PRO A CA 1
ATOM 2889 C C . PRO A 1 374 ? 6.587 -11.532 54.520 1.00 67.50 374 PRO A C 1
ATOM 2891 O O . PRO A 1 374 ? 7.362 -11.134 53.656 1.00 67.50 374 PRO A O 1
ATOM 2894 N N . ILE A 1 375 ? 6.276 -10.802 55.593 1.00 63.78 375 ILE A N 1
ATOM 2895 C CA . ILE A 1 375 ? 6.852 -9.479 55.873 1.00 63.78 375 ILE A CA 1
ATOM 2896 C C . ILE A 1 375 ? 8.357 -9.653 56.136 1.00 63.78 375 ILE A C 1
ATOM 2898 O O . ILE A 1 375 ? 8.739 -10.265 57.135 1.00 63.78 375 ILE A O 1
ATOM 2902 N N . SER A 1 376 ? 9.219 -9.135 55.254 1.00 49.53 376 SER A N 1
ATOM 2903 C CA . SER A 1 376 ? 10.664 -9.080 55.496 1.00 49.53 376 SER A CA 1
ATOM 2904 C C . SER A 1 376 ? 10.993 -7.868 56.371 1.00 49.53 376 SER A C 1
ATOM 2906 O O . SER A 1 376 ? 10.918 -6.727 55.917 1.00 49.53 376 SER A O 1
ATOM 2908 N N . ASN A 1 377 ? 11.364 -8.096 57.628 1.00 41.72 377 ASN A N 1
ATOM 2909 C CA . ASN A 1 377 ? 11.830 -7.034 58.518 1.00 41.72 377 ASN A CA 1
ATOM 2910 C C . ASN A 1 377 ? 13.272 -6.635 58.155 1.00 41.72 377 ASN A C 1
ATOM 2912 O O . ASN A 1 377 ? 14.215 -7.209 58.693 1.00 41.72 377 ASN A O 1
ATOM 2916 N N . ASN A 1 378 ? 13.453 -5.651 57.272 1.00 42.59 378 ASN A N 1
ATOM 2917 C CA . ASN A 1 378 ? 14.761 -5.039 57.014 1.00 42.59 378 ASN A CA 1
ATOM 2918 C C . ASN A 1 378 ? 14.926 -3.767 57.856 1.00 42.59 378 ASN A C 1
ATOM 2920 O O . ASN A 1 378 ? 14.587 -2.674 57.414 1.00 42.59 378 ASN A O 1
ATOM 2924 N N . ASN A 1 379 ? 15.481 -3.913 59.060 1.00 41.66 379 ASN A N 1
ATOM 2925 C CA . ASN A 1 379 ? 16.109 -2.809 59.786 1.00 41.66 379 ASN A CA 1
ATOM 2926 C C . ASN A 1 379 ? 17.629 -2.959 59.662 1.00 41.66 379 ASN A C 1
ATOM 2928 O O . ASN A 1 379 ? 18.242 -3.689 60.438 1.00 41.66 379 ASN A O 1
ATOM 2932 N N . THR A 1 380 ? 18.237 -2.239 58.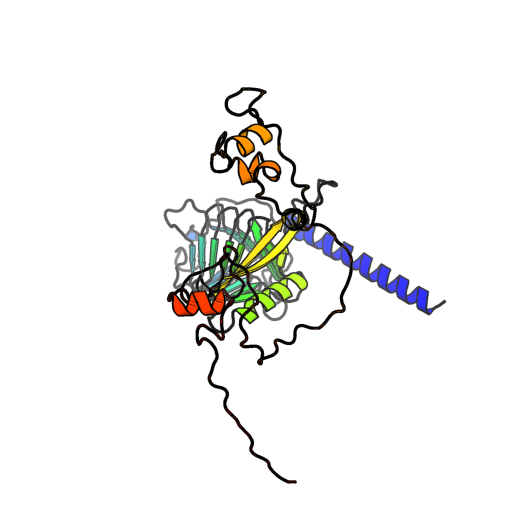721 1.00 35.50 380 THR A N 1
ATOM 2933 C CA . THR A 1 380 ? 19.685 -1.991 58.719 1.00 35.50 380 THR A CA 1
ATOM 2934 C C . THR A 1 380 ? 19.908 -0.490 58.696 1.00 35.50 380 THR A C 1
ATOM 2936 O O . THR A 1 380 ? 19.620 0.185 57.713 1.00 35.50 380 THR A O 1
ATOM 2939 N N . VAL A 1 381 ? 20.369 0.015 59.838 1.00 38.72 381 VAL A N 1
ATOM 2940 C CA . VAL A 1 381 ? 20.849 1.379 60.051 1.00 38.72 381 VAL A CA 1
ATOM 2941 C C . VAL A 1 381 ? 22.231 1.491 59.412 1.00 38.72 381 VAL A C 1
ATOM 2943 O O . VAL A 1 381 ? 23.097 0.658 59.674 1.00 38.72 381 VAL A O 1
ATOM 2946 N N . THR A 1 382 ? 22.460 2.529 58.613 1.00 30.55 382 THR A N 1
ATOM 2947 C CA . THR A 1 382 ? 23.812 2.981 58.271 1.00 30.55 382 THR A CA 1
ATOM 2948 C C . THR A 1 382 ? 23.930 4.432 58.710 1.00 30.55 382 THR A C 1
ATOM 2950 O O . THR A 1 382 ? 23.187 5.299 58.255 1.00 30.55 382 THR A O 1
ATOM 2953 N N . THR A 1 383 ? 24.795 4.639 59.696 1.00 34.88 383 THR A N 1
ATOM 2954 C CA . THR A 1 383 ? 25.180 5.926 60.271 1.00 34.88 383 THR A CA 1
ATOM 2955 C C . THR A 1 383 ? 26.049 6.705 59.278 1.00 34.88 383 THR A C 1
ATOM 2957 O O . THR A 1 383 ? 26.746 6.089 58.474 1.00 34.88 383 THR A O 1
ATOM 2960 N N . ILE A 1 384 ? 25.956 8.035 59.361 1.00 42.75 384 ILE A N 1
ATOM 2961 C CA . ILE A 1 384 ? 26.609 9.061 58.524 1.00 42.75 384 ILE A CA 1
ATOM 2962 C C . ILE A 1 384 ? 28.127 8.889 58.462 1.00 42.75 384 ILE A C 1
ATOM 2964 O O . ILE A 1 384 ? 28.721 8.659 59.543 1.00 42.75 384 ILE A O 1
#

Organism: NCBI:txid635003

Foldseek 3Di:
DVVVVVVVVVVVVVVVVVVVLVVVVVVVVVVPPVDPPVVAELQQLCPDPPPSGRAAQDAEDEAAAFQAEHEHDCPDPDNARHYQEYEAQADLNNAPVTATEYEYDALYEYHHQAEYAFFADARGHYEYEYEHNYEYEHNAEYEFHHDPHGAGEYEYYDAYEYEHQYYHFDLDSRTAYEYEQNYKYKHLYDQPCLVVRLVVVVVCVVSRRYYYDCVVPPPDDDDCQPKDWDWDFDPPPNGMTMIHIDRPVPPPPPPDPPPPQDAACDDAVVNNVCGLLNCLVVVVQQDDDPNHRCCPPHRVPSNVVDDDPPPPDDDDDDDDPPPPPDDQAAAQDDDPNDRPVLLVCLVVVNQQDDDPNHGNCPPHNVPSNVVDDPDDDDDDDDDD

pLDDT: mean 76.41, std 20.05, range [30.55, 98.5]

Solvent-accessible surface area (backbone atoms only — not comparable to full-atom values): 21135 Å² total; per-residue (Å²): 112,71,70,60,53,56,53,51,52,53,52,51,53,53,53,57,53,52,56,53,57,58,57,55,57,55,57,63,57,67,68,60,79,82,72,82,56,84,89,28,43,55,79,44,23,85,79,34,91,64,86,52,41,56,72,38,60,85,34,74,46,77,46,40,54,50,67,37,63,37,32,38,64,55,86,50,97,56,86,51,54,35,22,23,26,40,36,33,4,48,34,51,76,4,22,88,90,27,46,17,38,40,35,32,34,60,61,11,34,40,39,27,57,30,39,38,37,24,0,40,22,43,45,3,23,15,41,36,42,29,26,42,61,9,38,42,40,30,57,31,39,39,31,28,13,30,82,84,55,17,18,4,39,38,40,28,32,49,52,6,34,40,37,25,32,41,78,46,66,36,94,52,98,55,15,37,41,34,33,25,67,62,13,37,43,36,31,40,39,62,94,87,46,47,73,56,48,52,53,50,51,52,48,36,40,75,71,60,33,41,41,67,60,61,87,83,62,82,83,54,94,87,68,87,68,45,70,44,81,46,79,45,75,37,80,87,61,78,37,26,32,36,41,35,51,42,66,50,74,73,71,67,76,81,72,76,72,81,72,72,70,57,55,45,95,44,43,57,93,78,35,79,85,36,25,37,67,47,33,38,77,65,71,45,36,92,39,68,55,95,92,37,48,30,21,81,67,38,12,21,42,55,46,63,69,52,79,77,80,76,88,74,90,74,87,78,82,87,77,82,91,70,87,71,94,76,76,65,59,55,56,94,43,75,56,96,90,33,83,60,36,42,62,50,30,38,77,66,74,40,34,89,40,67,55,95,90,38,44,30,17,80,70,40,13,18,43,57,45,67,61,51,78,84,84,79,87,82,87,78,88,81,83,134

Mean predicted aligned error: 19.05 Å

Nearest PDB structures (foldseek):
  8hc1-assembly1_G  TM=2.676E-01  e=7.231E+00  Helicobacter pylori 26695